Protein AF-0000000075570300 (afdb_homodimer)

Secondary structure (DSSP, 8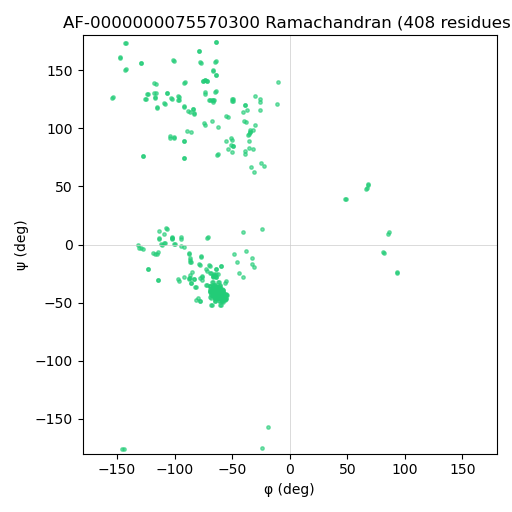-state):
--------TTTT----------TT-TTTSSSS---EEEEETTEEEEE-HHHHHHH-HHHHHHHHSTT--TT--EEEE--TT--HHHHHHHHHHHTT-----TTTHHHHHHHHHHTT-HHHHHHHHHHHHHT----HHHHHHHHHHHT-HHHHHHHHHT--SHHHHHHHS-SHHHHHHS-HHHHHHHHHHHHHS-BTTB---GGG--/--------TTTTS---------TT-TTTSSSS---EEEEETTEEEEE-HHHHHHH-HHHHHHHHSTT--TT--EEEE--TT--HHHHHHHHHHHTT-----TTTHHHHHHHHHHTT-HHHHHHHHHHHHHT----HHHHHHHHHHHT-HHHHHHHHHT--SHHHHHHHS-SHHHHHHS-HHHHHHHHHHHHHS-BTTB---GGGG-

Nearest PDB structures (foldseek):
  8gq6-assembly1_A  TM=7.061E-01  e=3.662E-07  Homo sapiens
  9dtq-assembly1_B  TM=7.244E-01  e=2.008E-06  Homo sapiens
  8h33-assembly1_J  TM=6.903E-01  e=1.225E-06  Homo sapiens
  8h33-assembly1_B  TM=6.682E-01  e=8.343E-07  Homo sapiens
  8voj-assembly1_B  TM=6.884E-01  e=2.958E-05  Homo sapiens

Solvent-accessible surface area (backbone atoms only — not comparable to full-atom values): 24149 Å² total; per-residue (Å²): 136,80,83,74,76,72,74,72,79,69,69,77,55,71,75,76,77,70,80,62,82,38,42,59,37,80,78,68,34,70,74,93,66,56,72,30,32,42,28,30,81,86,40,61,33,55,35,40,54,71,60,48,25,73,46,14,52,49,43,30,42,58,62,68,27,92,83,26,57,81,84,57,45,67,45,76,56,81,58,85,85,59,47,48,66,46,50,49,52,41,53,38,36,73,70,69,44,87,75,77,43,85,87,46,36,63,59,35,39,50,51,20,61,79,31,49,12,62,65,42,37,50,53,44,50,49,40,64,67,72,67,51,84,68,52,58,64,56,51,41,51,53,18,62,73,69,65,35,63,67,50,39,54,52,46,55,69,64,58,85,48,65,56,58,52,42,67,68,40,63,32,56,68,56,51,69,68,49,52,52,69,57,46,51,50,52,41,53,51,59,64,67,50,89,41,94,88,39,78,67,68,69,55,60,77,105,136,81,83,76,76,71,76,71,82,70,71,76,57,70,76,76,76,71,81,61,79,36,41,62,37,77,77,69,30,74,64,90,66,57,71,31,32,40,28,31,81,86,40,59,33,56,36,41,56,70,60,48,25,72,47,14,52,50,44,30,41,59,63,68,27,92,81,26,57,80,84,56,46,67,46,75,56,79,57,85,87,59,47,49,68,46,49,49,53,42,53,37,38,72,70,69,44,91,74,76,42,86,87,46,38,64,59,36,40,49,51,20,61,77,29,50,12,63,66,43,36,51,53,42,50,51,41,64,68,72,66,53,84,68,52,58,63,56,52,41,51,53,19,63,74,71,65,33,66,68,50,38,55,53,45,56,70,65,58,84,49,66,57,58,51,43,67,70,40,62,32,56,68,56,49,67,68,50,52,54,70,55,45,51,51,52,42,55,51,59,62,67,50,87,42,95,89,38,77,68,67,70,55,60,78,106

Foldseek 3Di:
DDPPPPPPPPPVPPPPPPPLQCLQPQPSVPDDPFQAWEAEPNGTGGHRLVLVVVQFVQSVCQAPNPPHDVPHRYHYDDDPLDHPVLVSVLVCQSVVHLPDAPVNLLSSCVCCQVGVGVSSVVSSLVCLLPPYPDQLLVQCVSCVVRVPVVSLLSSLLPDQDVVVVCVNVVDPVSVVPDDPVSNVSNVLSHLPHDDVPDPSDCPSVD/DDPPPPPPPPPVPPPPPPPLCCLQPQVSVPHDPFQAWEAEPNGTGGHRLVLVLVQFVQSVCQAPNPPHDVPHRYHYDDDPLDHPVLVSVLVCVSVVHLPDAPVNLLSSCVCCQVGVGVSSVVSSLVCLLPPYPDQLLVQCVSCVVRVPPVSLLSSLLPDQDVVVVCVNVVDPVSVVPDDPVSVVSNVLSHLPHDDVPDPSDCPSVD

Radius of gyration: 36.3 Å; Cα contacts (8 Å, |Δi|>4): 478; chains: 2; bounding box: 77×104×83 Å

Sequence (412 aa):
MQRQRVKSEDDDQPPPAKKLRYFNDPTQSRANRWDRIVIVEGQKFHVIAAHLAQHSDMFDGLFFGAFAEKDQKEVTLNDPVITAEDFQYFLEATNGELTINDSNVNSVMHLADIWGATTVRKQCEKFLMMETKKATKEKLEIAKQYGMDELVKKAVSEIKSMKEIIELVPDRKSLELLEKPMLEMLLTQALRFPFPGCVLSNELMKMQRQRVKSEDDDQPPPAKKLRYFNDPTQSRANRWDRIVIVEGQKFHVIAAHLAQHSDMFDGLFFGAFAEKDQKEVTLNDPVITAEDFQYFLEATNGELTINDSNVNSVMHLADIWGATTVRKQCEKFLMMETKKATKEKLEIAKQYGMDELVKKAVSEIKSMKEIIELVPDRKSLELLEKPMLEMLLTQALRFPFPGCVLSNELMK

pLDDT: mean 81.63, std 21.12, range [25.39, 97.19]

InterPro domains:
  IPR000210 BTB/POZ domain [PF00651] (32-128)
  IPR000210 BTB/POZ domain [PS50097] (34-92)
  IPR000210 BTB/POZ domain [SM00225] (34-132)
  IPR011333 SKP1/BTB/POZ domain superfamily [G3DSA:3.30.710.10] (18-162)
  IPR011333 SKP1/BTB/POZ domain superfamily [SSF54695] (33-129)
  IPR052664 BTB and MATH domain-containing protein [PTHR22743] (17-193)

Structure (mmCIF, N/CA/C/O backbone):
data_AF-0000000075570300-model_v1
#
loop_
_entity.id
_entity.type
_entity.pdbx_description
1 polymer 'BTB domain-containing protein'
#
loop_
_atom_site.group_PDB
_atom_site.id
_atom_site.type_symbol
_atom_site.label_atom_id
_atom_site.label_alt_id
_atom_site.label_comp_id
_atom_site.label_asym_id
_atom_site.label_entity_id
_atom_site.label_seq_id
_atom_site.pdbx_PDB_ins_code
_atom_site.Cartn_x
_atom_site.Cartn_y
_atom_site.Cartn_z
_atom_site.occupancy
_atom_site.B_iso_or_equiv
_atom_site.auth_seq_id
_atom_site.auth_comp_id
_atom_site.auth_asym_id
_atom_site.auth_atom_id
_atom_site.pdbx_PDB_model_num
ATOM 1 N N . MET A 1 1 ? 42.594 -32.219 -50.031 1 25.39 1 MET A N 1
ATOM 2 C CA . MET A 1 1 ? 41.281 -32.812 -50.062 1 25.39 1 MET A CA 1
ATOM 3 C C . MET A 1 1 ? 40.656 -32.875 -48.656 1 25.39 1 MET A C 1
ATOM 5 O O . MET A 1 1 ? 41.031 -33.719 -47.844 1 25.39 1 MET A O 1
ATOM 9 N N . GLN A 1 2 ? 40.469 -31.703 -47.969 1 32.66 2 GLN A N 1
ATOM 10 C CA . GLN A 1 2 ? 40.125 -31.453 -46.594 1 32.66 2 GLN A CA 1
ATOM 11 C C . GLN A 1 2 ? 38.75 -32.031 -46.25 1 32.66 2 GLN A C 1
ATOM 13 O O . GLN A 1 2 ? 37.75 -31.703 -46.938 1 32.66 2 GLN A O 1
ATOM 18 N N . ARG A 1 3 ? 38.656 -33.188 -45.594 1 35.94 3 ARG A N 1
ATOM 19 C CA . ARG A 1 3 ? 37.469 -33.906 -45.156 1 35.94 3 ARG A CA 1
ATOM 20 C C . ARG A 1 3 ? 36.562 -33 -44.312 1 35.94 3 ARG A C 1
ATOM 22 O O . ARG A 1 3 ? 36.969 -32.562 -43.25 1 35.94 3 ARG A O 1
ATOM 29 N N . GLN A 1 4 ? 35.719 -32.156 -44.969 1 34.06 4 GLN A N 1
ATOM 30 C CA . GLN A 1 4 ? 34.656 -31.391 -44.344 1 34.06 4 GLN A CA 1
ATOM 31 C C . GLN A 1 4 ? 33.781 -32.281 -43.5 1 34.06 4 GLN A C 1
ATOM 33 O O . GLN A 1 4 ? 33.125 -33.188 -44 1 34.06 4 GLN A O 1
ATOM 38 N N . ARG A 1 5 ? 34.188 -32.5 -42.219 1 34.38 5 ARG A N 1
ATOM 39 C CA . ARG A 1 5 ? 33.344 -33.219 -41.25 1 34.38 5 ARG A CA 1
ATOM 40 C C . ARG A 1 5 ? 31.938 -32.656 -41.219 1 34.38 5 ARG A C 1
ATOM 42 O O . ARG A 1 5 ? 31.734 -31.453 -41 1 34.38 5 ARG A O 1
ATOM 49 N N . VAL A 1 6 ? 31.047 -33.125 -42 1 32.34 6 VAL A N 1
ATOM 50 C CA . VAL A 1 6 ? 29.609 -32.844 -41.969 1 32.34 6 VAL A CA 1
ATOM 51 C C . VAL A 1 6 ? 29.109 -33.031 -40.531 1 32.34 6 VAL A C 1
ATOM 53 O O . VAL A 1 6 ? 29.234 -34.094 -39.938 1 32.34 6 VAL A O 1
ATOM 56 N N . LYS A 1 7 ? 29.266 -31.969 -39.75 1 38.84 7 LYS A N 1
ATOM 57 C CA . LYS A 1 7 ? 28.609 -31.859 -38.438 1 38.84 7 LYS A CA 1
ATOM 58 C C . LYS A 1 7 ? 27.188 -32.438 -38.5 1 38.84 7 LYS A C 1
ATOM 60 O O . LYS A 1 7 ? 26.359 -31.969 -39.312 1 38.84 7 LYS A O 1
ATOM 65 N N . SER A 1 8 ? 27.125 -33.812 -38.469 1 30.08 8 SER A N 1
ATOM 66 C CA . SER A 1 8 ? 25.797 -34.438 -38.406 1 30.08 8 SER A CA 1
ATOM 67 C C . SER A 1 8 ? 24.859 -33.625 -37.5 1 30.08 8 SER A C 1
ATOM 69 O O . SER A 1 8 ? 25.25 -33.25 -36.406 1 30.08 8 SER A O 1
ATOM 71 N N . GLU A 1 9 ? 23.938 -32.906 -38.031 1 34.59 9 GLU A N 1
ATOM 72 C CA . GLU A 1 9 ? 22.812 -32.094 -37.531 1 34.59 9 GLU A CA 1
ATOM 73 C C . GLU A 1 9 ? 22 -32.875 -36.5 1 34.59 9 GLU A C 1
ATOM 75 O O . GLU A 1 9 ? 20.906 -32.438 -36.125 1 34.59 9 GLU A O 1
ATOM 80 N N . ASP A 1 10 ? 22.281 -34.188 -36.312 1 34.28 10 ASP A N 1
ATOM 81 C CA . ASP A 1 10 ? 21.375 -35.031 -35.531 1 34.28 10 ASP A CA 1
ATOM 82 C C . ASP A 1 10 ? 21.297 -34.594 -34.094 1 34.28 10 ASP A C 1
ATOM 84 O O . ASP A 1 10 ? 20.625 -35.25 -33.281 1 34.28 10 ASP A O 1
ATOM 88 N N . ASP A 1 11 ? 22.359 -33.969 -33.562 1 36.78 11 ASP A N 1
ATOM 89 C CA . ASP A 1 11 ? 22.562 -34.031 -32.094 1 36.78 11 ASP A CA 1
ATOM 90 C C . ASP A 1 11 ? 21.422 -33.312 -31.375 1 36.78 11 ASP A C 1
ATOM 92 O O . ASP A 1 11 ? 21.328 -33.406 -30.141 1 36.78 11 ASP A O 1
ATOM 96 N N . ASP A 1 12 ? 21.094 -32.219 -31.938 1 37.34 12 ASP A N 1
ATOM 97 C CA . ASP A 1 12 ? 20.328 -31.359 -31.047 1 37.34 12 ASP A CA 1
ATOM 98 C C . ASP A 1 12 ? 18.922 -31.938 -30.812 1 37.34 12 ASP A C 1
ATOM 100 O O . ASP A 1 12 ? 17.922 -31.312 -31.156 1 37.34 12 ASP A O 1
ATOM 104 N N . GLN A 1 13 ? 18.688 -33.219 -31.359 1 34.41 13 GLN A N 1
ATOM 105 C CA . GLN A 1 13 ? 17.312 -33.625 -31.125 1 34.41 13 GLN A CA 1
ATOM 106 C C . GLN A 1 13 ? 16.953 -33.531 -29.656 1 34.41 13 GLN A C 1
ATOM 108 O O . GLN A 1 13 ? 17.766 -33.812 -28.781 1 34.41 13 GLN A O 1
ATOM 113 N N . PRO A 1 14 ? 16.141 -32.625 -29.266 1 36.59 14 PRO A N 1
ATOM 114 C CA . PRO A 1 14 ? 15.719 -32.594 -27.859 1 36.59 14 PRO A CA 1
ATOM 115 C C . PRO A 1 14 ? 15.484 -34 -27.297 1 36.59 14 PRO A C 1
ATOM 117 O O . PRO A 1 14 ? 15.211 -34.938 -28.047 1 36.59 14 PRO A O 1
ATOM 120 N N . PRO A 1 15 ? 16.219 -34.438 -26.234 1 38.47 15 PRO A N 1
ATOM 121 C CA . PRO A 1 15 ? 16.047 -35.781 -25.672 1 38.47 15 PRO A CA 1
ATOM 122 C C . PRO A 1 15 ? 14.648 -36.344 -25.922 1 38.47 15 PRO A C 1
ATOM 124 O O . PRO A 1 15 ? 13.688 -35.594 -26.062 1 38.47 15 PRO A O 1
ATOM 127 N N . PRO A 1 16 ? 14.5 -37.531 -26.516 1 34.69 16 PRO A N 1
ATOM 128 C CA . PRO A 1 16 ? 13.195 -38.156 -26.75 1 34.69 16 PRO A CA 1
ATOM 129 C C . PRO A 1 16 ? 12.227 -37.906 -25.594 1 34.69 16 PRO A C 1
ATOM 131 O O . PRO A 1 16 ? 12.648 -37.812 -24.438 1 34.69 16 PRO A O 1
ATOM 134 N N . ALA A 1 17 ? 11.133 -37.188 -25.812 1 36.97 17 ALA A N 1
ATOM 135 C CA . ALA A 1 17 ? 10.039 -37.094 -24.859 1 36.97 17 ALA A CA 1
ATOM 136 C C . ALA A 1 17 ? 9.836 -38.406 -24.125 1 36.97 17 ALA A C 1
ATOM 138 O O . ALA A 1 17 ? 9.742 -39.469 -24.734 1 36.97 17 ALA A O 1
ATOM 139 N N . LYS A 1 18 ? 10.562 -38.594 -22.969 1 40.62 18 LYS A N 1
ATOM 140 C CA . LYS A 1 18 ? 10.273 -39.75 -22.141 1 40.62 18 LYS A CA 1
ATOM 141 C C . LYS A 1 18 ? 8.836 -40.219 -22.344 1 40.62 18 LYS A C 1
ATOM 143 O O . LYS A 1 18 ? 7.91 -39.406 -22.422 1 40.62 18 LYS A O 1
ATOM 148 N N . LYS A 1 19 ? 8.617 -41.406 -22.859 1 40.91 19 LYS A N 1
ATOM 149 C CA . LYS A 1 19 ? 7.348 -42.125 -22.969 1 40.91 19 LYS A CA 1
ATOM 150 C C . LYS A 1 19 ? 6.43 -41.781 -21.797 1 40.91 19 LYS A C 1
ATOM 152 O O . LYS A 1 19 ? 6.773 -42.062 -20.641 1 40.91 19 LYS A O 1
ATOM 157 N N . LEU A 1 20 ? 5.703 -40.719 -21.766 1 43.91 20 LEU A N 1
ATOM 158 C CA . LEU A 1 20 ? 4.59 -40.375 -20.891 1 43.91 20 LEU A CA 1
ATOM 159 C C . LEU A 1 20 ? 3.834 -41.625 -20.453 1 43.91 20 LEU A C 1
ATOM 161 O O . LEU A 1 20 ? 3.566 -42.5 -21.266 1 43.91 20 LEU A O 1
ATOM 165 N N . ARG A 1 21 ? 3.977 -42.188 -19.203 1 45.72 21 ARG A N 1
ATOM 166 C CA . ARG A 1 21 ? 3.098 -43.25 -18.75 1 45.72 21 ARG A CA 1
ATOM 167 C C . ARG A 1 21 ? 1.775 -43.25 -19.516 1 45.72 21 ARG A C 1
ATOM 169 O O . ARG A 1 21 ? 1.023 -42.25 -19.438 1 45.72 21 ARG A O 1
ATOM 176 N N . TYR A 1 22 ? 1.854 -43.562 -20.766 1 45.91 22 TYR A N 1
ATOM 177 C CA . TYR A 1 22 ? 0.715 -43.594 -21.672 1 45.91 22 TYR A CA 1
ATOM 178 C C . TYR A 1 22 ? -0.564 -43.969 -20.938 1 45.91 22 TYR A C 1
ATOM 180 O O . TYR A 1 22 ? -0.741 -45.125 -20.531 1 45.91 22 TYR A O 1
ATOM 188 N N . PHE A 1 23 ? -1.015 -43.156 -19.969 1 51.56 23 PHE A N 1
ATOM 189 C CA . PHE A 1 23 ? -2.408 -43.344 -19.578 1 51.56 23 PHE A CA 1
ATOM 190 C C . PHE A 1 23 ? -3.238 -43.781 -20.781 1 51.56 23 PHE A C 1
ATOM 192 O O . PHE A 1 23 ? -4.352 -44.281 -20.625 1 51.56 23 PHE A O 1
ATOM 199 N N . ASN A 1 24 ? -2.498 -43.625 -21.953 1 51.16 24 ASN A N 1
ATOM 200 C CA . ASN A 1 24 ? -3.281 -43.938 -23.156 1 51.16 24 ASN A CA 1
ATOM 201 C C . ASN A 1 24 ? -3.201 -45.438 -23.5 1 51.16 24 ASN A C 1
ATOM 203 O O . ASN A 1 24 ? -3.895 -45.906 -24.406 1 51.16 24 ASN A O 1
ATOM 207 N N . ASP A 1 25 ? -1.97 -46.031 -23.078 1 47.88 25 ASP A N 1
ATOM 208 C CA . ASP A 1 25 ? -1.91 -47.438 -23.469 1 47.88 25 ASP A CA 1
ATOM 209 C C . ASP A 1 25 ? -2.594 -48.312 -22.422 1 47.88 25 ASP A C 1
ATOM 211 O O . ASP A 1 25 ? -2.133 -48.406 -21.281 1 47.88 25 ASP A O 1
ATOM 215 N N . PRO A 1 26 ? -3.766 -48.625 -22.656 1 50.03 26 PRO A N 1
ATOM 216 C CA . PRO A 1 26 ? -4.461 -49.5 -21.719 1 50.03 26 PRO A CA 1
ATOM 217 C C . PRO A 1 26 ? -3.57 -50.625 -21.203 1 50.03 26 PRO A C 1
ATOM 219 O O . PRO A 1 26 ? -3.811 -51.156 -20.125 1 50.03 26 PRO A O 1
ATOM 222 N N . THR A 1 27 ? -2.547 -51 -22.094 1 47.66 27 THR A N 1
ATOM 223 C CA . THR A 1 27 ? -1.744 -52.156 -21.75 1 47.66 27 THR A CA 1
ATOM 224 C C . THR A 1 27 ? -0.667 -51.812 -20.734 1 47.66 27 THR A C 1
ATOM 226 O O . THR A 1 27 ? -0.161 -52.688 -20.031 1 47.66 27 THR A O 1
ATOM 229 N N . GLN A 1 28 ? 0.029 -50.75 -20.922 1 48.41 28 GLN A N 1
ATOM 230 C CA . GLN A 1 28 ? 1.175 -50.406 -20.094 1 48.41 28 GLN A CA 1
ATOM 231 C C . GLN A 1 28 ? 0.726 -49.812 -18.75 1 48.41 28 GLN A C 1
ATOM 233 O O . GLN A 1 28 ? 1.541 -49.625 -17.859 1 48.41 28 GLN A O 1
ATOM 238 N N . SER A 1 29 ? -0.254 -48.781 -18.875 1 45.78 29 SER A N 1
ATOM 239 C CA . SER A 1 29 ? -0.701 -48.375 -17.547 1 45.78 29 SER A CA 1
ATOM 240 C C . SER A 1 29 ? -0.727 -49.562 -16.578 1 45.78 29 SER A C 1
ATOM 242 O O . SER A 1 29 ? -1.089 -50.688 -16.953 1 45.78 29 SER A O 1
ATOM 244 N N . ARG A 1 30 ? 0.191 -49.75 -15.812 1 43.75 30 ARG A N 1
ATOM 245 C CA . ARG A 1 30 ? -0.014 -50.812 -14.844 1 43.75 30 ARG A CA 1
ATOM 246 C C . ARG A 1 30 ? -1.462 -51.281 -14.852 1 43.75 30 ARG A C 1
ATOM 248 O O . ARG A 1 30 ? -2.377 -50.5 -15.117 1 43.75 30 ARG A O 1
ATOM 255 N N . ALA A 1 31 ? -1.729 -52.531 -14.75 1 42.62 31 ALA A N 1
ATOM 256 C CA . ALA A 1 31 ? -2.949 -53.344 -14.836 1 42.62 31 ALA A CA 1
ATOM 257 C C . ALA A 1 31 ? -4.18 -52.5 -14.508 1 42.62 31 ALA A C 1
ATOM 259 O O . ALA A 1 31 ? -4.055 -51.344 -14.039 1 42.62 31 ALA A O 1
ATOM 260 N N . ASN A 1 32 ? -5.48 -53.281 -14.453 1 50.03 32 ASN A N 1
ATOM 261 C CA . ASN A 1 32 ? -6.895 -53.562 -14.227 1 50.03 32 ASN A CA 1
ATOM 262 C C . ASN A 1 32 ? -7.492 -52.594 -13.195 1 50.03 32 ASN A C 1
ATOM 264 O O . ASN A 1 32 ? -8.555 -52.875 -12.633 1 50.03 32 ASN A O 1
ATOM 268 N N . ARG A 1 33 ? -6.574 -51.469 -12.961 1 73.81 33 ARG A N 1
ATOM 269 C CA . ARG A 1 33 ? -7.277 -50.938 -11.797 1 73.81 33 ARG A CA 1
ATOM 270 C C . ARG A 1 33 ? -7.957 -49.625 -12.117 1 73.81 33 ARG A C 1
ATOM 272 O O . ARG A 1 33 ? -8.266 -48.844 -11.219 1 73.81 33 ARG A O 1
ATOM 279 N N . TRP A 1 34 ? -7.945 -49.281 -13.641 1 85.44 34 TRP A N 1
ATOM 280 C CA . TRP A 1 34 ? -8.711 -48.031 -13.852 1 85.44 34 TRP A CA 1
ATOM 281 C C . TRP A 1 34 ? -10.211 -48.344 -13.812 1 85.44 34 TRP A C 1
ATOM 283 O O . TRP A 1 34 ? -10.641 -49.469 -14.055 1 85.44 34 TRP A O 1
ATOM 293 N N . ASP A 1 35 ? -11.023 -47.281 -13.5 1 89 35 ASP A N 1
ATOM 294 C CA . ASP A 1 35 ? -12.469 -47.469 -13.453 1 89 35 ASP A CA 1
ATOM 295 C C . ASP A 1 35 ? -13.203 -46.406 -14.234 1 89 35 ASP A C 1
ATOM 297 O O . ASP A 1 35 ? -14.422 -46.438 -14.383 1 89 35 ASP A O 1
ATOM 301 N N . ARG A 1 36 ? -12.406 -45.406 -14.812 1 91.88 36 ARG A N 1
ATOM 302 C CA . ARG A 1 36 ? -13.023 -44.344 -15.617 1 91.88 36 ARG A CA 1
ATOM 303 C C . ARG A 1 36 ? -12.148 -43.969 -16.812 1 91.88 36 ARG A C 1
ATOM 305 O O . ARG A 1 36 ? -10.938 -44.188 -16.781 1 91.88 36 ARG A O 1
ATOM 312 N N . ILE A 1 37 ? -12.805 -43.531 -17.844 1 92.31 37 ILE A N 1
ATOM 313 C CA . ILE A 1 37 ? -12.109 -43 -19 1 92.31 37 ILE A CA 1
ATOM 314 C C . ILE A 1 37 ? -12.461 -41.531 -19.203 1 92.31 37 ILE A C 1
ATOM 316 O O . ILE A 1 37 ? -13.633 -41.156 -19.25 1 92.31 37 ILE A O 1
ATOM 320 N N . VAL A 1 38 ? -11.398 -40.719 -19.281 1 94.06 38 VAL A N 1
ATOM 321 C CA . VAL A 1 38 ? -11.594 -39.312 -19.594 1 94.06 38 VAL A CA 1
ATOM 322 C C . VAL A 1 38 ? -11.133 -39.031 -21.016 1 94.06 38 VAL A C 1
ATOM 324 O O . VAL A 1 38 ? -10.023 -39.375 -21.406 1 94.06 38 VAL A O 1
ATOM 327 N N . ILE A 1 39 ? -11.992 -38.375 -21.75 1 94.25 39 ILE A N 1
ATOM 328 C CA . ILE A 1 39 ? -11.672 -38.094 -23.141 1 94.25 39 ILE A CA 1
ATOM 329 C C . ILE A 1 39 ? -11.398 -36.594 -23.297 1 94.25 39 ILE A C 1
ATOM 331 O O . ILE A 1 39 ? -12.234 -35.75 -22.953 1 94.25 39 ILE A O 1
ATOM 335 N N . VAL A 1 40 ? -10.211 -36.281 -23.766 1 95 40 VAL A N 1
ATOM 336 C CA . VAL A 1 40 ? -9.789 -34.906 -24.047 1 95 40 VAL A CA 1
ATOM 337 C C . VAL A 1 40 ? -9.305 -34.781 -25.484 1 95 40 VAL A C 1
ATOM 339 O O . VAL A 1 40 ? -8.391 -35.5 -25.906 1 95 40 VAL A O 1
ATOM 342 N N . GLU A 1 41 ? -9.852 -33.906 -26.203 1 95.31 41 GLU A N 1
ATOM 343 C CA . GLU A 1 41 ? -9.516 -33.75 -27.609 1 95.31 41 GLU A CA 1
ATOM 344 C C . GLU A 1 41 ? -9.516 -35.062 -28.359 1 95.31 41 GLU A C 1
ATOM 346 O O . GLU A 1 41 ? -8.594 -35.375 -29.125 1 95.31 41 GLU A O 1
ATOM 351 N N . GLY A 1 42 ? -10.477 -35.906 -28.031 1 92.56 42 GLY A N 1
ATOM 352 C CA . GLY A 1 42 ? -10.656 -37.188 -28.703 1 92.56 42 GLY A CA 1
ATOM 353 C C . GLY A 1 42 ? -9.727 -38.25 -28.188 1 92.56 42 GLY A C 1
ATOM 354 O O . GLY A 1 42 ? -9.867 -39.438 -28.547 1 92.56 42 GLY A O 1
ATOM 355 N N . GLN A 1 43 ? -8.828 -37.938 -27.359 1 93.62 43 GLN A N 1
ATOM 356 C CA . GLN A 1 43 ? -7.91 -38.938 -26.781 1 93.62 43 GLN A CA 1
ATOM 357 C C . GLN A 1 43 ? -8.461 -39.5 -25.484 1 93.62 43 GLN A C 1
ATOM 359 O O . GLN A 1 43 ? -8.992 -38.75 -24.656 1 93.62 43 GLN A O 1
ATOM 364 N N . LYS A 1 44 ? -8.297 -40.812 -25.297 1 92.62 44 LYS A N 1
ATOM 365 C CA . LYS A 1 44 ? -8.82 -41.469 -24.109 1 92.62 44 LYS A CA 1
ATOM 366 C C . LYS A 1 44 ? -7.742 -41.625 -23.047 1 92.62 44 LYS A C 1
ATOM 368 O O . LYS A 1 44 ? -6.629 -42.062 -23.328 1 92.62 44 LYS A O 1
ATOM 373 N N . PHE A 1 45 ? -8.062 -41.188 -21.891 1 93.5 45 PHE A N 1
ATOM 374 C CA . PHE A 1 45 ? -7.195 -41.344 -20.734 1 93.5 45 PHE A CA 1
ATOM 375 C C . PHE A 1 45 ? -7.844 -42.25 -19.688 1 93.5 45 PHE A C 1
ATOM 377 O O . PHE A 1 45 ? -8.922 -41.938 -19.172 1 93.5 45 PHE A O 1
ATOM 384 N N . HIS A 1 46 ? -7.191 -43.344 -19.438 1 91.5 46 HIS A N 1
ATOM 385 C CA . HIS A 1 46 ? -7.676 -44.281 -18.422 1 91.5 46 HIS A CA 1
ATOM 386 C C . HIS A 1 46 ? -7.215 -43.875 -17.031 1 91.5 46 HIS A C 1
ATOM 388 O O . HIS A 1 46 ? -6.016 -43.812 -16.766 1 91.5 46 HIS A O 1
ATOM 394 N N . VAL A 1 47 ? -8.219 -43.562 -16.188 1 92.5 47 VAL A N 1
ATOM 395 C CA . VAL A 1 47 ? -7.852 -43 -14.883 1 92.5 47 VAL A CA 1
ATOM 396 C C . VAL A 1 47 ? -8.562 -43.781 -13.773 1 92.5 47 VAL A C 1
ATOM 398 O O . VAL A 1 47 ? -9.516 -44.531 -14.039 1 92.5 47 VAL A O 1
ATOM 401 N N . ILE A 1 48 ? -7.988 -43.75 -12.57 1 91.44 48 ILE A N 1
ATOM 402 C CA . ILE A 1 48 ? -8.664 -44.188 -11.352 1 91.44 48 ILE A CA 1
ATOM 403 C C . ILE A 1 48 ? -9.461 -43.031 -10.758 1 91.44 48 ILE A C 1
ATOM 405 O O . ILE A 1 48 ? -8.883 -42.062 -10.289 1 91.44 48 ILE A O 1
ATOM 409 N N . ALA A 1 49 ? -10.766 -43.156 -10.75 1 91.5 49 ALA A N 1
ATOM 410 C CA . ALA A 1 49 ? -11.656 -42.062 -10.367 1 91.5 49 ALA A CA 1
ATOM 411 C C . ALA A 1 49 ? -11.367 -41.594 -8.945 1 91.5 49 ALA A C 1
ATOM 413 O O . ALA A 1 49 ? -11.273 -40.375 -8.695 1 91.5 49 ALA A O 1
ATOM 414 N N . ALA A 1 50 ? -11.148 -42.469 -8.047 1 92.44 50 ALA A N 1
ATOM 415 C CA . ALA A 1 50 ? -10.898 -42.156 -6.645 1 92.44 50 ALA A CA 1
ATOM 416 C C . ALA A 1 50 ? -9.617 -41.344 -6.5 1 92.44 50 ALA A C 1
ATOM 418 O O . ALA 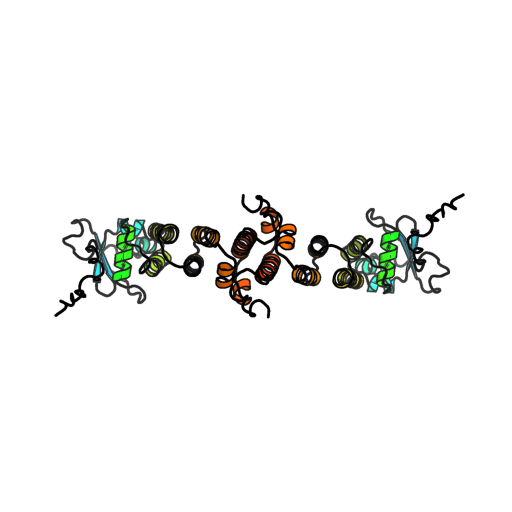A 1 50 ? -9.562 -40.375 -5.719 1 92.44 50 ALA A O 1
ATOM 419 N N . HIS A 1 51 ? -8.68 -41.719 -7.277 1 93.5 51 HIS A N 1
ATOM 420 C CA . HIS A 1 51 ? -7.402 -41.031 -7.227 1 93.5 51 HIS A CA 1
ATOM 421 C C . HIS A 1 51 ? -7.531 -39.594 -7.75 1 93.5 51 HIS A C 1
ATOM 423 O O . HIS A 1 51 ? -7.113 -38.656 -7.086 1 93.5 51 HIS A O 1
ATOM 429 N N . LEU A 1 52 ? -8.078 -39.438 -8.883 1 93.88 52 LEU A N 1
ATOM 430 C CA . LEU A 1 52 ? -8.219 -38.125 -9.5 1 93.88 52 LEU A CA 1
ATOM 431 C C . LEU A 1 52 ? -9.125 -37.25 -8.664 1 93.88 52 LEU A C 1
ATOM 433 O O . LEU A 1 52 ? -8.852 -36.062 -8.508 1 93.88 52 LEU A O 1
ATOM 437 N N . ALA A 1 53 ? -10.156 -37.844 -8.102 1 94.75 53 ALA A N 1
ATOM 438 C CA . ALA A 1 53 ? -11.078 -37.094 -7.238 1 94.75 53 ALA A CA 1
ATOM 439 C C . ALA A 1 53 ? -10.367 -36.594 -5.98 1 94.75 53 ALA A C 1
ATOM 441 O O . ALA A 1 53 ? -10.672 -35.531 -5.477 1 94.75 53 ALA A O 1
ATOM 442 N N . GLN A 1 54 ? -9.453 -37.375 -5.504 1 95.62 54 GLN A N 1
ATOM 443 C CA . GLN A 1 54 ? -8.672 -37 -4.332 1 95.62 54 GLN A CA 1
ATOM 444 C C . GLN A 1 54 ? -7.801 -35.781 -4.621 1 95.62 54 GLN A C 1
ATOM 446 O O . GLN A 1 54 ? -7.543 -34.969 -3.73 1 95.62 54 GLN A O 1
ATOM 451 N N . HIS A 1 55 ? -7.441 -35.594 -5.879 1 96 55 HIS A N 1
ATOM 452 C CA . HIS A 1 55 ? -6.469 -34.562 -6.223 1 96 55 HIS A CA 1
ATOM 453 C C . HIS A 1 55 ? -7.137 -33.406 -6.949 1 96 55 HIS A C 1
ATOM 455 O O . HIS A 1 55 ? -6.477 -32.406 -7.277 1 96 55 HIS A O 1
ATOM 461 N N . SER A 1 56 ? -8.375 -33.406 -7.164 1 97.19 56 SER A N 1
ATOM 462 C CA . SER A 1 56 ? -9.062 -32.375 -7.906 1 97.19 56 SER A CA 1
ATOM 463 C C . SER A 1 56 ? -10.523 -32.281 -7.496 1 97.19 56 SER A C 1
ATOM 465 O O . SER A 1 56 ? -11.273 -33.25 -7.605 1 97.19 56 SER A O 1
ATOM 467 N N . ASP A 1 57 ? -10.93 -31.078 -7.133 1 97.19 57 ASP A N 1
ATOM 468 C CA . ASP A 1 57 ? -12.32 -30.828 -6.766 1 97.19 57 ASP A CA 1
ATOM 469 C C . ASP A 1 57 ? -13.25 -31.062 -7.957 1 97.19 57 ASP A C 1
ATOM 471 O O . ASP A 1 57 ? -14.336 -31.609 -7.805 1 97.19 57 ASP A O 1
ATOM 475 N N . MET A 1 58 ? -12.82 -30.656 -9.047 1 94.75 58 MET A N 1
ATOM 476 C CA . MET A 1 58 ? -13.633 -30.812 -10.25 1 94.75 58 MET A CA 1
ATOM 477 C C . MET A 1 58 ? -13.906 -32.281 -10.531 1 94.75 58 MET A C 1
ATOM 479 O O . MET A 1 58 ? -15.055 -32.656 -10.758 1 94.75 58 MET A O 1
ATOM 483 N N . PHE A 1 59 ? -12.93 -33.125 -10.398 1 95.25 59 PHE A N 1
ATOM 484 C CA . PHE A 1 59 ? -13.102 -34.531 -10.695 1 95.25 59 PHE A CA 1
ATOM 485 C C . PHE A 1 59 ? -13.836 -35.25 -9.562 1 95.25 59 PHE A C 1
ATOM 487 O O . PHE A 1 59 ? -14.547 -36.219 -9.797 1 95.25 59 PHE A O 1
ATOM 494 N N . ASP A 1 60 ? -13.648 -34.719 -8.383 1 95.94 60 ASP A N 1
ATOM 495 C CA . ASP A 1 60 ? -14.477 -35.219 -7.289 1 95.94 60 ASP A CA 1
ATOM 496 C C . ASP A 1 60 ? -15.961 -35 -7.578 1 95.94 60 ASP A C 1
ATOM 498 O O . ASP A 1 60 ? -16.766 -35.906 -7.398 1 95.94 60 ASP A O 1
ATOM 502 N N . GLY A 1 61 ? -16.266 -33.875 -8.078 1 94.5 61 GLY A N 1
ATOM 503 C CA . GLY A 1 61 ? -17.641 -33.562 -8.461 1 94.5 61 GLY A CA 1
ATOM 504 C C . GLY A 1 61 ? -18.109 -34.344 -9.664 1 94.5 61 GLY A C 1
ATOM 505 O O . GLY A 1 61 ? -19.234 -34.844 -9.688 1 94.5 61 GLY A O 1
ATOM 506 N N . LEU A 1 62 ? -17.266 -34.5 -10.648 1 92.25 62 LEU A N 1
ATOM 507 C CA . LEU A 1 62 ? -17.625 -35.125 -11.914 1 92.25 62 LEU A CA 1
ATOM 508 C C . LEU A 1 62 ? -17.875 -36.625 -11.711 1 92.25 62 LEU A C 1
ATOM 510 O O . LEU A 1 62 ? -18.812 -37.188 -12.297 1 92.25 62 LEU A O 1
ATOM 514 N N . PHE A 1 63 ? -17.109 -37.281 -10.82 1 92.5 63 PHE A N 1
ATOM 515 C CA . PHE A 1 63 ? -17.172 -38.719 -10.68 1 92.5 63 PHE A CA 1
ATOM 516 C C . PHE A 1 63 ? -18.094 -39.125 -9.523 1 92.5 63 PHE A C 1
ATOM 518 O O . PHE A 1 63 ? -18.719 -40.188 -9.547 1 92.5 63 PHE A O 1
ATOM 525 N N . PHE A 1 64 ? -18.188 -38.25 -8.469 1 92.12 64 PHE A N 1
ATOM 526 C CA . PHE A 1 64 ? -18.859 -38.719 -7.258 1 92.12 64 PHE A CA 1
ATOM 527 C C . PHE A 1 64 ? -19.922 -37.719 -6.824 1 92.12 64 PHE A C 1
ATOM 529 O O . PHE A 1 64 ? -20.562 -37.875 -5.789 1 92.12 64 PHE A O 1
ATOM 536 N N . GLY A 1 65 ? -20 -36.656 -7.531 1 90.56 65 GLY A N 1
ATOM 537 C CA . GLY A 1 65 ? -21 -35.656 -7.18 1 90.56 65 GLY A CA 1
ATOM 538 C C . GLY A 1 65 ? -22.422 -36.156 -7.328 1 90.56 65 GLY A C 1
ATOM 539 O O . GLY A 1 65 ? -22.656 -37.25 -7.805 1 90.56 65 GLY A O 1
ATOM 540 N N . ALA A 1 66 ? -23.312 -35.375 -6.934 1 85.19 66 ALA A N 1
ATOM 541 C CA . ALA A 1 66 ? -24.719 -35.719 -6.883 1 85.19 66 ALA A CA 1
ATOM 542 C C . ALA A 1 66 ? -25.266 -36.031 -8.273 1 85.19 66 ALA A C 1
ATOM 544 O O . ALA A 1 66 ? -26.109 -36.906 -8.43 1 85.19 66 ALA A O 1
ATOM 545 N N . PHE A 1 67 ? -24.734 -35.375 -9.281 1 83.38 67 PHE A N 1
ATOM 546 C CA . PHE A 1 67 ? -25.234 -35.531 -10.641 1 83.38 67 PHE A CA 1
ATOM 547 C C . PHE A 1 67 ? -24.328 -36.438 -11.469 1 83.38 67 PHE A C 1
ATOM 549 O O . PHE A 1 67 ? -24.516 -36.562 -12.68 1 83.38 67 PHE A O 1
ATOM 556 N N . ALA A 1 68 ? -23.391 -36.969 -10.688 1 81.31 68 ALA A N 1
ATOM 557 C CA . ALA A 1 68 ? -22.469 -37.875 -11.398 1 81.31 68 ALA A CA 1
ATOM 558 C C . ALA A 1 68 ? -23.172 -39.125 -11.883 1 81.31 68 ALA A C 1
ATOM 560 O O . ALA A 1 68 ? -23.984 -39.719 -11.148 1 81.31 68 ALA A O 1
ATOM 561 N N . GLU A 1 69 ? -23.094 -39.344 -13.156 1 73.69 69 GLU A N 1
ATOM 562 C CA . GLU A 1 69 ? -23.656 -40.594 -13.656 1 73.69 69 GLU A CA 1
ATOM 563 C C . GLU A 1 69 ? -22.766 -41.781 -13.281 1 73.69 69 GLU A C 1
ATOM 565 O O . GLU A 1 69 ? -21.719 -42 -13.891 1 73.69 69 GLU A O 1
ATOM 570 N N . LYS A 1 70 ? -23.172 -42.531 -12.273 1 67.62 70 LYS A N 1
ATOM 571 C CA . LYS A 1 70 ? -22.406 -43.625 -11.688 1 67.62 70 LYS A CA 1
ATOM 572 C C . LYS A 1 70 ? -22.016 -44.656 -12.75 1 67.62 70 LYS A C 1
ATOM 574 O O . LYS A 1 70 ? -20.922 -45.219 -12.703 1 67.62 70 LYS A O 1
ATOM 579 N N . ASP A 1 71 ? -22.938 -44.781 -13.805 1 74.5 71 ASP A N 1
ATOM 580 C CA . ASP A 1 71 ? -22.719 -45.844 -14.781 1 74.5 71 ASP A CA 1
ATOM 581 C C . ASP A 1 71 ? -21.938 -45.312 -15.984 1 74.5 71 ASP A C 1
ATOM 583 O O . ASP A 1 71 ? -21.547 -46.094 -16.859 1 74.5 71 ASP A O 1
ATOM 587 N N . GLN A 1 72 ? -21.688 -44.031 -15.859 1 81.19 72 GLN A N 1
ATOM 588 C CA . GLN A 1 72 ? -20.938 -43.469 -16.984 1 81.19 72 GLN A CA 1
ATOM 589 C C . GLN A 1 72 ? -19.438 -43.719 -16.812 1 81.19 72 GLN A C 1
ATOM 591 O O . GLN A 1 72 ? -18.812 -43.188 -15.906 1 81.19 72 GLN A O 1
ATOM 596 N N . LYS A 1 73 ? -18.891 -44.594 -17.719 1 87.25 73 LYS A N 1
ATOM 597 C CA . LYS A 1 73 ? -17.484 -44.969 -17.672 1 87.25 73 LYS A CA 1
ATOM 598 C C . LYS A 1 73 ? -16.594 -43.969 -18.406 1 87.25 73 LYS A C 1
ATOM 600 O O . LYS A 1 73 ? -15.43 -43.781 -18.047 1 87.25 73 LYS A O 1
ATOM 605 N N . GLU A 1 74 ? -17.25 -43.281 -19.328 1 91.56 74 GLU A N 1
ATOM 606 C CA . GLU A 1 74 ? -16.484 -42.312 -20.125 1 91.56 74 GLU A CA 1
ATOM 607 C C . GLU A 1 74 ? -17 -40.906 -19.922 1 91.56 74 GLU A C 1
ATOM 609 O O . GLU A 1 74 ? -18.203 -40.656 -19.906 1 91.56 74 GLU A O 1
ATOM 614 N N . VAL A 1 75 ? -16.109 -40.031 -19.656 1 92.38 75 VAL A N 1
ATOM 615 C CA . VAL A 1 75 ? -16.438 -38.594 -19.516 1 92.38 75 VAL A CA 1
ATOM 616 C C . VAL A 1 75 ? -15.602 -37.781 -20.5 1 92.38 75 VAL A C 1
ATOM 618 O O . VAL A 1 75 ? -14.375 -37.938 -20.562 1 92.38 75 VAL A O 1
ATOM 621 N N . THR A 1 76 ? -16.266 -36.906 -21.266 1 93.25 76 THR A N 1
ATOM 622 C CA . THR A 1 76 ? -15.578 -36.062 -22.234 1 93.25 76 THR A CA 1
ATOM 623 C C . THR A 1 76 ? -15.422 -34.656 -21.703 1 93.25 76 THR A C 1
ATOM 625 O O . THR A 1 76 ? -16.406 -34.031 -21.266 1 93.25 76 THR A O 1
ATOM 628 N N . LEU A 1 77 ? -14.219 -34.156 -21.672 1 93.62 77 LEU A N 1
ATOM 629 C CA . LEU A 1 77 ? -13.977 -32.75 -21.359 1 93.62 77 LEU A CA 1
ATOM 630 C C . LEU A 1 77 ? -13.945 -31.906 -22.641 1 93.62 77 LEU A C 1
ATOM 632 O O . LEU A 1 77 ? -13.055 -32.094 -23.484 1 93.62 77 LEU A O 1
ATOM 636 N N . ASN A 1 78 ? -14.844 -30.938 -22.781 1 89.94 78 ASN A N 1
ATOM 637 C CA . ASN A 1 78 ? -15.023 -30.203 -24.031 1 89.94 78 ASN A CA 1
ATOM 638 C C . ASN A 1 78 ? -14.477 -28.781 -23.922 1 89.94 78 ASN A C 1
ATOM 640 O O . ASN A 1 78 ? -14.617 -27.984 -24.844 1 89.94 78 ASN A O 1
ATOM 644 N N . ASP A 1 79 ? -13.75 -28.484 -22.984 1 87.56 79 ASP A N 1
ATOM 645 C CA . ASP A 1 79 ? -13.156 -27.156 -22.875 1 87.56 79 ASP A CA 1
ATOM 646 C C . ASP A 1 79 ? -12.086 -26.938 -23.953 1 87.56 79 ASP A C 1
ATOM 648 O O . ASP A 1 79 ? -11.109 -27.688 -24.016 1 87.56 79 ASP A O 1
ATOM 652 N N . PRO A 1 80 ? -12.211 -25.906 -24.734 1 87.88 80 PRO A N 1
ATOM 653 C CA . PRO A 1 80 ? -11.305 -25.672 -25.859 1 87.88 80 PRO A CA 1
ATOM 654 C C . PRO A 1 80 ? -9.898 -25.281 -25.422 1 87.88 80 PRO A C 1
ATOM 656 O O . PRO A 1 80 ? -8.945 -25.391 -26.188 1 87.88 80 PRO A O 1
ATOM 659 N N . VAL A 1 81 ? -9.742 -24.891 -24.281 1 84.19 81 VAL A N 1
ATOM 660 C CA . VAL A 1 81 ? -8.453 -24.391 -23.812 1 84.19 81 VAL A CA 1
ATOM 661 C C . VAL A 1 81 ? -7.602 -25.562 -23.312 1 84.19 81 VAL A C 1
ATOM 663 O O . VAL A 1 81 ? -6.375 -25.453 -23.219 1 84.19 81 VAL A O 1
ATOM 666 N N . ILE A 1 82 ? -8.234 -26.688 -23.141 1 90.19 82 ILE A N 1
ATOM 667 C CA . ILE A 1 82 ? -7.531 -27.828 -22.578 1 90.19 82 ILE A CA 1
ATOM 668 C C . ILE A 1 82 ? -7.039 -28.734 -23.703 1 90.19 82 ILE A C 1
ATOM 670 O O . ILE A 1 82 ? -7.82 -29.141 -24.578 1 90.19 82 ILE A O 1
ATOM 674 N N . THR A 1 83 ? -5.797 -29.016 -23.75 1 94.12 83 THR A N 1
ATOM 675 C CA . THR A 1 83 ? -5.23 -29.953 -24.719 1 94.12 83 THR A CA 1
ATOM 676 C C . THR A 1 83 ? -4.973 -31.312 -24.078 1 94.12 83 THR A C 1
ATOM 678 O O . THR A 1 83 ? -4.848 -31.422 -22.859 1 94.12 83 THR A O 1
ATOM 681 N N . ALA A 1 84 ? -4.895 -32.344 -24.953 1 94.62 84 ALA A N 1
ATOM 682 C CA . ALA A 1 84 ? -4.57 -33.688 -24.484 1 94.62 84 ALA A CA 1
ATOM 683 C C . ALA A 1 84 ? -3.191 -33.719 -23.828 1 94.62 84 ALA A C 1
ATOM 685 O O . ALA A 1 84 ? -2.988 -34.406 -22.828 1 94.62 84 ALA A O 1
ATOM 686 N N . GLU A 1 85 ? -2.324 -32.875 -24.422 1 93.75 85 GLU A N 1
ATOM 687 C CA . GLU A 1 85 ? -0.96 -32.844 -23.906 1 93.75 85 GLU A CA 1
ATOM 688 C C . GLU A 1 85 ? -0.922 -32.25 -22.5 1 93.75 85 GLU A C 1
ATOM 690 O O . GLU A 1 85 ? -0.29 -32.812 -21.594 1 93.75 85 GLU A O 1
ATOM 695 N N . ASP A 1 86 ? -1.639 -31.172 -22.266 1 94.5 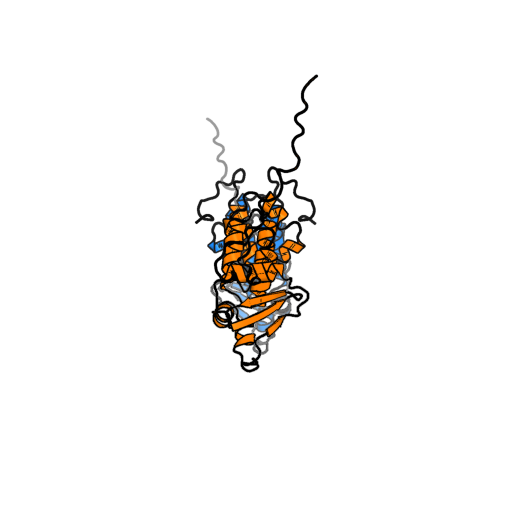86 ASP A N 1
ATOM 696 C CA . ASP A 1 86 ? -1.688 -30.547 -20.953 1 94.5 86 ASP A CA 1
ATOM 697 C C . ASP A 1 86 ? -2.342 -31.453 -19.922 1 94.5 86 ASP A C 1
ATOM 699 O O . ASP A 1 86 ? -1.915 -31.516 -18.781 1 94.5 86 ASP A O 1
ATOM 703 N N . PHE A 1 87 ? -3.348 -32.156 -20.344 1 95.44 87 PHE A N 1
ATOM 704 C CA . PHE A 1 87 ? -4.027 -33.094 -19.438 1 95.44 87 PHE A CA 1
ATOM 705 C C . PHE A 1 87 ? -3.104 -34.25 -19.047 1 95.44 87 PHE A C 1
ATOM 707 O O . PHE A 1 87 ? -3.102 -34.656 -17.891 1 95.44 87 PHE A O 1
ATOM 714 N N . GLN A 1 88 ? -2.348 -34.656 -20.016 1 93.88 88 GLN A N 1
ATOM 715 C CA . GLN A 1 88 ? -1.359 -35.688 -19.719 1 93.88 88 GLN A CA 1
ATOM 716 C C . GLN A 1 88 ? -0.391 -35.25 -18.641 1 93.88 88 GLN A C 1
ATOM 718 O O . GLN A 1 88 ? -0.139 -35.969 -17.672 1 93.88 88 GLN A O 1
ATOM 723 N N . TYR A 1 89 ? 0.13 -34.031 -18.828 1 94.81 89 TYR A N 1
ATOM 724 C CA . TYR A 1 89 ? 1.049 -33.5 -17.844 1 94.81 89 TYR A CA 1
ATOM 725 C C . TYR A 1 89 ? 0.367 -33.344 -16.484 1 94.81 89 TYR A C 1
ATOM 727 O O . TYR A 1 89 ? 0.976 -33.625 -15.445 1 94.81 89 TYR A O 1
ATOM 735 N N . PHE A 1 90 ? -0.856 -32.969 -16.516 1 95.62 90 PHE A N 1
ATOM 736 C CA . PHE A 1 90 ? -1.64 -32.844 -15.297 1 95.62 90 PHE A CA 1
ATOM 737 C C . PHE A 1 90 ? -1.759 -34.156 -14.562 1 95.62 90 PHE A C 1
ATOM 739 O O . PHE A 1 90 ? -1.491 -34.25 -13.367 1 95.62 90 PHE A O 1
ATOM 746 N N . LEU A 1 91 ? -2.104 -35.188 -15.289 1 94.62 91 LEU A N 1
ATOM 747 C CA . LEU A 1 91 ? -2.234 -36.531 -14.711 1 94.62 91 LEU A CA 1
ATOM 748 C C . LEU A 1 91 ? -0.905 -37 -14.133 1 94.62 91 LEU A C 1
ATOM 750 O O . LEU A 1 91 ? -0.866 -37.594 -13.047 1 94.62 91 LEU A O 1
ATOM 754 N N . GLU A 1 92 ? 0.077 -36.719 -14.875 1 93.38 92 GLU A N 1
ATOM 755 C CA . GLU A 1 92 ? 1.402 -37.094 -14.406 1 93.38 92 GLU A CA 1
ATOM 756 C C . GLU A 1 92 ? 1.75 -36.406 -13.094 1 93.38 92 GLU A C 1
ATOM 758 O O . GLU A 1 92 ? 2.281 -37.031 -12.172 1 93.38 92 GLU A O 1
ATOM 763 N N . ALA A 1 93 ? 1.452 -35.156 -13.023 1 94.31 93 ALA A N 1
ATOM 764 C CA . ALA A 1 93 ? 1.717 -34.406 -11.805 1 94.31 93 ALA A CA 1
ATOM 765 C C . ALA A 1 93 ? 0.914 -34.969 -10.633 1 94.31 93 ALA A C 1
ATOM 767 O O . ALA A 1 93 ? 1.42 -35.031 -9.508 1 94.31 93 ALA A O 1
ATOM 768 N N . THR A 1 94 ? -0.338 -35.375 -10.859 1 94.25 94 THR A N 1
ATOM 769 C CA . THR A 1 94 ? -1.154 -35.969 -9.789 1 94.25 94 THR A CA 1
ATOM 770 C C . THR A 1 94 ? -0.54 -37.25 -9.273 1 94.25 94 THR A C 1
ATOM 772 O O . THR A 1 94 ? -0.751 -37.625 -8.125 1 94.25 94 THR A O 1
ATOM 775 N N . ASN A 1 95 ? 0.207 -37.844 -10.109 1 90.12 95 ASN A N 1
ATOM 776 C CA . ASN A 1 95 ? 0.818 -39.125 -9.75 1 90.12 95 ASN A CA 1
ATOM 777 C C . ASN A 1 95 ? 2.229 -38.938 -9.195 1 90.12 95 ASN A C 1
ATOM 779 O O . ASN A 1 95 ? 2.961 -39.906 -9 1 90.12 95 ASN A O 1
ATOM 783 N N . GLY A 1 96 ? 2.623 -37.719 -9.031 1 88 96 GLY A N 1
ATOM 784 C CA . GLY A 1 96 ? 3.889 -37.406 -8.383 1 88 96 GLY A CA 1
ATOM 785 C C . GLY A 1 96 ? 5.062 -37.406 -9.352 1 88 96 GLY A C 1
ATOM 786 O O . GLY A 1 96 ? 6.219 -37.312 -8.922 1 88 96 GLY A O 1
ATOM 787 N N . GLU A 1 97 ? 4.73 -37.469 -10.602 1 84.44 97 GLU A N 1
ATOM 788 C CA . GLU A 1 97 ? 5.816 -37.406 -11.578 1 84.44 97 GLU A CA 1
ATOM 789 C C . GLU A 1 97 ? 6.355 -35.969 -11.727 1 84.44 97 GLU A C 1
ATOM 791 O O . GLU A 1 97 ? 5.586 -35.031 -11.711 1 84.44 97 GLU A O 1
ATOM 796 N N . LEU A 1 98 ? 7.641 -35.844 -11.852 1 80.81 98 LEU A N 1
ATOM 797 C CA . LEU A 1 98 ? 8.289 -34.531 -11.977 1 80.81 98 LEU A CA 1
ATOM 798 C C . LEU A 1 98 ? 8.43 -34.156 -13.438 1 80.81 98 LEU A C 1
ATOM 800 O O . LEU A 1 98 ? 9.547 -34.125 -13.977 1 80.81 98 LEU A O 1
ATOM 804 N N . THR A 1 99 ? 7.297 -33.781 -14.047 1 89.06 99 THR A N 1
ATOM 805 C CA . THR A 1 99 ? 7.305 -33.5 -15.477 1 89.06 99 THR A CA 1
ATOM 806 C C . THR A 1 99 ? 7.082 -32 -15.727 1 89.06 99 THR A C 1
ATOM 808 O O . THR A 1 99 ? 7.098 -31.547 -16.875 1 89.06 99 THR A O 1
ATOM 811 N N . ILE A 1 100 ? 6.949 -31.344 -14.641 1 94.69 100 ILE A N 1
ATOM 812 C CA . ILE A 1 100 ? 6.727 -29.906 -14.758 1 94.69 100 ILE A CA 1
ATOM 813 C C . ILE A 1 100 ? 8.023 -29.219 -15.156 1 94.69 100 ILE A C 1
ATOM 815 O O . ILE A 1 100 ? 9.086 -29.484 -14.586 1 94.69 100 ILE A 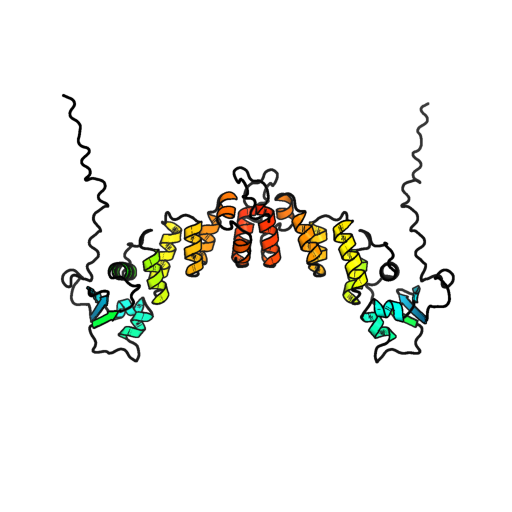O 1
ATOM 819 N N . ASN A 1 101 ? 7.973 -28.375 -16.156 1 95.38 101 ASN A N 1
ATOM 820 C CA . ASN A 1 101 ? 9.109 -27.594 -16.625 1 95.38 101 ASN A CA 1
ATOM 821 C C . ASN A 1 101 ? 8.68 -26.219 -17.125 1 95.38 101 ASN A C 1
ATOM 823 O O . ASN A 1 101 ? 7.5 -25.859 -17.031 1 95.38 101 ASN A O 1
ATOM 827 N N . ASP A 1 102 ? 9.609 -25.422 -17.656 1 96.44 102 ASP A N 1
ATOM 828 C CA . ASP A 1 102 ? 9.344 -24.031 -18.031 1 96.44 102 ASP A CA 1
ATOM 829 C C . ASP A 1 102 ? 8.344 -23.953 -19.172 1 96.44 102 ASP A C 1
ATOM 831 O O . ASP A 1 102 ? 7.602 -22.969 -19.297 1 96.44 102 ASP A O 1
ATOM 835 N N . SER A 1 103 ? 8.242 -25 -20.016 1 94.81 103 SER A N 1
ATOM 836 C CA . SER A 1 103 ? 7.383 -24.984 -21.203 1 94.81 103 SER A CA 1
ATOM 837 C C . SER A 1 103 ? 5.941 -25.328 -20.844 1 94.81 103 SER A C 1
ATOM 839 O O . SER A 1 103 ? 5.004 -24.875 -21.5 1 94.81 103 SER A O 1
ATOM 841 N N . ASN A 1 104 ? 5.77 -26.141 -19.781 1 94.88 104 ASN A N 1
ATOM 842 C CA . ASN A 1 104 ? 4.414 -26.625 -19.531 1 94.88 104 ASN A CA 1
ATOM 843 C C . ASN A 1 104 ? 3.863 -26.094 -18.219 1 94.88 104 ASN A C 1
ATOM 845 O O . ASN A 1 104 ? 2.674 -26.25 -17.922 1 94.88 104 ASN A O 1
ATOM 849 N N . VAL A 1 105 ? 4.684 -25.422 -17.391 1 96.31 105 VAL A N 1
ATOM 850 C CA . VAL A 1 105 ? 4.273 -25.047 -16.047 1 96.31 105 VAL A CA 1
ATOM 851 C C . VAL A 1 105 ? 3.062 -24.109 -16.109 1 96.31 105 VAL A C 1
ATOM 853 O O . VAL A 1 105 ? 2.148 -24.219 -15.289 1 96.31 105 VAL A O 1
ATOM 856 N N . ASN A 1 106 ? 2.988 -23.266 -17.031 1 94.88 106 ASN A N 1
ATOM 857 C CA . ASN A 1 106 ? 1.863 -22.344 -17.141 1 94.88 106 ASN A CA 1
ATOM 858 C C . ASN A 1 106 ? 0.556 -23.078 -17.422 1 94.88 106 ASN A C 1
ATOM 860 O O . ASN A 1 106 ? -0.457 -22.812 -16.766 1 94.88 106 ASN A O 1
ATOM 864 N N . SER A 1 107 ? 0.603 -23.938 -18.359 1 94.62 107 SER A N 1
ATOM 865 C CA . SER A 1 107 ? -0.602 -24.672 -18.734 1 94.62 107 SER A CA 1
ATOM 866 C C . SER A 1 107 ? -1.058 -25.594 -17.625 1 94.62 107 SER A C 1
ATOM 868 O O . SER A 1 107 ? -2.252 -25.688 -17.328 1 94.62 107 SER A O 1
ATOM 870 N N . VAL A 1 108 ? -0.172 -26.297 -17.031 1 95.69 108 VAL A N 1
ATOM 871 C CA . VAL A 1 108 ? -0.507 -27.219 -15.953 1 95.69 108 VAL A CA 1
ATOM 872 C C . VAL A 1 108 ? -1.046 -26.438 -14.758 1 95.69 108 VAL A C 1
ATOM 874 O O . VAL A 1 108 ? -2.025 -26.844 -14.133 1 95.69 108 VAL A O 1
ATOM 877 N N . MET A 1 109 ? -0.364 -25.312 -14.477 1 95.75 109 MET A N 1
ATOM 878 C CA . MET A 1 109 ? -0.832 -24.469 -13.383 1 95.75 109 MET A CA 1
ATOM 879 C C . MET A 1 109 ? -2.25 -23.969 -13.648 1 95.75 109 MET A C 1
ATOM 881 O O . MET A 1 109 ? -3.08 -23.938 -12.742 1 95.75 109 MET A O 1
ATOM 885 N N . HIS A 1 110 ? -2.535 -23.625 -14.836 1 95.38 110 HIS A N 1
ATOM 886 C CA . HIS A 1 110 ? -3.873 -23.172 -15.211 1 95.38 110 HIS A CA 1
ATOM 887 C C . HIS A 1 110 ? -4.91 -24.266 -14.93 1 95.38 110 HIS A C 1
ATOM 889 O O . HIS A 1 110 ? -5.934 -24 -14.297 1 95.38 110 HIS A O 1
ATOM 895 N N . LEU A 1 111 ? -4.648 -25.469 -15.32 1 95.5 111 LEU A N 1
ATOM 896 C CA . LEU A 1 111 ? -5.547 -26.594 -15.07 1 95.5 111 LEU A CA 1
ATOM 897 C C . LEU A 1 111 ? -5.703 -26.844 -13.57 1 95.5 111 LEU A C 1
ATOM 899 O O . LEU A 1 111 ? -6.816 -27.062 -13.094 1 95.5 111 LEU A O 1
ATOM 903 N N . ALA A 1 112 ? -4.57 -26.828 -12.906 1 96.12 112 ALA A N 1
ATOM 904 C CA . ALA A 1 112 ? -4.602 -27.047 -11.461 1 96.12 112 ALA A CA 1
ATOM 905 C C . ALA A 1 112 ? -5.496 -26.016 -10.773 1 96.12 112 ALA A C 1
ATOM 907 O O . ALA A 1 112 ? -6.242 -26.359 -9.844 1 96.12 112 ALA A O 1
ATOM 908 N N . ASP A 1 113 ? -5.359 -24.812 -11.266 1 95.25 113 ASP A N 1
ATOM 909 C CA . ASP A 1 113 ? -6.117 -23.719 -10.672 1 95.25 113 ASP A CA 1
ATOM 910 C C . ASP A 1 113 ? -7.609 -23.859 -10.961 1 95.25 113 ASP A C 1
ATOM 912 O O . ASP A 1 113 ? -8.43 -23.812 -10.039 1 95.25 113 ASP A O 1
ATOM 916 N N . ILE A 1 114 ? -8.07 -24.156 -12.148 1 93.94 114 ILE A N 1
ATOM 917 C CA . ILE A 1 114 ? -9.477 -24.203 -12.523 1 93.94 114 ILE A CA 1
ATOM 918 C C . ILE A 1 114 ? -10.117 -25.469 -11.977 1 93.94 114 ILE A C 1
ATOM 920 O O . ILE A 1 114 ? -11.312 -25.5 -11.68 1 93.94 114 ILE A O 1
ATOM 924 N N . TRP A 1 115 ? -9.375 -26.5 -11.797 1 95.94 115 TRP A N 1
ATOM 925 C CA . TRP A 1 115 ? -9.93 -27.781 -11.391 1 95.94 115 TRP A CA 1
ATOM 926 C C . TRP A 1 115 ? -9.75 -28.016 -9.891 1 95.94 115 TRP A C 1
ATOM 928 O O . TRP A 1 115 ? -10.094 -29.078 -9.367 1 95.94 115 TRP A O 1
ATOM 938 N N . GLY A 1 116 ? -9.164 -27.094 -9.234 1 96.94 116 GLY A N 1
ATOM 939 C CA . GLY A 1 116 ? -9 -27.188 -7.793 1 96.94 116 GLY A CA 1
ATOM 940 C C . GLY A 1 116 ? -8.062 -28.312 -7.375 1 96.94 116 GLY A C 1
ATOM 941 O O . GLY A 1 116 ? -8.406 -29.125 -6.512 1 96.94 116 GLY A O 1
ATOM 942 N N . ALA A 1 117 ? -6.945 -28.391 -7.977 1 97.12 117 ALA A N 1
ATOM 943 C CA . ALA A 1 117 ? -5.953 -29.422 -7.684 1 97.12 117 ALA A CA 1
ATOM 944 C C . ALA A 1 117 ? -4.801 -28.859 -6.859 1 97.12 117 ALA A C 1
ATOM 946 O O . ALA A 1 117 ? -3.756 -28.5 -7.41 1 97.12 117 ALA A O 1
ATOM 947 N N . THR A 1 118 ? -4.898 -28.938 -5.602 1 95.12 118 THR A N 1
ATOM 948 C CA . THR A 1 118 ? -3.98 -28.297 -4.676 1 95.12 118 THR A CA 1
ATOM 949 C C . THR A 1 118 ? -2.594 -28.922 -4.75 1 95.12 118 THR A C 1
ATOM 951 O O . THR A 1 118 ? -1.581 -28.219 -4.723 1 95.12 118 THR A O 1
ATOM 954 N N . THR A 1 119 ? -2.613 -30.188 -4.887 1 94.81 119 THR A N 1
ATOM 955 C CA . THR A 1 119 ? -1.338 -30.891 -4.93 1 94.81 119 THR A CA 1
ATOM 956 C C . THR A 1 119 ? -0.537 -30.484 -6.164 1 94.81 119 THR A C 1
ATOM 958 O O . THR A 1 119 ? 0.664 -30.219 -6.074 1 94.81 119 THR A O 1
ATOM 961 N N . VAL A 1 120 ? -1.178 -30.453 -7.262 1 96.44 120 VAL A N 1
ATOM 962 C CA . VAL A 1 120 ? -0.515 -30.078 -8.508 1 96.44 120 VAL A CA 1
ATOM 963 C C . VAL A 1 120 ? -0.091 -28.609 -8.461 1 96.44 120 VAL A C 1
ATOM 965 O O . VAL A 1 120 ? 0.999 -28.266 -8.914 1 96.44 120 VAL A O 1
ATOM 968 N N . ARG A 1 121 ? -0.901 -27.797 -7.898 1 95.81 121 ARG A N 1
ATOM 969 C CA . ARG A 1 121 ? -0.571 -26.391 -7.727 1 95.81 121 ARG A CA 1
ATOM 970 C C . ARG A 1 121 ? 0.723 -26.219 -6.938 1 95.81 121 ARG A C 1
ATOM 972 O O . ARG A 1 121 ? 1.603 -25.453 -7.332 1 95.81 121 ARG A O 1
ATOM 979 N N . LYS A 1 122 ? 0.78 -26.953 -5.891 1 94.75 122 LYS A N 1
ATOM 980 C CA . LYS A 1 122 ? 1.961 -26.875 -5.035 1 94.75 122 LYS A CA 1
ATOM 981 C C . LYS A 1 122 ? 3.211 -27.344 -5.777 1 94.75 122 LYS A C 1
ATOM 983 O O . LYS A 1 122 ? 4.293 -26.766 -5.598 1 94.75 122 LYS A O 1
ATOM 988 N N . GLN A 1 123 ? 3.043 -28.359 -6.547 1 95 123 GLN A N 1
ATOM 989 C CA . GLN A 1 123 ? 4.164 -28.844 -7.348 1 95 123 GLN A CA 1
ATOM 990 C C . GLN A 1 123 ? 4.633 -27.781 -8.336 1 95 123 GLN A C 1
ATOM 992 O O . GLN A 1 123 ? 5.836 -27.562 -8.5 1 95 123 GLN A O 1
ATOM 997 N N . CYS A 1 124 ? 3.703 -27.125 -8.969 1 96.5 124 CYS A N 1
ATOM 998 C CA . CYS A 1 124 ? 4.039 -26.062 -9.906 1 96.5 124 CYS A CA 1
ATOM 999 C C . CYS A 1 124 ? 4.738 -24.906 -9.188 1 96.5 124 CYS A C 1
ATOM 1001 O O . CYS A 1 124 ? 5.738 -24.375 -9.68 1 96.5 124 CYS A O 1
ATOM 1003 N N . GLU A 1 125 ? 4.184 -24.531 -8.055 1 95.81 125 GLU A N 1
ATOM 1004 C CA . GLU A 1 125 ? 4.777 -23.453 -7.27 1 95.81 125 GLU A CA 1
ATOM 1005 C C . GLU A 1 125 ? 6.211 -23.797 -6.867 1 95.81 125 GLU A C 1
ATOM 1007 O O . GLU A 1 125 ? 7.105 -22.953 -6.977 1 95.81 125 GLU A O 1
ATOM 1012 N N . LYS A 1 126 ? 6.406 -25 -6.406 1 94.88 126 LYS A N 1
ATOM 1013 C CA . LYS A 1 126 ? 7.742 -25.453 -6.027 1 94.88 126 LYS A CA 1
ATOM 1014 C C . LYS A 1 126 ? 8.703 -25.391 -7.207 1 94.88 126 LYS A C 1
ATOM 1016 O O . LYS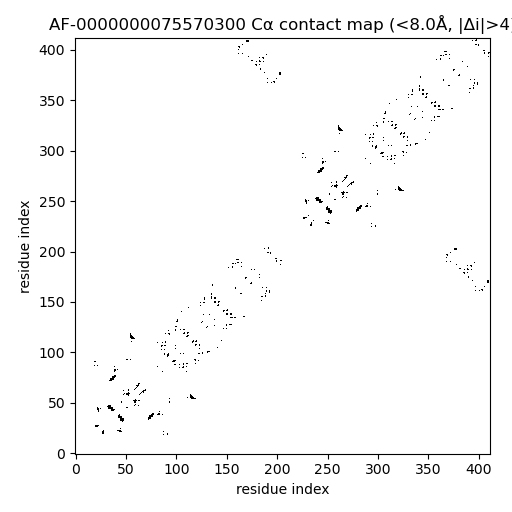 A 1 126 ? 9.844 -24.938 -7.062 1 94.88 126 LYS A O 1
ATOM 1021 N N . PHE A 1 127 ? 8.32 -25.844 -8.328 1 96.75 127 PHE A N 1
ATOM 1022 C CA . PHE A 1 127 ? 9.141 -25.766 -9.531 1 96.75 127 PHE A CA 1
ATOM 1023 C C . PHE A 1 127 ? 9.516 -24.328 -9.844 1 96.75 127 PHE A C 1
ATOM 1025 O O . PHE A 1 127 ? 10.672 -24.031 -10.133 1 96.75 127 PHE A O 1
ATOM 1032 N N . LEU A 1 128 ? 8.492 -23.406 -9.727 1 96.69 128 LEU A N 1
ATOM 1033 C CA . LEU A 1 128 ? 8.695 -22 -10.055 1 96.69 128 LEU A CA 1
ATOM 1034 C C . LEU A 1 128 ? 9.617 -21.328 -9.047 1 96.69 128 LEU A C 1
ATOM 1036 O O . LEU A 1 128 ? 10.305 -20.359 -9.375 1 96.69 128 LEU A O 1
ATOM 1040 N N . MET A 1 129 ? 9.688 -21.875 -7.852 1 95.81 129 MET A N 1
ATOM 1041 C CA . MET A 1 129 ? 10.523 -21.312 -6.793 1 95.81 129 MET A CA 1
ATOM 1042 C C . MET A 1 129 ? 11.953 -21.828 -6.898 1 95.81 129 MET A C 1
ATOM 1044 O O . MET A 1 129 ? 12.906 -21.078 -6.656 1 95.81 129 MET A O 1
ATOM 1048 N N . MET A 1 130 ? 12.078 -23.047 -7.34 1 94.56 130 MET A N 1
ATOM 1049 C CA . MET A 1 130 ? 13.367 -23.703 -7.109 1 94.56 130 MET A CA 1
ATOM 1050 C C . MET A 1 130 ? 14.078 -23.969 -8.43 1 94.56 130 MET A C 1
ATOM 1052 O O . MET A 1 130 ? 15.305 -24 -8.484 1 94.56 130 MET A O 1
ATOM 1056 N N . GLU A 1 131 ? 13.375 -24.188 -9.469 1 94.06 131 GLU A N 1
ATOM 1057 C CA . GLU A 1 131 ? 14.031 -24.828 -10.609 1 94.06 131 GLU A CA 1
ATOM 1058 C C . GLU A 1 131 ? 13.906 -23.969 -11.867 1 94.06 131 GLU A C 1
ATOM 1060 O O . GLU A 1 131 ? 14.727 -24.062 -12.773 1 94.06 131 GLU A O 1
ATOM 1065 N N . THR A 1 132 ? 12.953 -23.062 -11.938 1 95.62 132 THR A N 1
ATOM 1066 C CA . THR A 1 132 ? 12.617 -22.359 -13.172 1 95.62 132 THR A CA 1
ATOM 1067 C C . THR A 1 132 ? 13.766 -21.453 -13.609 1 95.62 132 THR A C 1
ATOM 1069 O O . THR A 1 132 ? 14.523 -20.969 -12.781 1 95.62 132 THR A O 1
ATOM 1072 N N . LYS A 1 133 ? 13.883 -21.281 -14.883 1 94.69 133 LYS A N 1
ATOM 1073 C CA . LYS A 1 133 ? 14.836 -20.328 -15.469 1 94.69 133 LYS A CA 1
ATOM 1074 C C . LYS A 1 133 ? 14.133 -19.047 -15.914 1 94.69 133 LYS A C 1
ATOM 1076 O O . LYS A 1 133 ? 14.742 -18.188 -16.547 1 94.69 133 LYS A O 1
ATOM 1081 N N . LYS A 1 134 ? 12.883 -18.984 -15.617 1 94 134 LYS A N 1
ATOM 1082 C CA . LYS A 1 134 ? 12.125 -17.797 -15.977 1 94 134 LYS A CA 1
ATOM 1083 C C . LYS A 1 134 ? 12.648 -16.562 -15.234 1 94 134 LYS A C 1
ATOM 1085 O O . LYS A 1 134 ? 13.109 -16.672 -14.102 1 94 134 LYS A O 1
ATOM 1090 N N . ALA A 1 135 ? 12.594 -15.438 -15.906 1 92.44 135 ALA A N 1
ATOM 1091 C CA . ALA A 1 135 ? 13 -14.172 -15.305 1 92.44 135 ALA A CA 1
ATOM 1092 C C . ALA A 1 135 ? 12.086 -13.789 -14.148 1 92.44 135 ALA A C 1
ATOM 1094 O O . ALA A 1 135 ? 10.961 -14.273 -14.055 1 92.44 135 ALA A O 1
ATOM 1095 N N . THR A 1 136 ? 12.562 -12.969 -13.258 1 93.75 136 THR A N 1
ATOM 1096 C CA . THR A 1 136 ? 11.828 -12.531 -12.078 1 93.75 136 THR A CA 1
ATOM 1097 C C . THR A 1 136 ? 10.484 -11.93 -12.469 1 93.75 136 THR A C 1
ATOM 1099 O O . THR A 1 136 ? 9.461 -12.219 -11.836 1 93.75 136 THR A O 1
ATOM 1102 N N . LYS A 1 137 ? 10.508 -11.141 -13.461 1 92.12 137 LYS A N 1
ATOM 1103 C CA . LYS A 1 137 ? 9.281 -10.492 -13.922 1 92.12 137 LYS A CA 1
ATOM 1104 C C . LYS A 1 137 ? 8.219 -11.523 -14.289 1 92.12 137 LYS A C 1
ATOM 1106 O O . LYS A 1 137 ? 7.055 -11.383 -13.922 1 92.12 137 LYS A O 1
ATOM 1111 N N . GLU A 1 138 ? 8.617 -12.539 -15.023 1 93.31 138 GLU A N 1
ATOM 1112 C CA . GLU A 1 138 ? 7.695 -13.594 -15.438 1 93.31 138 GLU A CA 1
ATOM 1113 C C . GLU A 1 138 ? 7.191 -14.375 -14.227 1 93.31 138 GLU A C 1
ATOM 1115 O O . GLU A 1 138 ? 6.008 -14.719 -14.156 1 93.31 138 GLU A O 1
ATOM 1120 N N . LYS A 1 139 ? 8.109 -14.695 -13.336 1 95.06 139 LYS A N 1
ATOM 1121 C CA . LYS A 1 139 ? 7.719 -15.383 -12.109 1 95.06 139 LYS A CA 1
ATOM 1122 C C . LYS A 1 139 ? 6.652 -14.602 -11.352 1 95.06 139 LYS A C 1
ATOM 1124 O O . LYS A 1 139 ? 5.656 -15.172 -10.906 1 95.06 139 LYS A O 1
ATOM 1129 N N . LEU A 1 140 ? 6.879 -13.336 -11.289 1 94.25 140 LEU A N 1
ATOM 1130 C CA . LEU A 1 140 ? 5.965 -12.484 -10.531 1 94.25 140 LEU A CA 1
ATOM 1131 C C . LEU A 1 140 ? 4.609 -12.391 -11.227 1 94.25 140 LEU A C 1
ATOM 1133 O O . LEU A 1 140 ? 3.572 -12.328 -10.57 1 94.25 140 LEU A O 1
ATOM 1137 N N . GLU A 1 141 ? 4.609 -12.375 -12.484 1 92.56 141 GLU A N 1
ATOM 1138 C CA . GLU A 1 141 ? 3.354 -12.359 -13.234 1 92.56 141 GLU A CA 1
ATOM 1139 C C . GLU A 1 141 ? 2.535 -13.617 -12.961 1 92.56 141 GLU A C 1
ATOM 1141 O O . GLU A 1 141 ? 1.328 -13.539 -12.727 1 92.56 141 GLU A O 1
ATOM 1146 N N . ILE A 1 142 ? 3.219 -14.719 -13 1 94.19 142 ILE A N 1
ATOM 1147 C CA . ILE A 1 142 ? 2.553 -15.984 -12.719 1 94.19 142 ILE A CA 1
ATOM 1148 C C . ILE A 1 142 ? 2.031 -15.984 -11.281 1 94.19 142 ILE A C 1
ATOM 1150 O O . ILE A 1 142 ? 0.887 -16.375 -11.031 1 94.19 142 ILE A O 1
ATOM 1154 N N . ALA A 1 143 ? 2.852 -15.547 -10.383 1 95.06 143 ALA A N 1
ATOM 1155 C CA . ALA A 1 143 ? 2.494 -15.516 -8.961 1 95.06 143 ALA A CA 1
ATOM 1156 C C . ALA A 1 143 ? 1.256 -14.648 -8.734 1 95.06 143 ALA A C 1
ATOM 1158 O O . ALA A 1 143 ? 0.36 -15.031 -7.977 1 95.06 143 ALA A O 1
ATOM 1159 N N . LYS A 1 144 ? 1.251 -13.492 -9.359 1 91.44 144 LYS A N 1
ATOM 1160 C CA . LYS A 1 144 ? 0.112 -12.594 -9.234 1 91.44 144 LYS A CA 1
ATOM 1161 C C . LYS A 1 144 ? -1.146 -13.203 -9.844 1 91.44 144 LYS A C 1
ATOM 1163 O O . LYS A 1 144 ? -2.23 -13.109 -9.266 1 91.44 144 LYS A O 1
ATOM 1168 N N . GLN A 1 145 ? -1.01 -13.812 -10.938 1 93.44 145 GLN A N 1
ATOM 1169 C CA . GLN A 1 145 ? -2.141 -14.383 -11.656 1 93.44 145 GLN A CA 1
ATOM 1170 C C . GLN A 1 145 ? -2.836 -15.461 -10.828 1 93.44 145 GLN A C 1
ATOM 1172 O O . GLN A 1 145 ? -4.062 -15.555 -10.836 1 93.44 145 GLN A O 1
ATOM 1177 N N . TYR A 1 146 ? -2.057 -16.172 -10.148 1 94.88 146 TYR A N 1
ATOM 1178 C CA . TYR A 1 146 ? -2.637 -17.328 -9.469 1 94.88 146 TYR A CA 1
ATOM 1179 C C . TYR A 1 146 ? -2.582 -17.156 -7.953 1 94.88 146 TYR A C 1
ATOM 1181 O O . TYR A 1 146 ? -2.857 -18.109 -7.207 1 94.88 146 TYR A O 1
ATOM 1189 N N . GLY A 1 147 ? -2.16 -16.047 -7.512 1 93.06 147 GLY A N 1
ATOM 1190 C CA . GLY A 1 147 ? -2.156 -15.742 -6.09 1 93.06 147 GLY A CA 1
ATOM 1191 C C . GLY A 1 147 ? -1.168 -16.594 -5.305 1 93.06 147 GLY A C 1
ATOM 1192 O O . GLY A 1 147 ? -1.521 -17.172 -4.285 1 93.06 147 GLY A O 1
ATOM 1193 N N . MET A 1 148 ? 0.037 -16.641 -5.711 1 94.38 148 MET A N 1
ATOM 1194 C CA . MET A 1 148 ? 1.09 -17.406 -5.055 1 94.38 148 MET A CA 1
ATOM 1195 C C . MET A 1 148 ? 1.968 -16.5 -4.195 1 94.38 148 MET A C 1
ATOM 1197 O O . MET A 1 148 ? 3.037 -16.078 -4.633 1 94.38 148 MET A O 1
ATOM 1201 N N . ASP A 1 149 ? 1.617 -16.359 -2.938 1 93.62 149 ASP A N 1
ATOM 1202 C CA . ASP A 1 149 ? 2.285 -15.398 -2.061 1 93.62 149 ASP A CA 1
ATOM 1203 C C . ASP A 1 149 ? 3.729 -15.812 -1.789 1 93.62 149 ASP A C 1
ATOM 1205 O O . ASP A 1 149 ? 4.629 -14.977 -1.758 1 93.62 149 ASP A O 1
ATOM 1209 N N . GLU A 1 150 ? 3.867 -17.062 -1.627 1 94.19 150 GLU A N 1
ATOM 1210 C CA . GLU A 1 150 ? 5.219 -17.531 -1.338 1 94.19 150 GLU A CA 1
ATOM 1211 C C . GLU A 1 150 ? 6.148 -17.312 -2.525 1 94.19 150 GLU A C 1
ATOM 1213 O O . GLU A 1 150 ? 7.316 -16.953 -2.346 1 94.19 150 GLU A O 1
ATOM 1218 N N . LEU A 1 151 ? 5.664 -17.516 -3.668 1 95.75 151 LEU A N 1
ATOM 1219 C CA . LEU A 1 151 ? 6.461 -17.281 -4.867 1 95.75 151 LEU A CA 1
ATOM 1220 C C . LEU A 1 151 ? 6.789 -15.797 -5.02 1 95.75 151 LEU A C 1
ATOM 1222 O O . LEU A 1 151 ? 7.891 -15.438 -5.449 1 95.75 151 LEU A O 1
ATOM 1226 N N . VAL A 1 152 ? 5.867 -14.914 -4.672 1 95.94 152 VAL A N 1
ATOM 1227 C CA . VAL A 1 152 ? 6.105 -13.477 -4.73 1 95.94 152 VA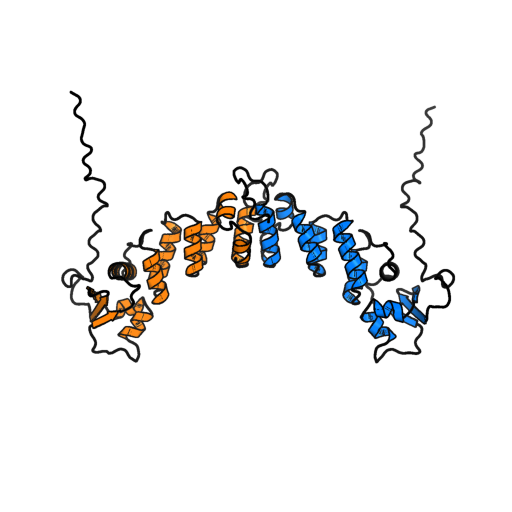L A CA 1
ATOM 1228 C C . VAL A 1 152 ? 7.273 -13.109 -3.814 1 95.94 152 VAL A C 1
ATOM 1230 O O . VAL A 1 152 ? 8.219 -12.445 -4.242 1 95.94 152 VAL A O 1
ATOM 1233 N N . LYS A 1 153 ? 7.156 -13.555 -2.627 1 95.38 153 LYS A N 1
ATOM 1234 C CA . LYS A 1 153 ? 8.188 -13.25 -1.637 1 95.38 153 LYS A CA 1
ATOM 1235 C C . LYS A 1 153 ? 9.562 -13.711 -2.111 1 95.38 153 LYS A C 1
ATOM 1237 O O . LYS A 1 153 ? 10.531 -12.953 -2.053 1 95.38 153 LYS A O 1
ATOM 1242 N N . LYS A 1 154 ? 9.555 -14.898 -2.572 1 95.38 154 LYS A N 1
ATOM 1243 C CA . LYS A 1 154 ? 10.828 -15.453 -3.033 1 95.38 154 LYS A CA 1
ATOM 1244 C C . LYS A 1 154 ? 11.352 -14.695 -4.246 1 95.38 154 LYS A C 1
ATOM 1246 O O . LYS A 1 154 ? 12.539 -14.352 -4.305 1 95.38 154 LYS A O 1
ATOM 1251 N N . ALA A 1 155 ? 10.484 -14.453 -5.184 1 95.88 155 ALA A N 1
ATOM 1252 C CA . ALA A 1 155 ? 10.891 -13.758 -6.402 1 95.88 155 ALA A CA 1
ATOM 1253 C C . ALA A 1 155 ? 11.422 -12.359 -6.086 1 95.88 155 ALA A C 1
ATOM 1255 O O . ALA A 1 155 ? 12.445 -11.945 -6.633 1 95.88 155 ALA A O 1
ATOM 1256 N N . VAL A 1 156 ? 10.82 -11.625 -5.199 1 95.88 156 VAL A N 1
ATOM 1257 C CA . VAL A 1 156 ? 11.219 -10.266 -4.848 1 95.88 156 VAL A CA 1
ATOM 1258 C C . VAL A 1 156 ? 12.555 -10.297 -4.105 1 95.88 156 VAL A C 1
ATOM 1260 O O . VAL A 1 156 ? 13.414 -9.445 -4.328 1 95.88 156 VAL A O 1
ATOM 1263 N N . SER A 1 157 ? 12.727 -11.25 -3.24 1 93.75 157 SER A N 1
ATOM 1264 C CA . SER A 1 157 ? 13.953 -11.359 -2.459 1 93.75 157 SER A CA 1
ATOM 1265 C C . SER A 1 157 ? 15.156 -11.633 -3.355 1 93.75 157 SER A C 1
ATOM 1267 O O . SER A 1 157 ? 16.297 -11.406 -2.953 1 93.75 157 SER A O 1
ATOM 1269 N N . GLU A 1 158 ? 14.922 -12.125 -4.52 1 93.62 158 GLU A N 1
ATOM 1270 C CA . GLU A 1 158 ? 16 -12.477 -5.438 1 93.62 158 GLU A CA 1
ATOM 1271 C C . GLU A 1 158 ? 16.406 -11.273 -6.289 1 93.62 158 GLU A C 1
ATOM 1273 O O . GLU A 1 158 ? 17.391 -11.352 -7.035 1 93.62 158 GLU A O 1
ATOM 1278 N N . ILE A 1 159 ? 15.672 -10.219 -6.207 1 93.62 159 ILE A N 1
ATOM 1279 C CA . ILE A 1 159 ? 16.047 -9 -6.922 1 93.62 159 ILE A CA 1
ATOM 1280 C C . ILE A 1 159 ? 17.375 -8.469 -6.375 1 93.62 159 ILE A C 1
ATOM 1282 O O . ILE A 1 159 ? 17.516 -8.297 -5.16 1 93.62 159 ILE A O 1
ATOM 1286 N N . LYS A 1 160 ? 18.297 -8.141 -7.285 1 88.88 160 LYS A N 1
ATOM 1287 C CA . LYS A 1 160 ? 19.641 -7.812 -6.82 1 88.88 160 LYS A CA 1
ATOM 1288 C C . LYS A 1 160 ? 20.016 -6.379 -7.184 1 88.88 160 LYS A C 1
ATOM 1290 O O . LYS A 1 160 ? 21.062 -5.887 -6.789 1 88.88 160 LYS A O 1
ATOM 1295 N N . SER A 1 161 ? 19.203 -5.73 -7.949 1 87.31 161 SER A N 1
ATOM 1296 C CA . SER A 1 161 ? 19.547 -4.379 -8.383 1 87.31 161 SER A CA 1
ATOM 1297 C C . SER A 1 161 ? 18.297 -3.516 -8.555 1 87.31 161 SER A C 1
ATOM 1299 O O . SER A 1 161 ? 17.203 -4.035 -8.734 1 87.31 161 SER A O 1
ATOM 1301 N N . MET A 1 162 ? 18.547 -2.242 -8.547 1 87.38 162 MET A N 1
ATOM 1302 C CA . MET A 1 162 ? 17.484 -1.279 -8.773 1 87.38 162 MET A CA 1
ATOM 1303 C C . MET A 1 162 ? 16.953 -1.384 -10.203 1 87.38 162 MET A C 1
ATOM 1305 O O . MET A 1 162 ? 15.766 -1.172 -10.453 1 87.38 162 MET A O 1
ATOM 1309 N N . LYS A 1 163 ? 17.859 -1.732 -11.078 1 86.94 163 LYS A N 1
ATOM 1310 C CA . LYS A 1 163 ? 17.469 -1.9 -12.477 1 86.94 163 LYS A CA 1
ATOM 1311 C C . LYS A 1 163 ? 16.328 -2.902 -12.609 1 86.94 163 LYS A C 1
ATOM 1313 O O . LYS A 1 163 ? 15.391 -2.689 -13.391 1 86.94 163 LYS A O 1
ATOM 1318 N N . GLU A 1 164 ? 16.406 -3.992 -11.891 1 89.88 164 GLU A N 1
ATOM 1319 C CA . GLU A 1 164 ? 15.383 -5.027 -11.938 1 89.88 164 GLU A CA 1
ATOM 1320 C C . GLU A 1 164 ? 14.055 -4.508 -11.398 1 89.88 164 GLU A C 1
ATOM 1322 O O . GLU A 1 164 ? 12.984 -4.895 -11.883 1 89.88 164 GLU A O 1
ATOM 1327 N N . ILE A 1 165 ? 14.125 -3.654 -10.352 1 92.31 165 ILE A N 1
ATOM 1328 C CA . ILE A 1 165 ? 12.898 -3.084 -9.797 1 92.31 165 ILE A CA 1
ATOM 1329 C C . ILE A 1 165 ? 12.25 -2.154 -10.828 1 92.31 165 ILE A C 1
ATOM 1331 O O . ILE A 1 165 ? 11.039 -2.184 -11.016 1 92.31 165 ILE A O 1
ATOM 1335 N N . ILE A 1 166 ? 13.047 -1.361 -11.461 1 90.06 166 ILE A N 1
ATOM 1336 C CA . ILE A 1 166 ? 12.562 -0.444 -12.484 1 90.06 166 ILE A CA 1
ATOM 1337 C C . ILE A 1 166 ? 11.883 -1.232 -13.602 1 90.06 166 ILE A C 1
ATOM 1339 O O . ILE A 1 166 ? 10.859 -0.803 -14.141 1 90.06 166 ILE A O 1
ATOM 1343 N N . GLU A 1 167 ? 12.422 -2.385 -13.945 1 89.25 167 GLU A N 1
ATOM 1344 C CA . GLU A 1 167 ? 11.852 -3.238 -14.977 1 89.25 167 GLU A CA 1
ATOM 1345 C C . GLU A 1 167 ? 10.492 -3.793 -14.547 1 89.25 167 GLU A C 1
ATOM 1347 O O . GLU A 1 167 ? 9.609 -4.008 -15.375 1 89.25 167 GLU A O 1
ATOM 1352 N N . LEU A 1 168 ? 10.391 -4.051 -13.289 1 91.62 168 LEU A N 1
ATOM 1353 C CA . LEU A 1 168 ? 9.148 -4.594 -12.75 1 91.62 168 LEU A CA 1
ATOM 1354 C C . LEU A 1 168 ? 8.062 -3.523 -12.719 1 91.62 168 LEU A C 1
ATOM 1356 O O . LEU A 1 168 ? 6.875 -3.836 -12.836 1 91.62 168 LEU A O 1
ATOM 1360 N N . VAL A 1 169 ? 8.477 -2.293 -12.461 1 91 169 VAL A N 1
ATOM 1361 C CA . VAL A 1 169 ? 7.543 -1.173 -12.391 1 91 169 VAL A CA 1
ATOM 1362 C C . VAL A 1 169 ? 8.016 -0.051 -13.312 1 91 169 VAL A C 1
ATOM 1364 O O . VAL A 1 169 ? 8.461 0.999 -12.844 1 91 169 VAL A O 1
ATOM 1367 N N . PRO A 1 170 ? 7.82 -0.228 -14.594 1 85.31 170 PRO A N 1
ATOM 1368 C CA . PRO A 1 170 ? 8.414 0.667 -15.586 1 85.31 170 PRO A CA 1
ATOM 1369 C C . PRO A 1 170 ? 7.754 2.043 -15.609 1 85.31 170 PRO A C 1
ATOM 1371 O O . PRO A 1 170 ? 8.344 3.008 -16.109 1 85.31 170 PRO A O 1
ATOM 1374 N N . ASP A 1 171 ? 6.5 2.137 -15.125 1 86.44 171 ASP A N 1
ATOM 1375 C CA . ASP A 1 171 ? 5.816 3.424 -15.133 1 86.44 171 ASP A CA 1
ATOM 1376 C C . ASP A 1 171 ? 4.973 3.609 -13.875 1 86.44 171 ASP A C 1
ATOM 1378 O O . ASP A 1 171 ? 4.867 2.697 -13.055 1 86.44 171 ASP A O 1
ATOM 1382 N N . ARG A 1 172 ? 4.473 4.82 -13.828 1 86.25 172 ARG A N 1
ATOM 1383 C CA . ARG A 1 172 ? 3.688 5.188 -12.656 1 86.25 172 ARG A CA 1
ATOM 1384 C C . ARG A 1 172 ? 2.398 4.375 -12.586 1 86.25 172 ARG A C 1
ATOM 1386 O O . ARG A 1 172 ? 1.957 3.994 -11.5 1 86.25 172 ARG A O 1
ATOM 1393 N N . LYS A 1 173 ? 1.867 4.156 -13.656 1 90.25 173 LYS A N 1
ATOM 1394 C CA . LYS A 1 173 ? 0.623 3.395 -13.703 1 90.25 173 LYS A CA 1
ATOM 1395 C C . LYS A 1 173 ? 0.813 1.994 -13.133 1 90.25 173 LYS A C 1
ATOM 1397 O O . LYS A 1 173 ? -0.03 1.509 -12.375 1 90.25 173 LYS A O 1
ATOM 1402 N N . SER A 1 174 ? 1.897 1.38 -13.523 1 89.5 174 SER A N 1
ATOM 1403 C CA . SER A 1 174 ? 2.189 0.041 -13.023 1 89.5 174 SER A CA 1
ATOM 1404 C C . SER A 1 174 ? 2.389 0.049 -11.508 1 89.5 174 SER A C 1
ATOM 1406 O O . SER A 1 174 ? 1.994 -0.895 -10.82 1 89.5 174 SER A O 1
ATOM 1408 N N . LEU A 1 175 ? 2.975 1.077 -11.062 1 91.62 175 LEU A N 1
ATOM 1409 C CA . LEU A 1 175 ? 3.225 1.22 -9.633 1 91.62 175 LEU A CA 1
ATOM 1410 C C . LEU A 1 175 ? 1.917 1.373 -8.867 1 91.62 175 LEU A C 1
ATOM 1412 O O . LEU A 1 175 ? 1.743 0.773 -7.801 1 91.62 175 LEU A O 1
ATOM 1416 N N . GLU A 1 176 ? 1.009 2.119 -9.383 1 91.44 176 GLU A N 1
ATOM 1417 C CA . GLU A 1 176 ? -0.278 2.396 -8.75 1 91.44 176 GLU A CA 1
ATOM 1418 C C . GLU A 1 176 ? -1.132 1.135 -8.664 1 91.44 176 GLU A C 1
ATOM 1420 O O . GLU A 1 176 ? -1.976 1.01 -7.777 1 91.44 176 GLU A O 1
ATOM 1425 N N . LEU A 1 177 ? -0.875 0.288 -9.562 1 92.06 177 LEU A N 1
ATOM 1426 C CA . LEU A 1 177 ? -1.665 -0.938 -9.625 1 92.06 177 LEU A CA 1
ATOM 1427 C C . LEU A 1 177 ? -1.199 -1.936 -8.57 1 92.06 177 LEU A C 1
ATOM 1429 O O . LEU A 1 177 ? -1.914 -2.889 -8.25 1 92.06 177 LEU A O 1
ATOM 1433 N N . LEU A 1 178 ? -0.062 -1.772 -8.031 1 93.81 178 LEU A N 1
ATOM 1434 C CA . LEU A 1 178 ? 0.466 -2.688 -7.023 1 93.81 178 LEU A CA 1
ATOM 1435 C C . LEU A 1 178 ? -0.276 -2.525 -5.703 1 93.81 178 LEU A C 1
ATOM 1437 O O . LEU A 1 178 ? -0.655 -1.414 -5.328 1 93.81 178 LEU A O 1
ATOM 1441 N N . GLU A 1 179 ? -0.521 -3.652 -5.055 1 93.94 179 GLU A N 1
ATOM 1442 C CA . GLU A 1 179 ? -1.118 -3.629 -3.723 1 93.94 179 GLU A CA 1
ATOM 1443 C C . GLU A 1 179 ? -0.081 -3.287 -2.658 1 93.94 179 GLU A C 1
ATOM 1445 O O . GLU A 1 179 ? 1.123 -3.34 -2.918 1 93.94 179 GLU A O 1
ATOM 1450 N N . LYS A 1 180 ? -0.519 -2.963 -1.476 1 95.75 180 LYS A N 1
ATOM 1451 C CA . LYS A 1 180 ? 0.335 -2.471 -0.398 1 95.75 180 LYS A CA 1
ATOM 1452 C C . LYS A 1 180 ? 1.44 -3.469 -0.073 1 95.75 180 LYS A C 1
ATOM 1454 O O . LYS A 1 180 ? 2.611 -3.096 0.035 1 95.75 180 LYS A O 1
ATOM 1459 N N . PRO A 1 181 ? 1.148 -4.75 0.044 1 94.44 181 PRO A N 1
ATOM 1460 C CA . PRO A 1 181 ? 2.225 -5.672 0.412 1 94.44 181 PRO A CA 1
ATOM 1461 C C . PRO A 1 181 ? 3.35 -5.711 -0.62 1 94.44 181 PRO A C 1
ATOM 1463 O O . PRO A 1 181 ? 4.523 -5.805 -0.254 1 94.44 181 PRO A O 1
ATOM 1466 N N . MET A 1 182 ? 2.939 -5.652 -1.846 1 94.88 182 MET A N 1
ATOM 1467 C CA . MET A 1 182 ? 3.947 -5.668 -2.902 1 94.88 182 MET A CA 1
ATOM 1468 C C . MET A 1 182 ? 4.812 -4.414 -2.846 1 94.88 182 MET A C 1
ATOM 1470 O O . MET A 1 182 ? 6.035 -4.492 -2.994 1 94.88 182 MET A O 1
ATOM 1474 N N . LEU A 1 183 ? 4.215 -3.293 -2.648 1 96.12 183 LEU A N 1
ATOM 1475 C CA . LEU A 1 183 ? 4.953 -2.039 -2.535 1 96.12 183 LEU A CA 1
ATOM 1476 C C . LEU A 1 183 ? 5.934 -2.092 -1.367 1 96.12 183 LEU A C 1
ATOM 1478 O O . LEU A 1 183 ? 7.074 -1.646 -1.49 1 96.12 183 LEU A O 1
ATOM 1482 N N . GLU A 1 184 ? 5.441 -2.58 -0.3 1 95.88 184 GLU A N 1
ATOM 1483 C CA . GLU A 1 184 ? 6.293 -2.723 0.879 1 95.88 184 GLU A CA 1
ATOM 1484 C C . GLU A 1 184 ? 7.508 -3.596 0.58 1 95.88 184 GLU A C 1
ATOM 1486 O O . GLU A 1 184 ? 8.633 -3.256 0.962 1 95.88 184 GLU A O 1
ATOM 1491 N N . MET A 1 185 ? 7.246 -4.703 -0.077 1 95.06 185 MET A N 1
ATOM 1492 C CA . MET A 1 185 ? 8.328 -5.641 -0.376 1 95.06 185 MET A CA 1
ATOM 1493 C C . MET A 1 185 ? 9.336 -5.02 -1.33 1 95.06 185 MET A C 1
ATOM 1495 O O . MET A 1 185 ? 10.547 -5.156 -1.136 1 95.06 185 MET A O 1
ATOM 1499 N N . LEU A 1 186 ? 8.859 -4.383 -2.342 1 95 186 LEU A N 1
ATOM 1500 C CA . LEU A 1 186 ? 9.75 -3.771 -3.318 1 95 186 LEU A CA 1
ATOM 1501 C C . LEU A 1 186 ? 10.57 -2.658 -2.678 1 95 186 LEU A C 1
ATOM 1503 O O . LEU A 1 186 ? 11.773 -2.535 -2.939 1 95 186 LEU A O 1
ATOM 1507 N N . LEU A 1 187 ? 9.906 -1.854 -1.873 1 94.56 187 LEU A N 1
ATOM 1508 C CA . LEU A 1 187 ? 10.625 -0.78 -1.19 1 94.56 187 LEU A CA 1
ATOM 1509 C C . LEU A 1 187 ? 11.656 -1.344 -0.22 1 94.56 187 LEU A C 1
ATOM 1511 O O . LEU A 1 187 ? 12.781 -0.853 -0.155 1 94.56 187 LEU A O 1
ATOM 1515 N N . THR A 1 188 ? 11.281 -2.326 0.529 1 93.62 188 THR A N 1
ATOM 1516 C CA . THR A 1 188 ? 12.211 -2.988 1.434 1 93.62 188 THR A CA 1
ATOM 1517 C C . THR A 1 188 ? 13.43 -3.496 0.673 1 93.62 188 THR A C 1
ATOM 1519 O O . THR A 1 188 ? 14.57 -3.285 1.103 1 93.62 188 THR A O 1
ATOM 1522 N N . GLN A 1 189 ? 13.148 -4.133 -0.43 1 92.56 189 GLN A N 1
ATOM 1523 C CA . GLN A 1 189 ? 14.242 -4.668 -1.235 1 92.56 189 GLN A CA 1
ATOM 1524 C C . GLN A 1 189 ? 15.125 -3.549 -1.777 1 92.56 189 GLN A C 1
ATOM 1526 O O . GLN A 1 189 ? 16.359 -3.668 -1.785 1 92.56 189 GLN A O 1
ATOM 1531 N N . ALA A 1 190 ? 14.523 -2.479 -2.238 1 90.12 190 ALA A N 1
ATOM 1532 C CA . ALA A 1 190 ? 15.258 -1.327 -2.758 1 90.12 190 ALA A CA 1
ATOM 1533 C C . ALA A 1 190 ? 16.203 -0.753 -1.702 1 90.12 190 ALA A C 1
ATOM 1535 O O . ALA A 1 190 ? 17.328 -0.363 -2.012 1 90.12 190 ALA A O 1
ATOM 1536 N N . LEU A 1 191 ? 15.75 -0.727 -0.498 1 89.5 191 LEU A N 1
ATOM 1537 C CA . LEU A 1 191 ? 16.5 -0.098 0.585 1 89.5 191 LEU A CA 1
ATOM 1538 C C . LEU A 1 191 ? 17.641 -0.994 1.051 1 89.5 191 LEU A C 1
ATOM 1540 O O . LEU A 1 191 ? 18.531 -0.543 1.768 1 89.5 191 LEU A O 1
ATOM 1544 N N . ARG A 1 192 ? 17.641 -2.209 0.592 1 86.38 192 ARG A N 1
ATOM 1545 C CA . ARG A 1 192 ? 18.688 -3.162 0.976 1 86.38 192 ARG A CA 1
ATOM 1546 C C . ARG A 1 192 ? 19.906 -3.035 0.073 1 86.38 192 ARG A C 1
ATOM 1548 O O . ARG A 1 192 ? 20.984 -3.537 0.401 1 86.38 192 ARG A O 1
ATOM 1555 N N . PHE A 1 193 ? 19.703 -2.389 -0.983 1 86.62 193 PHE A N 1
ATOM 1556 C CA . PHE A 1 193 ? 20.812 -2.258 -1.914 1 86.62 193 PHE A CA 1
ATOM 1557 C C . PHE A 1 193 ? 21.844 -1.274 -1.383 1 86.62 193 PHE A C 1
ATOM 1559 O O . PHE A 1 193 ? 21.5 -0.294 -0.721 1 86.62 193 PHE A O 1
ATOM 1566 N N . PRO A 1 194 ? 23.094 -1.603 -1.597 1 77.31 194 PRO A N 1
ATOM 1567 C CA . PRO A 1 194 ? 24.141 -0.665 -1.176 1 77.31 194 PRO A CA 1
ATOM 1568 C C . PRO A 1 194 ? 24.109 0.645 -1.96 1 77.31 194 PRO A C 1
ATOM 1570 O O . PRO A 1 194 ? 23.812 0.645 -3.158 1 77.31 194 PRO A O 1
ATOM 1573 N N . PHE A 1 195 ? 24.016 1.691 -1.287 1 72.62 195 PHE A N 1
ATOM 1574 C CA . PHE A 1 195 ? 24.062 3.021 -1.882 1 72.62 195 PHE A CA 1
ATOM 1575 C C . PHE A 1 195 ? 25.266 3.803 -1.357 1 72.62 195 PHE A C 1
ATOM 1577 O O . PHE A 1 195 ? 25.734 3.555 -0.245 1 72.62 195 PHE A O 1
ATOM 1584 N N . PRO A 1 196 ? 25.797 4.465 -2.389 1 62.22 196 PRO A N 1
ATOM 1585 C CA . PRO A 1 196 ? 26.906 5.266 -1.857 1 62.22 196 PRO A CA 1
ATOM 1586 C C . PRO A 1 196 ? 26.5 6.09 -0.636 1 62.22 196 PRO A C 1
ATOM 1588 O O . PRO A 1 196 ? 25.453 6.742 -0.644 1 62.22 196 PRO A O 1
ATOM 1591 N N . GLY A 1 197 ? 27.203 5.961 0.479 1 57.41 197 GLY A N 1
ATOM 1592 C CA . GLY A 1 197 ? 27.016 6.738 1.693 1 57.41 197 GLY A CA 1
ATOM 1593 C C . GLY A 1 197 ? 26.078 6.074 2.686 1 57.41 197 GLY A C 1
ATOM 1594 O O . GLY A 1 197 ? 25.891 6.578 3.793 1 57.41 197 GLY A O 1
ATOM 1595 N N . CYS A 1 198 ? 25.25 5.238 2.215 1 53.41 198 CYS A N 1
ATOM 1596 C CA . CYS A 1 198 ? 24.281 4.652 3.131 1 53.41 198 CYS A CA 1
ATOM 1597 C C . CYS A 1 198 ? 24.797 3.346 3.719 1 53.41 198 CYS A C 1
ATOM 1599 O O . CYS A 1 198 ? 25.125 2.418 2.98 1 53.41 198 CYS A O 1
ATOM 1601 N N . VAL A 1 199 ? 25.484 3.387 4.797 1 46.09 199 VAL A N 1
ATOM 1602 C CA . VAL A 1 199 ? 25.766 2.154 5.527 1 46.09 199 VAL A CA 1
ATOM 1603 C C . VAL A 1 199 ? 24.453 1.542 6.023 1 46.09 199 VAL A C 1
ATOM 1605 O O . VAL A 1 199 ? 23.703 2.182 6.762 1 46.09 199 VAL A O 1
ATOM 1608 N N . LEU A 1 200 ? 23.656 0.886 5.203 1 49.44 200 LEU A N 1
ATOM 1609 C CA . LEU A 1 200 ? 22.391 0.255 5.547 1 49.44 200 LEU A CA 1
ATOM 1610 C C . LEU A 1 200 ? 22.438 -0.321 6.957 1 49.44 200 LEU A C 1
ATOM 1612 O O . LEU A 1 200 ? 23.344 -1.071 7.301 1 49.44 200 LEU A O 1
ATOM 1616 N N . SER A 1 201 ? 21.969 0.379 7.852 1 41.94 201 SER A N 1
ATOM 1617 C CA . SER A 1 201 ? 21.828 -0.262 9.156 1 41.94 201 SER A CA 1
ATOM 1618 C C . SER A 1 201 ? 21.125 -1.613 9.039 1 41.94 201 SER A C 1
ATOM 1620 O O . SER A 1 201 ? 20.312 -1.823 8.133 1 41.94 201 SER A O 1
ATOM 1622 N N . ASN A 1 202 ? 21.625 -2.711 9.461 1 42.94 202 ASN A N 1
ATOM 1623 C CA . ASN A 1 202 ? 21.281 -4.121 9.633 1 42.94 202 ASN A CA 1
ATOM 1624 C C . ASN A 1 202 ? 19.797 -4.32 9.922 1 42.94 202 ASN A C 1
ATOM 1626 O O . ASN A 1 202 ? 19.297 -5.438 9.844 1 42.94 202 ASN A O 1
ATOM 1630 N N . GLU A 1 203 ? 19.062 -3.318 10.367 1 45.38 203 GLU A N 1
ATOM 1631 C CA . GLU A 1 203 ? 17.766 -3.609 10.969 1 45.38 203 GLU A CA 1
ATOM 1632 C C . GLU A 1 203 ? 16.688 -3.811 9.906 1 45.38 203 GLU A C 1
ATOM 1634 O O . GLU A 1 203 ? 15.633 -4.379 10.188 1 45.38 203 GLU A O 1
ATOM 1639 N N . LEU A 1 20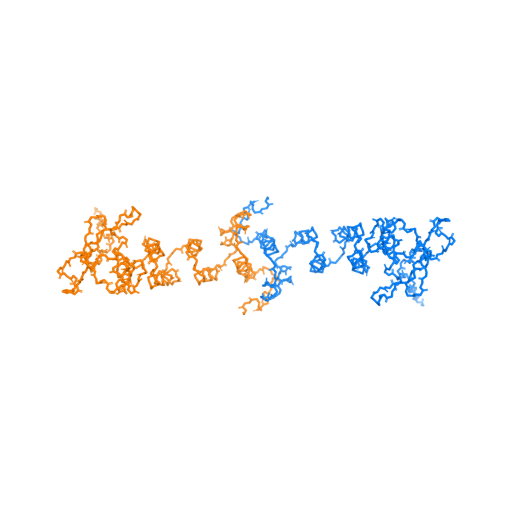4 ? 16.672 -3.172 8.891 1 42.38 204 LEU A N 1
ATOM 1640 C CA . LEU A 1 204 ? 15.719 -3.445 7.824 1 42.38 204 LEU A CA 1
ATOM 1641 C C . LEU A 1 204 ? 15.883 -4.867 7.305 1 42.38 204 LEU A C 1
ATOM 1643 O O . LEU A 1 204 ? 15.016 -5.371 6.582 1 42.38 204 LEU A O 1
ATOM 1647 N N . MET A 1 205 ? 17.031 -5.613 7.523 1 39.78 205 MET A N 1
ATOM 1648 C CA . MET A 1 205 ? 17.406 -6.914 6.973 1 39.78 205 MET A CA 1
ATOM 1649 C C . MET A 1 205 ? 16.844 -8.047 7.824 1 39.78 205 MET A C 1
ATOM 1651 O O . MET A 1 205 ? 16.953 -9.219 7.453 1 39.78 205 MET A O 1
ATOM 1655 N N . LYS A 1 206 ? 16.672 -7.73 9.188 1 36.25 206 LYS A N 1
ATOM 1656 C CA . LYS A 1 206 ? 16.234 -8.844 10.023 1 36.25 206 LYS A CA 1
ATOM 1657 C C . LYS A 1 206 ? 14.711 -9 9.953 1 36.25 206 LYS A C 1
ATOM 1659 O O . LYS A 1 206 ? 13.977 -8.008 9.953 1 36.25 206 LYS A O 1
ATOM 1664 N N . MET B 1 1 ? 50.25 45.75 24.391 1 27.31 1 MET B N 1
ATOM 1665 C CA . MET B 1 1 ? 49.094 45.875 25.25 1 27.31 1 MET B CA 1
ATOM 1666 C C . MET B 1 1 ? 47.812 45.812 24.422 1 27.31 1 MET B C 1
ATOM 1668 O O . MET B 1 1 ? 47.438 46.781 23.75 1 27.31 1 MET B O 1
ATOM 1672 N N . GLN B 1 2 ? 47.531 44.656 23.688 1 32.94 2 GLN B N 1
ATOM 1673 C CA . GLN B 1 2 ? 46.562 44.469 22.609 1 32.94 2 GLN B CA 1
ATOM 1674 C C . GLN B 1 2 ? 45.156 44.594 23.141 1 32.94 2 GLN B C 1
ATOM 1676 O O . GLN B 1 2 ? 44.812 43.938 24.125 1 32.94 2 GLN B O 1
ATOM 1681 N N . ARG B 1 3 ? 44.406 45.719 22.859 1 37.97 3 ARG B N 1
ATOM 1682 C CA . ARG B 1 3 ? 43.062 46.094 23.188 1 37.97 3 ARG B CA 1
ATOM 1683 C C . ARG B 1 3 ? 42.062 44.969 22.844 1 37.97 3 ARG B C 1
ATOM 1685 O O . ARG B 1 3 ? 41.875 44.656 21.672 1 37.97 3 ARG B O 1
ATOM 1692 N N . GLN B 1 4 ? 41.938 43.938 23.688 1 34.06 4 GLN B N 1
ATOM 1693 C CA . GLN B 1 4 ? 40.969 42.844 23.562 1 34.06 4 GLN B CA 1
ATOM 1694 C C . GLN B 1 4 ? 39.562 43.406 23.469 1 34.06 4 GLN B C 1
ATOM 1696 O O . GLN B 1 4 ? 39.062 44.031 24.391 1 34.06 4 GLN B O 1
ATOM 1701 N N . ARG B 1 5 ? 39.062 43.719 22.25 1 31.84 5 ARG B N 1
ATOM 1702 C CA . ARG B 1 5 ? 37.719 44.156 22 1 31.84 5 ARG B CA 1
ATOM 1703 C C . ARG B 1 5 ? 36.688 43.219 22.641 1 31.84 5 ARG B C 1
ATOM 1705 O O . ARG B 1 5 ? 36.719 42.031 22.391 1 31.84 5 ARG B O 1
ATOM 1712 N N . VAL B 1 6 ? 36.25 43.438 23.812 1 33.12 6 VAL B N 1
ATOM 1713 C CA . VAL B 1 6 ? 35.188 42.75 24.5 1 33.12 6 VAL B CA 1
ATOM 1714 C C . VAL B 1 6 ? 33.969 42.656 23.609 1 33.12 6 VAL B C 1
ATOM 1716 O O . VAL B 1 6 ? 33.438 43.688 23.172 1 33.12 6 VAL B O 1
ATOM 1719 N N . LYS B 1 7 ? 33.938 41.656 22.781 1 38 7 LYS B N 1
ATOM 1720 C CA . LYS B 1 7 ? 32.75 41.344 22.016 1 38 7 LYS B CA 1
ATOM 1721 C C . LYS B 1 7 ? 31.484 41.531 22.844 1 38 7 LYS B C 1
ATOM 1723 O O . LYS B 1 7 ? 31.344 40.938 23.922 1 38 7 LYS B O 1
ATOM 1728 N N . SER B 1 8 ? 31.047 42.812 22.953 1 31.7 8 SER B N 1
ATOM 1729 C CA . SER B 1 8 ? 29.812 43.094 23.688 1 31.7 8 SER B CA 1
ATOM 1730 C C . SER B 1 8 ? 28.75 42.062 23.422 1 31.7 8 SER B C 1
ATOM 1732 O O . SER B 1 8 ? 28.547 41.656 22.266 1 31.7 8 SER B O 1
ATOM 1734 N N . GLU B 1 9 ? 28.422 41.156 24.328 1 35.19 9 GLU B N 1
ATOM 1735 C CA . GLU B 1 9 ? 27.453 40.094 24.5 1 35.19 9 GLU B CA 1
ATOM 1736 C C . GLU B 1 9 ? 26.047 40.531 24.094 1 35.19 9 GLU B C 1
ATOM 1738 O O . GLU B 1 9 ? 25.078 39.812 24.312 1 35.19 9 GLU B O 1
ATOM 1743 N N . ASP B 1 10 ? 25.797 41.875 23.938 1 35.25 10 ASP B N 1
ATOM 1744 C CA . ASP B 1 10 ? 24.438 42.375 23.844 1 35.25 10 ASP B CA 1
ATOM 1745 C C . ASP B 1 10 ? 23.75 41.906 22.562 1 35.25 10 ASP B C 1
ATOM 1747 O O . ASP B 1 10 ? 22.609 42.25 22.281 1 35.25 10 ASP B O 1
ATOM 1751 N N . ASP B 1 11 ? 24.5 41.625 21.484 1 37.25 11 ASP B N 1
ATOM 1752 C CA . ASP B 1 11 ? 23.922 41.719 20.141 1 37.25 11 ASP B CA 1
ATOM 1753 C C . ASP B 1 11 ? 22.859 40.656 19.938 1 37.25 11 ASP B C 1
ATOM 1755 O O . ASP B 1 11 ? 22.203 40.625 18.891 1 37.25 11 ASP B O 1
ATOM 1759 N N . ASP B 1 12 ? 23.141 39.5 20.484 1 37.56 12 ASP B N 1
ATOM 1760 C CA . ASP B 1 12 ? 22.328 38.406 19.953 1 37.56 12 ASP B CA 1
ATOM 1761 C C . ASP B 1 12 ? 20.891 38.5 20.438 1 37.56 12 ASP B C 1
ATOM 1763 O O . ASP B 1 12 ? 20.406 37.594 21.109 1 37.56 12 ASP B O 1
ATOM 1767 N N . GLN B 1 13 ? 20.547 39.625 21.172 1 34.62 13 GLN B N 1
ATOM 1768 C CA . GLN B 1 13 ? 19.156 39.562 21.641 1 34.62 13 GLN B CA 1
ATOM 1769 C C . GLN B 1 13 ? 18.203 39.344 20.469 1 34.62 13 GLN B C 1
ATOM 1771 O O . GLN B 1 13 ? 18.406 39.875 19.375 1 34.62 13 GLN B O 1
ATOM 1776 N N . PRO B 1 14 ? 17.594 38.25 20.344 1 37 14 PRO B N 1
ATOM 1777 C CA . PRO B 1 14 ? 16.609 38.094 19.281 1 37 14 PRO B CA 1
ATOM 1778 C C . PRO B 1 14 ? 15.758 39.344 19.062 1 37 14 PRO B C 1
ATOM 1780 O O . PRO B 1 14 ? 15.586 40.125 20 1 37 14 PRO B O 1
ATOM 1783 N N . PRO B 1 15 ? 15.742 40 17.859 1 39.22 15 PRO B N 1
ATOM 1784 C CA . PRO B 1 15 ? 14.969 41.219 17.641 1 39.22 15 PRO B CA 1
ATOM 1785 C C . PRO B 1 15 ? 13.711 41.281 18.5 1 39.22 15 PRO B C 1
ATOM 1787 O O . PRO B 1 15 ? 13.18 40.25 18.906 1 39.22 15 PRO B O 1
ATOM 1790 N N . PRO B 1 16 ? 13.477 42.344 19.25 1 35.59 16 PRO B N 1
ATOM 1791 C CA . PRO B 1 16 ? 12.281 42.5 20.078 1 35.59 16 PRO B CA 1
ATOM 1792 C C . PRO B 1 16 ? 11.016 42 19.391 1 35.59 16 PRO B C 1
ATOM 1794 O O . PRO B 1 16 ? 10.906 42.062 18.156 1 35.59 16 PRO B O 1
ATOM 1797 N N . ALA B 1 17 ? 10.383 40.938 19.891 1 37.97 17 ALA B N 1
ATOM 1798 C CA . ALA B 1 17 ? 9.078 40.469 19.406 1 37.97 17 ALA B CA 1
ATOM 1799 C C . ALA B 1 17 ? 8.188 41.656 19.016 1 37.97 17 ALA B C 1
ATOM 1801 O O . ALA B 1 17 ? 8.062 42.625 19.766 1 37.97 17 ALA B O 1
ATOM 1802 N N . LYS B 1 18 ? 8.195 42.031 17.719 1 41.38 18 LYS B N 1
ATOM 1803 C CA . LYS B 1 18 ? 7.246 43.031 17.234 1 41.38 18 LYS B CA 1
ATOM 1804 C C . LYS B 1 18 ? 5.992 43.031 18.109 1 41.38 18 LYS B C 1
ATOM 1806 O O . LYS B 1 18 ? 5.5 42 18.531 1 41.38 18 LYS B O 1
ATOM 1811 N N . LYS B 1 19 ? 5.645 44.125 18.688 1 40.44 19 LYS B N 1
ATOM 1812 C CA . LYS B 1 19 ? 4.434 44.438 19.453 1 40.44 19 LYS B CA 1
ATOM 1813 C C . LYS B 1 19 ? 3.225 43.719 18.875 1 40.44 19 LYS B C 1
ATOM 1815 O O . LYS B 1 19 ? 2.854 43.938 17.719 1 40.44 19 LYS B O 1
ATOM 1820 N N . LEU B 1 20 ? 2.957 42.5 19.172 1 43.88 20 LEU B N 1
ATOM 1821 C CA . LEU B 1 20 ? 1.732 41.719 18.969 1 43.88 20 LEU B CA 1
ATOM 1822 C C . LEU B 1 20 ? 0.504 42.625 19.062 1 43.88 20 LEU B C 1
ATOM 1824 O O . LEU B 1 20 ? 0.387 43.438 19.984 1 43.88 20 LEU B O 1
ATOM 1828 N N . ARG B 1 21 ? -0.135 43.125 17.969 1 45.62 21 ARG B N 1
ATOM 1829 C CA . ARG B 1 21 ? -1.416 43.812 18.109 1 45.62 21 ARG B CA 1
ATOM 1830 C C . ARG B 1 21 ? -2.143 43.344 19.375 1 45.62 21 ARG B C 1
ATOM 1832 O O . ARG B 1 21 ? -2.48 42.156 19.516 1 45.62 21 ARG B O 1
ATOM 1839 N N . TYR B 1 22 ? -1.638 43.719 20.469 1 47.25 22 TYR B N 1
ATOM 1840 C CA . TYR B 1 22 ? -2.098 43.406 21.812 1 47.25 22 TYR B CA 1
ATOM 1841 C C . TYR B 1 22 ? -3.617 43.281 21.859 1 47.25 22 TYR B C 1
ATOM 1843 O O . TYR B 1 22 ? -4.32 44.281 21.75 1 47.25 22 TYR B O 1
ATOM 1851 N N . PHE B 1 23 ? -4.195 42.25 21.188 1 53.62 23 PHE B N 1
ATOM 1852 C CA . PHE B 1 23 ? -5.578 41.969 21.531 1 53.62 23 PHE B CA 1
ATOM 1853 C C . PHE B 1 23 ? -5.82 42.156 23.031 1 53.62 23 PHE B C 1
ATOM 1855 O O . PHE B 1 23 ? -6.969 42.156 23.469 1 53.62 23 PHE B O 1
ATOM 1862 N N . ASN B 1 24 ? -4.586 42.438 23.703 1 52.44 24 ASN B N 1
ATOM 1863 C CA . ASN B 1 24 ? -4.734 42.594 25.141 1 52.44 24 ASN B CA 1
ATOM 1864 C C . ASN B 1 24 ? -4.957 44.031 25.531 1 52.44 24 ASN B C 1
ATOM 1866 O O . ASN B 1 24 ? -5.262 44.344 26.688 1 52.44 24 ASN B O 1
ATOM 1870 N N . ASP B 1 25 ? -4.371 44.938 24.594 1 49.22 25 ASP B N 1
ATOM 1871 C CA . ASP B 1 25 ? -4.527 46.344 24.984 1 49.22 25 ASP B CA 1
ATOM 1872 C C . ASP B 1 25 ? -5.82 46.938 24.438 1 49.22 25 ASP B C 1
ATOM 1874 O O . ASP B 1 25 ? -5.977 47.062 23.219 1 49.22 25 ASP B O 1
ATOM 1878 N N . PRO B 1 26 ? -6.785 46.969 25.219 1 50.41 26 PRO B N 1
ATOM 1879 C CA . PRO B 1 26 ? -8.047 47.531 24.75 1 50.41 26 PRO B CA 1
ATOM 1880 C C . PRO B 1 26 ? -7.84 48.844 23.969 1 50.41 26 PRO B C 1
ATOM 1882 O O . PRO B 1 26 ? -8.68 49.188 23.141 1 50.41 26 PRO B O 1
ATOM 1885 N N . THR B 1 27 ? -6.672 49.5 24.312 1 47.94 27 THR B N 1
ATOM 1886 C CA . THR B 1 27 ? -6.48 50.844 23.734 1 47.94 27 THR B CA 1
ATOM 1887 C C . THR B 1 27 ? -5.941 50.719 22.312 1 47.94 27 THR B C 1
ATOM 1889 O O . THR B 1 27 ? -6.098 51.625 21.5 1 47.94 27 THR B O 1
ATOM 1892 N N . GLN B 1 28 ? -4.973 49.938 22.094 1 48.25 28 GLN B N 1
ATOM 1893 C CA . GLN B 1 28 ? -4.297 49.875 20.797 1 48.25 28 GLN B CA 1
ATOM 1894 C C . GLN B 1 28 ? -5.129 49.062 19.781 1 48.25 28 GLN B C 1
ATOM 1896 O O . GLN B 1 28 ? -4.836 49.094 18.594 1 48.25 28 GLN B O 1
ATOM 1901 N N . SER B 1 29 ? -5.586 47.812 20.266 1 45.75 29 SER B N 1
ATOM 1902 C CA . SER B 1 29 ? -6.465 47.188 19.297 1 45.75 29 SER B CA 1
ATOM 1903 C C . SER B 1 29 ? -7.293 48.219 18.547 1 45.75 29 SER B C 1
ATOM 1905 O O . SER B 1 29 ? -7.715 49.219 19.125 1 45.75 29 SER B O 1
ATOM 1907 N N . ARG B 1 30 ? -6.949 48.625 17.469 1 43.66 30 ARG B N 1
ATOM 1908 C CA . ARG B 1 30 ? -7.926 49.5 16.797 1 43.66 30 ARG B CA 1
ATOM 1909 C C . ARG B 1 30 ? -9.266 49.469 17.516 1 43.66 30 ARG B C 1
ATOM 1911 O O . ARG B 1 30 ? -9.703 48.406 17.984 1 43.66 30 ARG B O 1
ATOM 1918 N N . ALA B 1 31 ? -9.758 50.531 17.969 1 42.69 31 ALA B N 1
ATOM 1919 C CA . ALA B 1 31 ? -10.883 50.906 18.828 1 42.69 31 ALA B CA 1
ATOM 1920 C C . ALA B 1 31 ? -11.906 49.75 18.891 1 42.69 31 ALA B C 1
ATOM 1922 O O . ALA B 1 31 ? -11.773 48.75 18.188 1 42.69 31 ALA B O 1
ATOM 1923 N N . ASN B 1 32 ? -13.234 50.25 19.25 1 49.53 32 ASN B N 1
ATOM 1924 C CA . ASN B 1 32 ? -14.633 50.188 19.656 1 49.53 32 ASN B CA 1
ATOM 1925 C C . ASN B 1 32 ? -15.391 49.062 18.984 1 49.53 32 ASN B C 1
ATOM 1927 O O . ASN B 1 32 ? -16.625 49 19.031 1 49.53 32 ASN B O 1
ATOM 1931 N N . ARG B 1 33 ? -14.445 48.188 18.297 1 73.19 33 ARG B N 1
ATOM 1932 C CA . ARG B 1 33 ? -15.453 47.406 17.594 1 73.19 33 ARG B CA 1
ATOM 1933 C C . ARG B 1 33 ? -15.469 45.969 18.094 1 73.19 33 ARG B C 1
ATOM 1935 O O . ARG B 1 33 ? -15.891 45.062 17.375 1 73.19 33 ARG B O 1
ATOM 1942 N N . TRP B 1 34 ? -14.633 45.75 19.406 1 86 34 TRP B N 1
ATOM 1943 C CA . TRP B 1 34 ? -14.812 44.375 19.859 1 86 34 TRP B CA 1
ATOM 1944 C C . TRP B 1 34 ? -16.156 44.188 20.547 1 86 34 TRP B C 1
ATOM 1946 O O . TRP B 1 34 ? -16.734 45.188 21.031 1 86 34 TRP B O 1
ATOM 1956 N N . ASP B 1 35 ? -16.672 42.938 20.578 1 89 35 ASP B N 1
ATOM 1957 C CA . ASP B 1 35 ? -17.953 42.719 21.234 1 89 35 ASP B CA 1
ATOM 1958 C C . ASP B 1 35 ? -17.891 41.531 22.172 1 89 35 ASP B C 1
ATOM 1960 O O . ASP B 1 35 ? -18.859 41.219 22.891 1 89 35 ASP B O 1
ATOM 1964 N N . ARG B 1 36 ? -16.672 40.844 22.25 1 92.06 36 ARG B N 1
ATOM 1965 C CA . ARG B 1 36 ? -16.5 39.719 23.156 1 92.06 36 ARG B CA 1
ATOM 1966 C C . ARG B 1 36 ? -15.102 39.688 23.766 1 92.06 36 ARG B C 1
ATOM 1968 O O . ARG B 1 36 ? -14.172 40.25 23.188 1 92.06 36 ARG B O 1
ATOM 1975 N N . ILE B 1 37 ? -15.031 39.156 24.953 1 92.62 37 ILE B N 1
ATOM 1976 C CA . ILE B 1 37 ? -13.742 38.938 25.609 1 92.62 37 ILE B CA 1
ATOM 1977 C C . ILE B 1 37 ? -13.516 37.469 25.828 1 92.62 37 ILE B C 1
ATOM 1979 O O . ILE B 1 37 ? -14.367 36.781 26.406 1 92.62 37 ILE B O 1
ATOM 1983 N N . VAL B 1 38 ? -12.359 37 25.344 1 94.19 38 VAL B N 1
ATOM 1984 C CA . VAL B 1 38 ? -11.969 35.625 25.594 1 94.19 38 VAL B CA 1
ATOM 1985 C C . VAL B 1 38 ? -10.836 35.594 26.625 1 94.19 38 VAL B C 1
ATOM 1987 O O . VAL B 1 38 ? -9.836 36.281 26.469 1 94.19 38 VAL B O 1
ATOM 1990 N N . ILE B 1 39 ? -11.023 34.781 27.609 1 94.56 39 ILE B N 1
ATOM 1991 C CA . ILE B 1 39 ? -10.023 34.688 28.672 1 94.56 39 ILE B CA 1
ATOM 1992 C C . ILE B 1 39 ? -9.281 33.375 28.562 1 94.56 39 ILE B C 1
ATOM 1994 O O . ILE B 1 39 ? -9.898 32.281 28.594 1 94.56 39 ILE B O 1
ATOM 1998 N N . VAL B 1 40 ? -7.973 33.438 28.406 1 95.06 40 VAL B N 1
ATOM 1999 C CA . VAL B 1 40 ? -7.094 32.281 28.344 1 95.06 40 VAL B CA 1
ATOM 2000 C C . VAL B 1 40 ? -5.98 32.406 29.391 1 95.06 40 VAL B C 1
ATOM 2002 O O . VAL B 1 40 ? -5.238 33.406 29.375 1 95.06 40 VAL B O 1
ATOM 2005 N N . GLU B 1 41 ? -5.844 31.469 30.203 1 95.38 41 GLU B N 1
ATOM 2006 C CA . GLU B 1 41 ? -4.848 31.5 31.266 1 95.38 41 GLU B CA 1
ATOM 2007 C C . GLU B 1 41 ? -4.887 32.812 32.031 1 95.38 41 GLU B C 1
ATOM 2009 O O . GLU B 1 41 ? -3.844 33.438 32.281 1 95.38 41 GLU B O 1
ATOM 2014 N N . GLY B 1 42 ? -6.082 33.312 32.25 1 92.69 42 GLY B N 1
ATOM 2015 C CA . GLY B 1 42 ? -6.281 34.531 33.031 1 92.69 42 GLY B CA 1
ATOM 2016 C C . GLY B 1 42 ? -6.066 35.812 32.219 1 92.69 42 GLY B C 1
ATOM 2017 O O . GLY B 1 42 ? -6.355 36.906 32.688 1 92.69 42 GLY B O 1
ATOM 2018 N N . GLN B 1 43 ? -5.613 35.719 31.047 1 93.81 43 GLN B N 1
ATOM 2019 C CA . GLN B 1 43 ? -5.41 36.875 30.188 1 93.81 43 GLN B CA 1
ATOM 2020 C C . GLN B 1 43 ? -6.645 37.156 29.328 1 93.81 43 GLN B C 1
ATOM 2022 O O . GLN B 1 43 ? -7.262 36.219 28.797 1 93.81 43 GLN B O 1
ATOM 2027 N N . LYS B 1 44 ? -6.973 38.438 29.188 1 92.69 44 LYS B N 1
ATOM 2028 C CA . LYS B 1 44 ? -8.164 38.844 28.438 1 92.69 44 LYS B CA 1
ATOM 2029 C C . LYS B 1 44 ? -7.809 39.219 27 1 92.69 44 LYS B C 1
ATOM 2031 O O . LYS B 1 44 ? -6.875 40 26.766 1 92.69 44 LYS B O 1
ATOM 2036 N N . PHE B 1 45 ? -8.484 38.625 26.109 1 93.75 45 PHE B N 1
ATOM 2037 C CA . PHE B 1 45 ? -8.352 38.938 24.703 1 93.75 45 PHE B CA 1
ATOM 2038 C C . PHE B 1 45 ? -9.648 39.531 24.156 1 93.75 45 PHE B C 1
ATOM 2040 O O . PHE B 1 45 ? -10.695 38.875 24.188 1 93.75 45 PHE B O 1
ATOM 2047 N N . HIS B 1 46 ? -9.539 40.75 23.703 1 91.62 46 HIS B N 1
ATOM 2048 C CA . HIS B 1 46 ? -10.688 41.438 23.109 1 91.62 46 HIS B CA 1
ATOM 2049 C C . HIS B 1 46 ? -10.844 41.062 21.641 1 91.62 46 HIS B C 1
ATOM 2051 O O . HIS B 1 46 ? -9.945 41.344 20.828 1 91.62 46 HIS B O 1
ATOM 2057 N N . VAL B 1 47 ? -11.984 40.406 21.344 1 92.69 47 VAL B N 1
ATOM 2058 C CA . VAL B 1 47 ? -12.133 39.906 19.984 1 92.69 47 VAL B CA 1
ATOM 2059 C C . VAL B 1 47 ? -13.469 40.344 19.406 1 92.69 47 VAL B C 1
ATOM 2061 O O . VAL B 1 47 ? -14.352 40.812 20.141 1 92.69 47 VAL B O 1
ATOM 2064 N N . ILE B 1 48 ? -13.562 40.406 18.062 1 91.56 48 ILE B N 1
ATOM 2065 C CA . ILE B 1 48 ? -14.828 40.562 17.359 1 91.56 48 ILE B CA 1
ATOM 2066 C C . ILE B 1 48 ? -15.43 39.156 17.109 1 91.56 48 ILE B C 1
ATOM 2068 O O . ILE B 1 48 ? -14.883 38.375 16.344 1 91.56 48 ILE B O 1
ATOM 2072 N N . ALA B 1 49 ? -16.547 38.875 17.719 1 91.5 49 ALA B N 1
ATOM 2073 C CA . ALA B 1 49 ? -17.156 37.562 17.719 1 91.5 49 ALA B CA 1
ATOM 2074 C C . ALA B 1 49 ? -17.438 37.094 16.297 1 91.5 49 ALA B C 1
ATOM 2076 O O . ALA B 1 49 ? -17.141 35.938 15.93 1 91.5 49 ALA B O 1
ATOM 2077 N N . ALA B 1 50 ? -17.938 37.938 15.469 1 92.38 50 ALA B N 1
ATOM 2078 C CA . ALA B 1 50 ? -18.281 37.594 14.094 1 92.38 50 ALA B CA 1
ATOM 2079 C C . ALA B 1 50 ? -17.047 37.188 13.305 1 92.38 50 ALA B C 1
ATOM 2081 O O . ALA B 1 50 ? -17.094 36.219 12.523 1 92.38 50 ALA B O 1
ATOM 2082 N N . HIS B 1 51 ? -16.016 37.875 13.57 1 93.5 51 HIS B N 1
ATOM 2083 C CA . HIS B 1 51 ? -14.773 37.594 12.875 1 93.5 51 HIS B CA 1
ATOM 2084 C C . HIS B 1 51 ? -14.219 36.219 13.289 1 93.5 51 HIS B C 1
ATOM 2086 O O . HIS B 1 51 ? -13.898 35.406 12.438 1 93.5 51 HIS B O 1
ATOM 2092 N N . LEU B 1 52 ? -14.102 36 14.531 1 93.88 52 LEU B N 1
ATOM 2093 C CA . LEU B 1 52 ? -13.547 34.75 15.039 1 93.88 52 LEU B CA 1
ATOM 2094 C C . LEU B 1 52 ? -14.43 33.562 14.664 1 93.88 52 LEU B C 1
ATOM 2096 O O . LEU B 1 52 ? -13.93 32.5 14.312 1 93.88 52 LEU B O 1
ATOM 2100 N N . ALA B 1 53 ? -15.734 33.812 14.695 1 94.62 53 ALA B N 1
ATOM 2101 C CA . ALA B 1 53 ? -16.688 32.781 14.32 1 94.62 53 ALA B CA 1
ATOM 2102 C C . ALA B 1 53 ? -16.547 32.406 12.844 1 94.62 53 ALA B C 1
ATOM 2104 O O . ALA B 1 53 ? -16.734 31.25 12.461 1 94.62 53 ALA B O 1
ATOM 2105 N N . GLN B 1 54 ? -16.234 33.375 12.047 1 95.56 54 GLN B N 1
ATOM 2106 C CA . GLN B 1 54 ? -16.016 33.156 10.617 1 95.56 54 GLN B CA 1
ATOM 2107 C C . GLN B 1 54 ? -14.805 32.25 10.375 1 95.56 54 GLN B C 1
ATOM 2109 O O . GLN B 1 54 ? -14.766 31.5 9.406 1 95.56 54 GLN B O 1
ATOM 2114 N N . HIS B 1 55 ? -13.852 32.281 11.297 1 95.94 55 HIS B N 1
ATOM 2115 C CA . HIS B 1 55 ? -12.586 31.609 11.062 1 95.94 55 HIS B CA 1
ATOM 2116 C C . HIS B 1 55 ? -12.461 30.359 11.93 1 95.94 55 HIS B C 1
ATOM 2118 O O . HIS B 1 55 ? -11.469 29.641 11.836 1 95.94 55 HIS B O 1
ATOM 2124 N N . SER B 1 56 ? -13.414 30.047 12.695 1 97.19 56 SER B N 1
ATOM 2125 C CA . SER B 1 56 ? -13.328 28.891 13.594 1 97.19 56 SER B CA 1
ATOM 2126 C C . SER B 1 56 ? -14.711 28.328 13.906 1 97.19 56 SER B C 1
ATOM 2128 O O . SER B 1 56 ? -15.57 29.047 14.422 1 97.19 56 SER B O 1
ATOM 2130 N N . ASP B 1 57 ? -14.867 27.062 13.688 1 97.12 57 ASP B N 1
ATOM 2131 C CA . ASP B 1 57 ? -16.125 26.391 14 1 97.12 57 ASP B CA 1
ATOM 2132 C C . ASP B 1 57 ? -16.406 26.422 15.5 1 97.12 57 ASP B C 1
ATOM 2134 O O . ASP B 1 57 ? -17.562 26.625 15.914 1 97.12 57 ASP B O 1
ATOM 2138 N N . MET B 1 58 ? -15.422 26.234 16.219 1 94.81 58 MET B N 1
ATOM 2139 C CA . MET B 1 58 ? -15.594 26.234 17.672 1 94.81 58 MET B CA 1
ATOM 2140 C C . MET B 1 58 ? -16.125 27.578 18.156 1 94.81 58 MET B C 1
ATOM 2142 O O . MET B 1 58 ? -17.078 27.625 18.922 1 94.81 58 MET B O 1
ATOM 2146 N N . PHE B 1 59 ? -15.602 28.641 17.656 1 95.25 59 PHE B N 1
ATOM 2147 C CA . PHE B 1 59 ? -16.016 29.969 18.109 1 95.25 59 PHE B CA 1
ATOM 2148 C C . PHE B 1 59 ? -17.375 30.344 17.516 1 95.25 59 PHE B C 1
ATOM 2150 O O . PHE B 1 59 ? -18.141 31.094 18.125 1 95.25 59 PHE B O 1
ATOM 2157 N N . ASP B 1 60 ? -17.609 29.812 16.328 1 95.88 60 ASP B N 1
ATOM 2158 C CA . ASP B 1 60 ? -18.953 29.984 15.797 1 95.88 60 ASP B CA 1
ATOM 2159 C C . ASP B 1 60 ? -20 29.375 16.734 1 95.88 60 ASP B C 1
ATOM 2161 O O . ASP B 1 60 ? -21.031 29.984 17.016 1 95.88 60 ASP B O 1
ATOM 2165 N N . GLY B 1 61 ? -19.688 28.219 17.219 1 94.44 61 GLY B N 1
ATOM 2166 C CA . GLY B 1 61 ? -20.562 27.562 18.172 1 94.44 61 GLY B CA 1
ATOM 2167 C C . GLY B 1 61 ? -20.625 28.266 19.516 1 94.44 61 GLY B C 1
ATOM 2168 O O . GLY B 1 61 ? -21.703 28.406 20.094 1 94.44 61 GLY B O 1
ATOM 2169 N N . LEU B 1 62 ? -19.5 28.703 20 1 92.25 62 LEU B N 1
ATOM 2170 C CA . LEU B 1 62 ? -19.391 29.297 21.328 1 92.25 62 LEU B CA 1
ATOM 2171 C C . LEU B 1 62 ? -20.141 30.625 21.391 1 92.25 62 LEU B C 1
ATOM 2173 O O . LEU B 1 62 ? -20.797 30.938 22.391 1 92.25 62 LEU B O 1
ATOM 2177 N N . PHE B 1 63 ? -20.109 31.438 20.312 1 92.5 63 PHE B N 1
ATOM 2178 C CA . PHE B 1 63 ? -20.656 32.781 20.328 1 92.5 63 PHE B CA 1
ATOM 2179 C C . PHE B 1 63 ? -22.078 32.812 19.781 1 92.5 63 PHE B C 1
ATOM 2181 O O . PHE B 1 63 ? -22.875 33.656 20.156 1 92.5 63 PHE B O 1
ATOM 2188 N N . PHE B 1 64 ? -22.391 31.891 18.812 1 92.06 64 PHE B N 1
ATOM 2189 C CA . PHE B 1 64 ? -23.656 32.031 18.094 1 92.06 64 PHE B CA 1
ATOM 2190 C C . PHE B 1 64 ? -24.453 30.734 18.141 1 92.06 64 PHE B C 1
ATOM 2192 O O . PHE B 1 64 ? -25.516 30.641 17.531 1 92.06 64 PHE B O 1
ATOM 2199 N N . GLY B 1 65 ? -23.875 29.75 18.719 1 90.5 65 GLY B N 1
ATOM 2200 C CA . GLY B 1 65 ? -24.594 28.469 18.797 1 90.5 65 GLY B CA 1
ATOM 2201 C C . GLY B 1 65 ? -25.859 28.562 19.625 1 90.5 65 GLY B C 1
ATOM 2202 O O . GLY B 1 65 ? -26.141 29.594 20.234 1 90.5 65 GLY B O 1
ATOM 2203 N N . ALA B 1 66 ? -26.547 27.531 19.625 1 84.94 66 ALA B N 1
ATOM 2204 C CA . ALA B 1 66 ? -27.859 27.453 20.266 1 84.94 66 ALA B CA 1
ATOM 2205 C C . ALA B 1 66 ? -27.75 27.703 21.766 1 84.94 66 ALA B C 1
ATOM 2207 O O . ALA B 1 66 ? -28.641 28.312 22.359 1 84.94 66 ALA B O 1
ATOM 2208 N N . PHE B 1 67 ? -26.656 27.312 22.359 1 83.44 67 PHE B N 1
ATOM 2209 C CA . PHE B 1 67 ? -26.484 27.391 23.812 1 83.44 67 PHE B CA 1
ATOM 2210 C C . PHE B 1 67 ? -25.609 28.578 24.188 1 83.44 67 PHE B C 1
ATOM 2212 O O . PHE B 1 67 ? -25.25 28.75 25.359 1 83.44 67 PHE B O 1
ATOM 2219 N N . ALA B 1 68 ? -25.328 29.312 23.109 1 81.31 68 ALA B N 1
ATOM 2220 C CA . ALA B 1 68 ? -24.484 30.469 23.375 1 81.31 68 ALA B CA 1
ATOM 2221 C C . ALA B 1 68 ? -25.219 31.516 24.219 1 81.31 68 ALA B C 1
ATOM 2223 O O . ALA B 1 68 ? -26.391 31.797 23.969 1 81.31 68 ALA B O 1
ATOM 2224 N N . GLU B 1 69 ? -24.625 31.844 25.312 1 73.62 69 GLU B N 1
ATOM 2225 C CA . GLU B 1 69 ? -25.234 32.906 26.094 1 73.62 69 GLU B CA 1
ATOM 2226 C C . GLU B 1 69 ? -25 34.281 25.438 1 73.62 69 GLU B C 1
ATOM 2228 O O . GLU B 1 69 ? -23.891 34.812 25.484 1 73.62 69 GLU B O 1
ATOM 2233 N N . LYS B 1 70 ? -26 34.812 24.828 1 67.75 70 LYS B N 1
ATOM 2234 C CA . LYS B 1 70 ? -25.953 36.031 24.031 1 67.75 70 LYS B CA 1
ATOM 2235 C C . LYS B 1 70 ? -25.406 37.188 24.875 1 67.75 70 LYS B C 1
ATOM 2237 O O . LYS B 1 70 ? -24.688 38.062 24.359 1 67.75 70 LYS B O 1
ATOM 2242 N N . ASP B 1 71 ? -25.75 37.125 26.219 1 74.44 71 ASP B N 1
ATOM 2243 C CA . ASP B 1 71 ? -25.406 38.25 27.062 1 74.44 71 ASP B CA 1
ATOM 2244 C C . ASP B 1 71 ? -24.031 38.062 27.719 1 74.44 71 ASP B C 1
ATOM 2246 O O . ASP B 1 71 ? -23.516 38.969 28.359 1 74.44 71 ASP B O 1
ATOM 2250 N N . GLN B 1 72 ? -23.516 36.906 27.391 1 82 72 GLN B N 1
ATOM 2251 C CA . GLN B 1 72 ? -22.203 36.688 27.984 1 82 72 GLN B CA 1
ATOM 2252 C C . GLN B 1 72 ? -21.109 37.344 27.172 1 82 72 GLN B C 1
ATOM 2254 O O . GLN B 1 72 ? -20.844 36.938 26.031 1 82 72 GLN B O 1
ATOM 2259 N N . LYS B 1 73 ? -20.469 38.375 27.766 1 87.38 73 LYS B N 1
ATOM 2260 C CA . LYS B 1 73 ? -19.438 39.156 27.094 1 87.38 73 LYS B CA 1
ATOM 2261 C C . LYS B 1 73 ? -18.062 38.5 27.25 1 87.38 73 LYS B C 1
ATOM 2263 O O . LYS B 1 73 ? -17.203 38.625 26.391 1 87.38 73 LYS B O 1
ATOM 2268 N N . GLU B 1 74 ? -17.969 37.75 28.328 1 91.62 74 GLU B N 1
ATOM 2269 C CA . GLU B 1 74 ? -16.688 37.094 28.594 1 91.62 74 GLU B CA 1
ATOM 2270 C C . GLU B 1 74 ? -16.797 35.594 28.547 1 91.62 74 GLU B C 1
ATOM 2272 O O . GLU B 1 74 ? -17.75 35 29.062 1 91.62 74 GLU B O 1
ATOM 2277 N N . VAL B 1 75 ? -15.914 34.969 27.828 1 92.44 75 VAL B N 1
ATOM 2278 C CA . VAL B 1 75 ? -15.836 33.531 27.75 1 92.44 75 VAL B CA 1
ATOM 2279 C C . VAL B 1 75 ? -14.438 33.062 28.156 1 92.44 75 VAL B C 1
ATOM 2281 O O . VAL B 1 75 ? -13.438 33.562 27.656 1 92.44 75 VAL B O 1
ATOM 2284 N N . THR B 1 76 ? -14.391 32.094 29.078 1 93.31 76 THR B N 1
ATOM 2285 C CA . THR B 1 76 ? -13.109 31.562 29.531 1 93.31 76 THR B CA 1
ATOM 2286 C C . THR B 1 76 ? -12.82 30.203 28.891 1 93.31 76 THR B C 1
ATOM 2288 O O . THR B 1 76 ? -13.656 29.297 28.922 1 93.31 76 THR B O 1
ATOM 2291 N N . LEU B 1 77 ? -11.688 30.078 28.266 1 93.56 77 LEU B N 1
ATOM 2292 C CA . LEU B 1 77 ? -11.219 28.797 27.766 1 93.56 77 LEU B CA 1
ATOM 2293 C C . LEU B 1 77 ? -10.352 28.094 28.812 1 93.56 77 LEU B C 1
ATOM 2295 O O . LEU B 1 77 ? -9.266 28.578 29.156 1 93.56 77 LEU B O 1
ATOM 2299 N N . ASN B 1 78 ? -10.758 26.922 29.281 1 89.81 78 ASN B N 1
ATOM 2300 C CA . ASN B 1 78 ? -10.109 26.25 30.406 1 89.81 78 ASN B CA 1
ATOM 2301 C C . ASN B 1 78 ? -9.289 25.047 29.953 1 89.81 78 ASN B C 1
ATOM 2303 O O . ASN B 1 78 ? -8.742 24.312 30.781 1 89.81 78 ASN B O 1
ATOM 2307 N N . ASP B 1 79 ? -9.039 24.906 28.781 1 87.5 79 ASP B N 1
ATOM 2308 C CA . ASP B 1 79 ? -8.211 23.797 28.312 1 87.5 79 ASP B CA 1
ATOM 2309 C C . ASP B 1 79 ? -6.754 23.984 28.734 1 87.5 79 ASP B C 1
ATOM 2311 O O . ASP B 1 79 ? -6.121 24.984 28.391 1 87.5 79 ASP B O 1
ATOM 2315 N N . PRO B 1 80 ? -6.18 23.047 29.406 1 87.56 80 PRO B N 1
ATOM 2316 C CA . PRO B 1 80 ? -4.828 23.156 29.953 1 87.56 80 PRO B CA 1
ATOM 2317 C C . PRO B 1 80 ? -3.75 23.156 28.875 1 87.56 80 PRO B C 1
ATOM 2319 O O . PRO B 1 80 ? -2.625 23.609 29.109 1 87.56 80 PRO B O 1
ATOM 2322 N N . VAL B 1 81 ? -4.035 22.734 27.75 1 83.81 81 VAL B N 1
ATOM 2323 C CA . VAL B 1 81 ? -3.033 22.609 26.703 1 83.81 81 VAL B CA 1
ATOM 2324 C C . VAL B 1 81 ? -2.902 23.938 25.953 1 83.81 81 VAL B C 1
ATOM 2326 O O . VAL B 1 81 ? -1.888 24.172 25.297 1 83.81 81 VAL B O 1
ATOM 2329 N N . ILE B 1 82 ? -3.82 24.828 26.188 1 90.06 82 ILE B N 1
ATOM 2330 C CA . ILE B 1 82 ? -3.832 26.078 25.453 1 90.06 82 ILE B CA 1
ATOM 2331 C C . ILE B 1 82 ? -3.158 27.172 26.281 1 90.06 82 ILE B C 1
ATOM 2333 O O . ILE B 1 82 ? -3.523 27.391 27.438 1 90.06 82 ILE B O 1
ATOM 2337 N N . THR B 1 83 ? -2.184 27.797 25.766 1 94.19 83 THR B N 1
ATOM 2338 C CA . THR B 1 83 ? -1.525 28.922 26.422 1 94.19 83 THR B CA 1
ATOM 2339 C C . THR B 1 83 ? -2.01 30.25 25.844 1 94.19 83 THR B C 1
ATOM 2341 O O . THR B 1 83 ? -2.512 30.297 24.719 1 94.19 83 THR B O 1
ATOM 2344 N N . ALA B 1 84 ? -1.839 31.312 26.656 1 94.75 84 ALA B N 1
ATOM 2345 C CA . ALA B 1 84 ? -2.184 32.656 26.188 1 94.75 84 ALA B CA 1
ATOM 2346 C C . ALA B 1 84 ? -1.347 33.031 24.969 1 94.75 84 ALA B C 1
ATOM 2348 O O . ALA B 1 84 ? -1.85 33.688 24.047 1 94.75 84 ALA B O 1
ATOM 2349 N N . GLU B 1 85 ? -0.096 32.562 25.016 1 93.81 85 GLU B N 1
ATOM 2350 C CA . GLU B 1 85 ? 0.812 32.875 23.922 1 93.81 85 GLU B CA 1
ATOM 2351 C C . GLU B 1 85 ? 0.356 32.219 22.625 1 93.81 85 GLU B C 1
ATOM 2353 O O . GLU B 1 85 ? 0.297 32.875 21.578 1 93.81 85 GLU B O 1
ATOM 2358 N N . ASP B 1 86 ? -0.04 30.984 22.672 1 94.56 86 ASP B N 1
ATOM 2359 C CA . ASP B 1 86 ? -0.51 30.266 21.484 1 94.56 86 ASP B CA 1
ATOM 2360 C C . ASP B 1 86 ? -1.807 30.875 20.953 1 94.56 86 ASP B C 1
ATOM 2362 O O . ASP B 1 86 ? -2.008 30.953 19.75 1 94.56 86 ASP B O 1
ATOM 2366 N N . PHE B 1 87 ? -2.66 31.281 21.859 1 95.5 87 PHE B N 1
ATOM 2367 C CA . PHE B 1 87 ? -3.918 31.891 21.453 1 95.5 87 PHE B CA 1
ATOM 2368 C C . PHE B 1 87 ? -3.67 33.219 20.766 1 95.5 87 PHE B C 1
ATOM 2370 O O . PHE B 1 87 ? -4.34 33.562 19.781 1 95.5 87 PHE B O 1
ATOM 2377 N N . GLN B 1 88 ? -2.713 33.938 21.297 1 93.94 88 GLN B N 1
ATOM 2378 C CA . GLN B 1 88 ? -2.33 35.188 20.656 1 93.94 88 GLN B CA 1
ATOM 2379 C C . GLN B 1 88 ? -1.897 34.938 19.219 1 93.94 88 GLN B C 1
ATOM 2381 O O . GLN B 1 88 ? -2.348 35.656 18.297 1 93.94 88 GLN B O 1
ATOM 2386 N N . TYR B 1 89 ? -1.019 33.969 19.047 1 94.88 89 TYR B N 1
ATOM 2387 C CA . TYR B 1 89 ? -0.558 33.656 17.703 1 94.88 89 TYR B CA 1
ATOM 2388 C C . TYR B 1 89 ? -1.721 33.219 16.812 1 94.88 89 TYR B C 1
ATOM 2390 O O . TYR B 1 89 ? -1.777 33.562 15.641 1 94.88 89 TYR B O 1
ATOM 2398 N N . PHE B 1 90 ? -2.615 32.5 17.375 1 95.69 90 PHE B N 1
ATOM 2399 C CA . PHE B 1 90 ? -3.797 32.031 16.656 1 95.69 90 PHE B CA 1
ATOM 2400 C C . PHE B 1 90 ? -4.629 33.219 16.172 1 95.69 90 PHE B C 1
ATOM 2402 O O . PHE B 1 90 ? -4.992 33.281 15 1 95.69 90 PHE B O 1
ATOM 2409 N N . LEU B 1 91 ? -4.879 34.156 17.062 1 94.75 91 LEU B N 1
ATOM 2410 C CA . LEU B 1 91 ? -5.652 35.344 16.719 1 94.75 91 LEU B CA 1
ATOM 2411 C C . LEU B 1 91 ? -4.949 36.156 15.625 1 94.75 91 LEU B C 1
ATOM 2413 O O . LEU B 1 91 ? -5.594 36.656 14.695 1 94.75 91 LEU B O 1
ATOM 2417 N N . GLU B 1 92 ? -3.697 36.219 15.797 1 93.38 92 GLU B N 1
ATOM 2418 C CA . GLU B 1 92 ? -2.928 36.969 14.789 1 93.38 92 GLU B CA 1
ATOM 2419 C C . GLU B 1 92 ? -3.047 36.312 13.414 1 93.38 92 GLU B C 1
ATOM 2421 O O . GLU B 1 92 ? -3.215 37 12.406 1 93.38 92 GLU B O 1
ATOM 2426 N N . ALA B 1 93 ? -2.967 35 13.398 1 94.38 93 ALA B N 1
ATOM 2427 C CA . ALA B 1 93 ? -3.09 34.281 12.141 1 94.38 93 ALA B CA 1
ATOM 2428 C C . ALA B 1 93 ? -4.469 34.469 11.523 1 94.38 93 ALA B C 1
ATOM 2430 O O . ALA B 1 93 ? -4.594 34.625 10.305 1 94.38 93 ALA B O 1
ATOM 2431 N N . THR B 1 94 ? -5.535 34.531 12.336 1 94.19 94 THR B N 1
ATOM 2432 C CA . THR B 1 94 ? -6.879 34.781 11.82 1 94.19 94 THR B CA 1
ATOM 2433 C C . THR B 1 94 ? -6.98 36.156 11.18 1 94.19 94 THR B C 1
ATOM 2435 O O . THR B 1 94 ? -7.812 36.375 10.289 1 94.19 94 THR B O 1
ATOM 2438 N N . ASN B 1 95 ? -6.152 37 11.617 1 90.06 95 ASN B N 1
ATOM 2439 C CA . ASN B 1 95 ? -6.184 38.375 11.109 1 90.06 95 ASN B CA 1
ATOM 2440 C C . ASN B 1 95 ? -5.199 38.562 9.953 1 90.06 95 ASN B C 1
ATOM 2442 O O . ASN B 1 95 ? -4.953 39.688 9.523 1 90.06 95 ASN B O 1
ATOM 2446 N N . GLY B 1 96 ? -4.602 37.469 9.523 1 87.69 96 GLY B N 1
ATOM 2447 C CA . GLY B 1 96 ? -3.756 37.5 8.336 1 87.69 96 GLY B CA 1
ATOM 2448 C C . GLY B 1 96 ? -2.324 37.906 8.641 1 87.69 96 GLY B C 1
ATOM 2449 O O . GLY B 1 96 ? -1.538 38.156 7.727 1 87.69 96 GLY B O 1
ATOM 2450 N N . GLU B 1 97 ? -2.039 37.969 9.914 1 84.25 97 GLU B N 1
ATOM 2451 C CA . GLU B 1 97 ? -0.664 38.312 10.258 1 84.25 97 GLU B CA 1
ATOM 2452 C C . GLU B 1 97 ? 0.272 37.125 10.031 1 84.25 97 GLU B C 1
ATOM 2454 O O . GLU B 1 97 ? -0.09 36 10.305 1 84.25 97 GLU B O 1
ATOM 2459 N N . LEU B 1 98 ? 1.439 37.406 9.523 1 80.69 98 LEU B N 1
ATOM 2460 C CA . LEU B 1 98 ? 2.418 36.344 9.234 1 80.69 98 LEU B CA 1
ATOM 2461 C C . LEU B 1 98 ? 3.332 36.125 10.43 1 80.69 98 LEU B C 1
ATOM 2463 O O . LEU B 1 98 ? 4.516 36.469 10.391 1 80.69 98 LEU B O 1
ATOM 2467 N N . THR B 1 99 ? 2.771 35.469 11.461 1 89.12 99 THR B N 1
ATOM 2468 C CA . THR B 1 99 ? 3.521 35.312 12.703 1 89.12 99 THR B CA 1
ATOM 2469 C C . THR B 1 99 ? 3.896 33.844 12.898 1 89.12 99 THR B C 1
ATOM 2471 O O . THR B 1 99 ? 4.582 33.5 13.86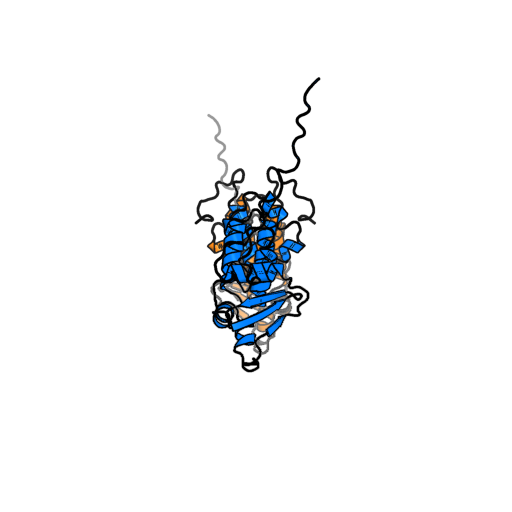7 1 89.12 99 THR B O 1
ATOM 2474 N N . ILE B 1 100 ? 3.477 33.094 11.969 1 94.75 100 ILE B N 1
ATOM 2475 C CA . ILE B 1 100 ? 3.766 31.672 12.062 1 94.75 100 ILE B CA 1
ATOM 2476 C C . ILE B 1 100 ? 5.238 31.422 11.75 1 94.75 100 ILE B C 1
ATOM 2478 O O . ILE B 1 100 ? 5.77 31.938 10.766 1 94.75 100 ILE B O 1
ATOM 2482 N N . ASN B 1 101 ? 5.914 30.703 12.586 1 95.38 101 ASN B N 1
ATOM 2483 C CA . ASN B 1 101 ? 7.312 30.312 12.406 1 95.38 101 ASN B CA 1
ATOM 2484 C C . ASN B 1 101 ? 7.586 28.922 12.938 1 95.38 101 ASN B C 1
ATOM 2486 O O . ASN B 1 101 ? 6.668 28.219 13.383 1 95.38 101 ASN B O 1
ATOM 2490 N N . ASP B 1 102 ? 8.852 28.469 12.914 1 96.5 102 ASP B N 1
ATOM 2491 C CA . ASP B 1 102 ? 9.211 27.094 13.258 1 96.5 102 ASP B CA 1
ATOM 2492 C C . ASP B 1 102 ? 8.93 26.797 14.727 1 96.5 102 ASP B C 1
ATOM 2494 O O . ASP B 1 102 ? 8.656 25.656 15.102 1 96.5 102 ASP B O 1
ATOM 2498 N N . SER B 1 103 ? 8.93 27.828 15.594 1 94.81 103 SER B N 1
ATOM 2499 C CA . SER B 1 103 ? 8.773 27.641 17.031 1 94.81 103 SER B CA 1
ATOM 2500 C C . SER B 1 103 ? 7.301 27.516 17.422 1 94.81 103 SER B C 1
ATOM 2502 O O . SER B 1 103 ? 6.965 26.844 18.406 1 94.81 103 SER B O 1
ATOM 2504 N N . ASN B 1 104 ? 6.438 28.172 16.641 1 95 104 ASN B N 1
ATOM 2505 C CA . ASN B 1 104 ? 5.051 28.203 17.094 1 95 104 ASN B CA 1
ATOM 2506 C C . ASN B 1 104 ? 4.125 27.453 16.156 1 95 104 ASN B C 1
ATOM 2508 O O . ASN B 1 104 ? 2.955 27.219 16.469 1 95 104 ASN B O 1
ATOM 2512 N N . VAL B 1 105 ? 4.617 26.984 15 1 96.38 105 VAL B N 1
ATOM 2513 C CA . VAL B 1 105 ? 3.756 26.406 13.977 1 96.38 105 VAL B CA 1
ATOM 2514 C C . VAL B 1 105 ? 3.049 25.172 14.531 1 96.38 105 VAL B C 1
ATOM 2516 O O . VAL B 1 105 ? 1.87 24.938 14.242 1 96.38 105 VAL B O 1
ATOM 2519 N N . ASN B 1 106 ? 3.68 24.406 15.312 1 94.94 106 ASN B N 1
ATOM 2520 C CA . ASN B 1 106 ? 3.057 23.203 15.859 1 94.94 106 ASN B CA 1
ATOM 2521 C C . ASN B 1 106 ? 1.885 23.547 16.766 1 94.94 106 ASN B C 1
ATOM 2523 O O . ASN B 1 106 ? 0.807 22.953 16.656 1 94.94 106 ASN B O 1
ATOM 2527 N N . SER B 1 107 ? 2.102 24.438 17.641 1 94.62 107 SER B N 1
ATOM 2528 C CA . SER B 1 107 ? 1.064 24.812 18.609 1 94.62 107 SER B CA 1
ATOM 2529 C C . SER B 1 107 ? -0.112 25.5 17.906 1 94.62 107 SER B C 1
ATOM 2531 O O . SER B 1 107 ? -1.271 25.203 18.203 1 94.62 107 SER B O 1
ATOM 2533 N N . VAL B 1 108 ? 0.15 26.375 17.016 1 95.75 108 VAL B N 1
ATOM 2534 C CA . VAL B 1 108 ? -0.904 27.078 16.297 1 95.75 108 VAL B CA 1
ATOM 2535 C C . VAL B 1 108 ? -1.688 26.094 15.438 1 95.75 108 VAL B C 1
ATOM 2537 O O . VAL B 1 108 ? -2.918 26.156 15.375 1 95.75 108 VAL B O 1
ATOM 2540 N N . MET B 1 109 ? -0.925 25.188 14.781 1 95.88 109 MET B N 1
ATOM 2541 C CA . MET B 1 109 ? -1.578 24.172 13.969 1 95.88 109 MET B CA 1
ATOM 2542 C C . MET B 1 109 ? -2.492 23.297 14.828 1 95.88 109 MET B C 1
ATOM 2544 O O . MET B 1 109 ? -3.6 22.953 14.414 1 95.88 109 MET B O 1
ATOM 2548 N N . HIS B 1 110 ? -2.066 22.969 15.977 1 95.38 110 HIS B N 1
ATOM 2549 C CA . HIS B 1 110 ? -2.877 22.188 16.906 1 95.38 110 HIS B CA 1
ATOM 2550 C C . HIS B 1 110 ? -4.188 22.891 17.219 1 95.38 110 HIS B C 1
ATOM 2552 O O . HIS B 1 110 ? -5.262 22.297 17.125 1 95.38 110 HIS B O 1
ATOM 2558 N N . LEU B 1 111 ? -4.141 24.141 17.547 1 95.5 111 LEU B N 1
ATOM 2559 C CA . LEU B 1 111 ? -5.336 24.938 17.828 1 95.5 111 LEU B CA 1
ATOM 2560 C C . LEU B 1 111 ? -6.242 25.016 16.609 1 95.5 111 LEU B C 1
ATOM 2562 O O . LEU B 1 111 ? -7.461 24.875 16.719 1 95.5 111 LEU B O 1
ATOM 2566 N N . ALA B 1 112 ? -5.613 25.281 15.484 1 96.12 112 ALA B N 1
ATOM 2567 C CA . ALA B 1 112 ? -6.383 25.375 14.242 1 96.12 112 ALA B CA 1
ATOM 2568 C C . ALA B 1 112 ? -7.148 24.094 13.977 1 96.12 112 ALA B C 1
ATOM 2570 O O . ALA B 1 112 ? -8.305 24.125 13.539 1 96.12 112 ALA B O 1
ATOM 2571 N N . ASP B 1 113 ? -6.445 23.016 14.25 1 95.25 113 ASP B N 1
ATOM 2572 C CA . ASP B 1 113 ? -7.035 21.703 14 1 95.25 113 ASP B CA 1
ATOM 2573 C C . ASP B 1 113 ? -8.188 21.438 14.961 1 95.25 113 ASP B C 1
ATOM 2575 O O . ASP B 1 113 ? -9.289 21.078 14.531 1 95.25 113 ASP B O 1
ATOM 2579 N N . ILE B 1 114 ? -8.102 21.672 16.25 1 93.94 114 ILE B N 1
ATOM 2580 C CA . ILE B 1 114 ? -9.109 21.328 17.234 1 93.94 114 ILE B CA 1
ATOM 2581 C C . ILE B 1 114 ? -10.273 22.312 17.156 1 93.94 114 ILE B C 1
ATOM 2583 O O . ILE B 1 114 ? -11.414 21.953 17.453 1 93.94 114 ILE B O 1
ATOM 2587 N N . TRP B 1 115 ? -10.039 23.5 16.719 1 95.94 115 TRP B N 1
ATOM 2588 C CA . TRP B 1 115 ? -11.07 24.531 16.719 1 95.94 115 TRP B CA 1
ATOM 2589 C C . TRP B 1 115 ? -11.68 24.688 15.336 1 95.94 115 TRP B C 1
ATOM 2591 O O . TRP B 1 115 ? -12.516 25.562 15.117 1 95.94 115 TRP B O 1
ATOM 2601 N N . GLY B 1 116 ? -11.242 23.922 14.406 1 96.94 116 GLY B N 1
ATOM 2602 C CA . GLY B 1 116 ? -11.812 23.953 13.07 1 96.94 116 GLY B CA 1
ATOM 2603 C C . GLY B 1 116 ? -11.555 25.266 12.352 1 96.94 116 GLY B C 1
ATOM 2604 O O . GLY B 1 116 ? -12.484 25.875 11.805 1 96.94 116 GLY B O 1
ATOM 2605 N N . ALA B 1 117 ? -10.359 25.719 12.375 1 97.06 117 ALA B N 1
ATOM 2606 C CA . ALA B 1 117 ? -9.977 26.969 11.734 1 97.06 117 ALA B CA 1
ATOM 2607 C C . ALA B 1 117 ? -9.234 26.703 10.43 1 97.06 117 ALA B C 1
ATOM 2609 O O . ALA B 1 117 ? -7.996 26.719 10.398 1 97.06 117 ALA B O 1
ATOM 2610 N N . THR B 1 118 ? -9.93 26.672 9.367 1 95.06 118 THR B N 1
ATOM 2611 C CA . THR B 1 118 ? -9.406 26.25 8.078 1 95.06 118 THR B CA 1
ATOM 2612 C C . THR B 1 118 ? -8.398 27.266 7.543 1 95.06 118 THR B C 1
ATOM 2614 O O . THR B 1 118 ? -7.367 26.906 6.988 1 95.06 118 THR B O 1
ATOM 2617 N N . THR B 1 119 ? -8.727 28.484 7.773 1 94.69 119 THR B N 1
ATOM 2618 C CA . THR B 1 119 ? -7.848 29.531 7.27 1 94.69 119 THR B CA 1
ATOM 2619 C C . THR B 1 119 ? -6.484 29.469 7.949 1 94.69 119 THR B C 1
ATOM 2621 O O . THR B 1 119 ? -5.449 29.562 7.285 1 94.69 119 THR B O 1
ATOM 2624 N N . VAL B 1 120 ? -6.488 29.328 9.211 1 96.38 120 VAL B N 1
ATOM 2625 C CA . VAL B 1 120 ? -5.242 29.25 9.969 1 96.38 120 VAL B CA 1
ATOM 2626 C C . VAL B 1 120 ? -4.484 27.984 9.609 1 96.38 120 VAL B C 1
ATOM 2628 O O . VAL B 1 120 ? -3.258 27.984 9.484 1 96.38 120 VAL B O 1
ATOM 2631 N N . ARG B 1 121 ? -5.18 26.922 9.438 1 95.81 121 ARG B N 1
ATOM 2632 C CA . ARG B 1 121 ? -4.574 25.672 9.023 1 95.81 121 ARG B CA 1
ATOM 2633 C C . ARG B 1 121 ? -3.814 25.828 7.707 1 95.81 121 ARG B C 1
ATOM 2635 O O . ARG B 1 121 ? -2.67 25.391 7.586 1 95.81 121 ARG B O 1
ATOM 2642 N N . LYS B 1 122 ? -4.48 26.469 6.805 1 94.75 122 LYS B N 1
ATOM 2643 C CA . LYS B 1 122 ? -3.873 26.672 5.496 1 94.75 122 LYS B CA 1
ATOM 2644 C C . LYS B 1 122 ? -2.617 27.531 5.602 1 94.75 122 LYS B C 1
ATOM 2646 O O . LYS B 1 122 ? -1.636 27.297 4.895 1 94.75 122 LYS B O 1
ATOM 2651 N N . GLN B 1 123 ? -2.699 28.516 6.434 1 95 123 GLN B N 1
ATOM 2652 C CA . GLN B 1 123 ? -1.531 29.359 6.648 1 95 123 GLN B CA 1
ATOM 2653 C C . GLN B 1 123 ? -0.367 28.562 7.223 1 95 123 GLN B C 1
ATOM 2655 O O . GLN B 1 123 ? 0.776 28.719 6.789 1 95 123 GLN B O 1
ATOM 2660 N N . CYS B 1 124 ? -0.651 27.719 8.164 1 96.5 124 CYS B N 1
ATOM 2661 C CA . CYS B 1 124 ? 0.377 26.859 8.75 1 96.5 124 CYS B CA 1
ATOM 2662 C C . CYS B 1 124 ? 0.961 25.922 7.703 1 96.5 124 CYS B C 1
ATOM 2664 O O . CYS B 1 124 ? 2.18 25.75 7.625 1 96.5 124 CYS B O 1
ATOM 2666 N N . GLU B 1 125 ? 0.078 25.328 6.938 1 95.81 125 GLU B N 1
ATOM 2667 C CA . GLU B 1 125 ? 0.523 24.406 5.891 1 95.81 125 GLU B CA 1
ATOM 2668 C C . GLU B 1 125 ? 1.429 25.125 4.887 1 95.81 125 GLU B C 1
ATOM 2670 O O . GLU B 1 125 ? 2.473 24.594 4.5 1 95.81 125 GLU B O 1
ATOM 2675 N N . LYS B 1 126 ? 1.02 26.297 4.48 1 94.81 126 LYS B N 1
ATOM 2676 C CA . LYS B 1 126 ? 1.819 27.094 3.555 1 94.81 126 LYS B CA 1
ATOM 2677 C C . LYS B 1 126 ? 3.197 27.406 4.137 1 94.81 126 LYS B C 1
ATOM 2679 O O . LYS B 1 126 ? 4.207 27.297 3.441 1 94.81 126 LYS B O 1
ATOM 2684 N N . PHE B 1 127 ? 3.264 27.812 5.336 1 96.75 127 PHE B N 1
ATOM 2685 C CA . PHE B 1 127 ? 4.531 28.062 6.008 1 96.75 127 PHE B CA 1
ATOM 2686 C C . PHE B 1 127 ? 5.414 26.828 6 1 96.75 127 PHE B C 1
ATOM 2688 O O . PHE B 1 127 ? 6.602 26.906 5.688 1 96.75 127 PHE B O 1
ATOM 2695 N N . LEU B 1 128 ? 4.781 25.641 6.309 1 96.69 128 LEU B N 1
ATOM 2696 C CA . LEU B 1 128 ? 5.52 24.375 6.395 1 96.69 128 LEU B CA 1
ATOM 2697 C C . LEU B 1 128 ? 6.008 23.938 5.02 1 96.69 128 LEU B C 1
ATOM 2699 O O . LEU B 1 128 ? 7.02 23.234 4.91 1 96.69 128 LEU B O 1
ATOM 2703 N N . MET B 1 129 ? 5.344 24.391 3.98 1 95.75 129 MET B N 1
ATOM 2704 C CA . MET B 1 129 ? 5.707 24.016 2.615 1 95.75 129 MET B CA 1
ATOM 2705 C C . MET B 1 129 ? 6.797 24.938 2.076 1 95.75 129 MET B C 1
ATOM 2707 O O . MET B 1 129 ? 7.691 24.484 1.356 1 95.75 129 MET B O 1
ATOM 2711 N N . MET B 1 130 ? 6.754 26.156 2.486 1 94.62 130 MET B N 1
ATOM 2712 C CA . MET B 1 130 ? 7.527 27.141 1.73 1 94.62 130 MET B CA 1
ATOM 2713 C C . MET B 1 130 ? 8.656 27.719 2.58 1 94.62 130 MET B C 1
ATOM 2715 O O . MET B 1 130 ? 9.703 28.094 2.053 1 94.62 130 MET B O 1
ATOM 2719 N N . GLU B 1 131 ? 8.508 27.812 3.836 1 94.38 131 GLU B N 1
ATOM 2720 C CA . GLU B 1 131 ? 9.398 28.688 4.586 1 94.38 131 GLU B CA 1
ATOM 2721 C C . GLU B 1 131 ? 10.133 27.922 5.684 1 94.38 131 GLU B C 1
ATOM 2723 O O . GLU B 1 131 ? 11.211 28.328 6.109 1 94.38 131 GLU B O 1
ATOM 2728 N N . THR B 1 132 ? 9.641 26.781 6.133 1 95.69 132 THR B N 1
ATOM 2729 C CA . THR B 1 132 ? 10.141 26.109 7.324 1 95.69 132 THR B CA 1
ATOM 2730 C C . THR B 1 132 ? 11.57 25.609 7.105 1 95.69 132 THR B C 1
ATOM 2732 O O . THR B 1 132 ? 11.953 25.297 5.977 1 95.69 132 THR B O 1
ATOM 2735 N N . LYS B 1 133 ? 12.32 25.562 8.156 1 94.75 133 LYS B N 1
ATOM 2736 C CA . LYS B 1 133 ? 13.656 24.969 8.148 1 94.75 133 LYS B CA 1
ATOM 2737 C C . LYS B 1 133 ? 13.656 23.578 8.781 1 94.75 133 LYS B C 1
ATOM 2739 O O . LYS B 1 133 ? 14.711 22.984 8.984 1 94.75 133 LYS B O 1
ATOM 2744 N N . LYS B 1 134 ? 12.5 23.141 9.086 1 94.06 134 LYS B N 1
ATOM 2745 C CA . LYS B 1 134 ? 12.383 21.797 9.672 1 94.06 134 LYS B CA 1
ATOM 2746 C C . LYS B 1 134 ? 12.828 20.719 8.688 1 94.06 134 LYS B C 1
ATOM 2748 O O . LYS B 1 134 ? 12.648 20.875 7.477 1 94.06 134 LYS B O 1
ATOM 2753 N N . ALA B 1 135 ? 13.422 19.688 9.227 1 92.44 135 ALA B N 1
ATOM 2754 C CA . ALA B 1 135 ? 13.852 18.547 8.414 1 92.44 135 ALA B CA 1
ATOM 2755 C C . ALA B 1 135 ? 12.656 17.844 7.793 1 92.44 135 ALA B C 1
ATOM 2757 O O . ALA B 1 135 ? 11.523 17.969 8.273 1 92.44 135 ALA B O 1
ATOM 2758 N N . THR B 1 136 ? 12.875 17.125 6.723 1 93.81 136 THR B N 1
ATOM 2759 C CA . THR B 1 136 ? 11.836 16.422 5.988 1 93.81 136 THR B CA 1
ATOM 2760 C C . THR B 1 136 ? 11.07 15.477 6.918 1 93.81 136 THR B C 1
ATOM 2762 O O . THR B 1 136 ? 9.844 15.406 6.859 1 93.81 136 THR B O 1
ATOM 2765 N N . LYS B 1 137 ? 11.781 14.805 7.723 1 92.12 137 LYS B N 1
ATOM 2766 C CA . LYS B 1 137 ? 11.156 13.867 8.648 1 92.12 137 LYS B CA 1
ATOM 2767 C C . LYS B 1 137 ? 10.141 14.562 9.547 1 92.12 137 LYS B C 1
ATOM 2769 O O . LYS B 1 137 ? 9.039 14.062 9.766 1 92.12 137 LYS B O 1
ATOM 2774 N N . GLU B 1 138 ? 10.531 15.688 10.086 1 93.44 138 GLU B N 1
ATOM 2775 C CA . GLU B 1 138 ? 9.648 16.453 10.953 1 93.44 138 GLU B CA 1
ATOM 2776 C C . GLU B 1 138 ? 8.43 16.969 10.188 1 93.44 138 GLU B C 1
ATOM 2778 O O . GLU B 1 138 ? 7.312 16.938 10.703 1 93.44 138 GLU B O 1
ATOM 2783 N N . LYS B 1 139 ? 8.688 17.469 9 1 95.12 139 LYS B N 1
ATOM 2784 C CA . LYS B 1 139 ? 7.586 17.938 8.156 1 95.12 139 LYS B CA 1
ATOM 2785 C C . LYS B 1 139 ? 6.57 16.812 7.926 1 95.12 139 LYS B C 1
ATOM 2787 O O . LYS B 1 139 ? 5.363 17.031 8.047 1 95.12 139 LYS B O 1
ATOM 2792 N N . LEU B 1 140 ? 7.105 15.672 7.668 1 94.25 140 LEU B N 1
ATOM 2793 C CA . LEU B 1 140 ? 6.238 14.539 7.367 1 94.25 140 LEU B CA 1
ATOM 2794 C C . LEU B 1 140 ? 5.465 14.102 8.602 1 94.25 140 LEU B C 1
ATOM 2796 O O . LEU B 1 140 ? 4.309 13.688 8.5 1 94.25 140 LEU B O 1
ATOM 2800 N N . GLU B 1 141 ? 6.047 14.18 9.719 1 92.44 141 GLU B N 1
ATOM 2801 C CA . GLU B 1 141 ? 5.355 13.859 10.961 1 92.44 141 GLU B CA 1
ATOM 2802 C C . GLU B 1 141 ? 4.18 14.797 11.203 1 92.44 141 GLU B C 1
ATOM 2804 O O . GLU B 1 141 ? 3.086 14.352 11.555 1 92.44 141 GLU B O 1
ATOM 2809 N N . ILE B 1 142 ? 4.438 16.047 11.008 1 94.19 142 ILE B N 1
ATOM 2810 C CA . ILE B 1 142 ? 3.377 17.031 11.164 1 94.19 142 ILE B CA 1
ATOM 2811 C C . ILE B 1 142 ? 2.271 16.766 10.141 1 94.19 142 ILE B C 1
ATOM 2813 O O . ILE B 1 142 ? 1.088 16.781 10.484 1 94.19 142 ILE B O 1
ATOM 2817 N N . ALA B 1 143 ? 2.664 16.531 8.922 1 95.06 143 ALA B N 1
ATOM 2818 C CA . ALA B 1 143 ? 1.715 16.297 7.84 1 95.06 143 ALA B CA 1
ATOM 2819 C C . ALA B 1 143 ? 0.827 15.094 8.148 1 95.06 143 ALA B C 1
ATOM 2821 O O . ALA B 1 143 ? -0.386 15.133 7.926 1 95.06 143 ALA B O 1
ATOM 2822 N N . LYS B 1 144 ? 1.458 14.039 8.609 1 91.31 144 LYS B N 1
ATOM 2823 C CA . LYS B 1 144 ? 0.718 12.836 8.969 1 91.31 144 LYS B CA 1
ATOM 2824 C C . LYS B 1 144 ? -0.226 13.086 10.141 1 91.31 144 LYS B C 1
ATOM 2826 O O . LYS B 1 144 ? -1.372 12.633 10.125 1 91.31 144 LYS B O 1
ATOM 2831 N N . GLN B 1 145 ? 0.21 13.789 11.078 1 93.44 145 GLN B N 1
ATOM 2832 C CA . GLN B 1 145 ? -0.563 14.055 12.289 1 93.44 145 GLN B CA 1
ATOM 2833 C C . GLN B 1 145 ? -1.845 14.812 11.969 1 93.44 145 GLN B C 1
ATOM 2835 O O . GLN B 1 145 ? -2.896 14.547 12.555 1 93.44 145 GLN B O 1
ATOM 2840 N N . TYR B 1 146 ? -1.72 15.68 11.055 1 94.94 146 TYR B N 1
ATOM 2841 C CA . TYR B 1 146 ? -2.857 16.562 10.82 1 94.94 146 TYR B CA 1
ATOM 2842 C C . TYR B 1 146 ? -3.469 16.312 9.445 1 94.94 146 TYR B C 1
ATOM 2844 O O . TYR B 1 146 ? -4.332 17.062 8.992 1 94.94 146 TYR B O 1
ATOM 2852 N N . GLY B 1 147 ? -2.99 15.328 8.773 1 93.19 147 GLY B N 1
ATOM 2853 C CA . GLY B 1 147 ? -3.568 14.938 7.496 1 93.19 147 GLY B CA 1
ATOM 2854 C C . GLY B 1 147 ? -3.357 15.977 6.406 1 93.19 147 GLY B C 1
ATOM 2855 O O . GLY B 1 147 ? -4.305 16.359 5.719 1 93.19 147 GLY B O 1
ATOM 2856 N N . MET B 1 148 ? -2.182 16.406 6.207 1 94.38 148 MET B N 1
ATOM 2857 C CA . MET B 1 148 ? -1.84 17.391 5.195 1 94.38 148 MET B CA 1
ATOM 2858 C C . MET B 1 148 ? -1.246 16.719 3.957 1 94.38 148 MET B C 1
ATOM 2860 O O . MET B 1 148 ? -0.025 16.656 3.809 1 94.38 148 MET B O 1
ATOM 2864 N N . ASP B 1 149 ? -2.082 16.406 2.994 1 93.56 149 ASP B N 1
ATOM 2865 C CA . ASP B 1 149 ? -1.658 15.625 1.837 1 93.56 149 ASP B CA 1
ATOM 2866 C C . ASP B 1 149 ? -0.699 16.422 0.957 1 93.56 149 ASP B C 1
ATOM 2868 O O . ASP B 1 149 ? 0.281 15.875 0.445 1 93.56 149 ASP B O 1
ATOM 2872 N N . GLU B 1 150 ? -1.022 17.641 0.836 1 94.19 150 GLU B N 1
ATOM 2873 C CA . GLU B 1 150 ? -0.168 18.469 -0.012 1 94.19 150 GLU B CA 1
ATOM 2874 C C . GLU B 1 150 ? 1.23 18.594 0.582 1 94.19 150 GLU B C 1
ATOM 2876 O O . GLU B 1 150 ? 2.225 18.594 -0.147 1 94.19 150 GLU B O 1
ATOM 2881 N N . LEU B 1 151 ? 1.293 18.734 1.831 1 95.75 151 LEU B N 1
ATOM 2882 C CA . LEU B 1 151 ? 2.588 18.828 2.498 1 95.75 151 LEU B CA 1
ATOM 2883 C C . LEU B 1 151 ? 3.363 17.531 2.367 1 95.75 151 LEU B C 1
ATOM 2885 O O . LEU B 1 151 ? 4.586 17.531 2.203 1 95.75 151 LEU B O 1
ATOM 2889 N N . VAL B 1 152 ? 2.703 16.391 2.428 1 95.88 152 VAL B N 1
ATOM 2890 C CA . VAL B 1 152 ? 3.346 15.094 2.256 1 95.88 152 VAL B CA 1
ATOM 2891 C C . VAL B 1 152 ? 3.998 15.016 0.878 1 95.88 152 VAL B C 1
ATOM 2893 O O . VAL B 1 152 ? 5.184 14.695 0.762 1 95.88 152 VAL B O 1
ATOM 2896 N N . LYS B 1 153 ? 3.217 15.32 -0.084 1 95.38 153 LYS B N 1
ATOM 2897 C CA . LYS B 1 153 ? 3.703 15.258 -1.459 1 95.38 153 LYS B CA 1
ATOM 2898 C C . LYS B 1 153 ? 4.938 16.125 -1.648 1 95.38 153 LYS B C 1
ATOM 2900 O O . LYS B 1 153 ? 5.941 15.688 -2.209 1 95.38 153 LYS B O 1
ATOM 2905 N N . LYS B 1 154 ? 4.801 17.297 -1.153 1 95.31 154 LYS B N 1
ATOM 2906 C CA . LYS B 1 154 ? 5.91 18.234 -1.297 1 95.31 154 LYS B CA 1
ATOM 2907 C C . LYS B 1 154 ? 7.141 17.75 -0.531 1 95.31 154 LYS B C 1
ATOM 2909 O O . LYS B 1 154 ? 8.258 17.766 -1.058 1 95.31 154 LYS B O 1
ATOM 2914 N N . ALA B 1 155 ? 6.926 17.344 0.688 1 95.88 155 ALA B N 1
ATOM 2915 C CA . ALA B 1 155 ? 8.031 16.875 1.522 1 95.88 155 ALA B CA 1
ATOM 2916 C C . ALA B 1 155 ? 8.734 15.68 0.894 1 95.88 155 ALA B C 1
ATOM 2918 O O . ALA B 1 155 ? 9.961 15.617 0.863 1 95.88 155 ALA B O 1
ATOM 2919 N N . VAL B 1 156 ? 8.031 14.734 0.336 1 95.94 156 VAL B N 1
ATOM 2920 C CA . VAL B 1 156 ? 8.594 13.531 -0.265 1 95.94 156 VAL B CA 1
ATOM 2921 C C . VAL B 1 156 ? 9.352 13.898 -1.538 1 95.94 156 VAL B C 1
ATOM 2923 O O . VAL B 1 156 ? 10.43 13.352 -1.808 1 95.94 156 VAL B O 1
ATOM 2926 N N . SER B 1 157 ? 8.82 14.797 -2.307 1 93.81 157 SER B N 1
ATOM 2927 C CA . SER B 1 157 ? 9.453 15.203 -3.559 1 93.81 157 SER B CA 1
ATOM 2928 C C . SER B 1 157 ? 10.797 15.875 -3.307 1 93.81 157 SER B C 1
ATOM 2930 O O . SER B 1 157 ? 11.633 15.961 -4.207 1 93.81 157 SER B O 1
ATOM 2932 N N . GLU B 1 158 ? 10.992 16.359 -2.127 1 93.69 158 GLU B N 1
ATOM 2933 C CA . GLU B 1 158 ? 12.219 17.078 -1.795 1 93.69 158 GLU B CA 1
ATOM 2934 C C . GLU B 1 158 ? 13.312 16.109 -1.33 1 93.69 158 GLU B C 1
ATOM 2936 O O . GLU B 1 158 ? 14.453 16.531 -1.123 1 93.69 158 GLU B O 1
ATOM 2941 N N . ILE B 1 159 ? 12.969 14.883 -1.158 1 93.62 159 ILE B N 1
ATOM 2942 C CA . ILE B 1 159 ? 13.969 13.883 -0.793 1 93.62 159 ILE B CA 1
ATOM 2943 C C . ILE B 1 159 ? 14.969 13.719 -1.934 1 93.62 159 ILE B C 1
ATOM 2945 O O . ILE B 1 159 ? 14.578 13.508 -3.086 1 93.62 159 ILE B O 1
ATOM 2949 N N . LYS B 1 160 ? 16.266 13.758 -1.593 1 88.94 160 LYS B N 1
ATOM 2950 C CA . LYS B 1 160 ? 17.266 13.797 -2.654 1 88.94 160 LYS B CA 1
ATOM 2951 C C . LYS B 1 160 ? 18.156 12.562 -2.617 1 88.94 160 LYS B C 1
ATOM 2953 O O . LYS B 1 160 ? 19 12.367 -3.5 1 88.94 160 LYS B O 1
ATOM 2958 N N . SER B 1 161 ? 18.031 11.773 -1.613 1 87.25 161 SER B N 1
ATOM 2959 C CA . SER B 1 161 ? 18.906 10.617 -1.499 1 87.25 161 SER B CA 1
ATOM 2960 C C . SER B 1 161 ? 18.203 9.445 -0.826 1 87.25 161 SER B C 1
ATOM 2962 O O . SER B 1 161 ? 17.219 9.633 -0.107 1 87.25 161 SER B O 1
ATOM 2964 N N . MET B 1 162 ? 18.781 8.297 -1.042 1 87.12 162 MET B N 1
ATOM 2965 C CA . MET B 1 162 ? 18.266 7.082 -0.406 1 87.12 162 MET B CA 1
ATOM 2966 C C . MET B 1 162 ? 18.469 7.137 1.104 1 87.12 162 MET B C 1
ATOM 2968 O O . MET B 1 162 ? 17.656 6.609 1.863 1 87.12 162 MET B O 1
ATOM 2972 N N . LYS B 1 163 ? 19.531 7.793 1.472 1 86.88 163 LYS B N 1
ATOM 2973 C CA . LYS B 1 163 ? 19.812 7.941 2.896 1 86.88 163 LYS B CA 1
ATOM 2974 C C . LYS B 1 163 ? 18.641 8.578 3.627 1 86.88 163 LYS B C 1
ATOM 2976 O O . LYS B 1 163 ? 18.281 8.156 4.73 1 86.88 163 LYS B O 1
ATOM 2981 N N . GLU B 1 164 ? 18.062 9.578 3.041 1 89.88 164 GLU B N 1
ATOM 2982 C CA . GLU B 1 164 ? 16.922 10.266 3.645 1 89.88 164 GLU B CA 1
ATOM 2983 C C . GLU B 1 164 ? 15.703 9.352 3.748 1 89.88 164 GLU B C 1
ATOM 2985 O O . GLU B 1 164 ? 14.93 9.438 4.703 1 89.88 164 GLU B O 1
ATOM 2990 N N . ILE B 1 165 ? 15.523 8.477 2.725 1 92.38 165 ILE B N 1
ATOM 2991 C CA . ILE B 1 165 ? 14.406 7.531 2.77 1 92.38 165 ILE B CA 1
ATOM 2992 C C . ILE B 1 165 ? 14.617 6.531 3.904 1 92.38 165 ILE B C 1
ATOM 2994 O O . ILE B 1 165 ? 13.688 6.219 4.645 1 92.38 165 ILE B O 1
ATOM 2998 N N . ILE B 1 166 ? 15.82 6.059 4.035 1 90.12 166 ILE B N 1
ATOM 2999 C CA . ILE B 1 166 ? 16.156 5.117 5.098 1 90.12 166 ILE B CA 1
ATOM 3000 C C . ILE B 1 166 ? 15.891 5.758 6.457 1 90.12 166 ILE B C 1
ATOM 3002 O O . ILE B 1 166 ? 15.414 5.09 7.379 1 90.12 166 ILE B O 1
ATOM 3006 N N . GLU B 1 167 ? 16.156 7.031 6.594 1 89.06 167 GLU B N 1
ATOM 3007 C CA . GLU B 1 167 ? 15.914 7.758 7.836 1 89.06 167 GLU B CA 1
ATOM 3008 C C . GLU B 1 167 ? 14.422 7.863 8.133 1 89.06 167 GLU B C 1
ATOM 3010 O O . GLU B 1 167 ? 14.016 7.879 9.297 1 89.06 167 GLU B O 1
ATOM 3015 N N . LEU B 1 168 ? 13.672 7.996 7.098 1 91.5 168 LEU B N 1
ATOM 3016 C CA . LEU B 1 168 ? 12.227 8.109 7.246 1 91.5 168 LEU B CA 1
ATOM 3017 C C . LEU B 1 168 ? 11.609 6.773 7.648 1 91.5 168 LEU B C 1
ATOM 3019 O O . LEU B 1 168 ? 10.586 6.738 8.328 1 91.5 168 LEU B O 1
ATOM 3023 N N . VAL B 1 169 ? 12.195 5.707 7.137 1 90.88 169 VAL B N 1
ATOM 3024 C CA . VAL B 1 169 ? 11.703 4.363 7.43 1 90.88 169 VAL B CA 1
ATOM 3025 C C . VAL B 1 169 ? 12.852 3.494 7.938 1 90.88 169 VAL B C 1
ATOM 3027 O O . VAL B 1 169 ? 13.312 2.584 7.242 1 90.88 169 VAL B O 1
ATOM 3030 N N . PRO B 1 170 ? 13.234 3.691 9.164 1 85.06 170 PRO B N 1
ATOM 3031 C CA . PRO B 1 170 ? 14.461 3.084 9.695 1 85.06 170 PRO B CA 1
ATOM 3032 C C . PRO B 1 170 ? 14.32 1.582 9.938 1 85.06 170 PRO B C 1
ATOM 3034 O O . PRO B 1 170 ? 15.32 0.871 10.023 1 85.06 170 PRO B O 1
ATOM 3037 N N . ASP B 1 171 ? 13.078 1.11 10.078 1 86.31 171 ASP B N 1
ATOM 3038 C CA . ASP B 1 171 ? 12.883 -0.317 10.32 1 86.31 171 ASP B CA 1
ATOM 3039 C C . ASP B 1 171 ? 11.648 -0.834 9.594 1 86.31 171 ASP B C 1
ATOM 3041 O O . ASP B 1 171 ? 10.906 -0.058 8.984 1 86.31 171 ASP B O 1
ATOM 3045 N N . ARG B 1 172 ? 11.555 -2.141 9.703 1 86.19 172 ARG B N 1
ATOM 3046 C CA . ARG B 1 172 ? 10.461 -2.811 9.008 1 86.19 172 ARG B CA 1
ATOM 3047 C C . ARG B 1 172 ? 9.117 -2.418 9.609 1 86.19 172 ARG B C 1
ATOM 3049 O O . ARG B 1 172 ? 8.133 -2.266 8.883 1 86.19 172 ARG B O 1
ATOM 3056 N N . LYS B 1 173 ? 9.109 -2.285 10.82 1 90.06 173 LYS B N 1
ATOM 3057 C CA . LYS B 1 173 ? 7.863 -1.919 11.492 1 90.06 173 LYS B CA 1
ATOM 3058 C C . LYS B 1 173 ? 7.344 -0.573 11 1 90.06 173 LYS B C 1
ATOM 3060 O O . LYS B 1 173 ? 6.148 -0.415 10.758 1 90.06 173 LYS B O 1
ATOM 3065 N N . SER B 1 174 ? 8.25 0.366 10.891 1 89.25 174 SER B N 1
ATOM 3066 C CA . SER B 1 174 ? 7.867 1.689 10.414 1 89.25 174 SER B CA 1
ATOM 3067 C C . SER B 1 174 ? 7.336 1.625 8.984 1 89.25 174 SER B C 1
ATOM 3069 O O . SER B 1 174 ? 6.41 2.357 8.625 1 89.25 174 SER B O 1
ATOM 3071 N N . LEU B 1 175 ? 7.926 0.786 8.242 1 91.56 175 LEU B N 1
ATOM 3072 C CA . LEU B 1 175 ? 7.516 0.615 6.855 1 91.56 175 LEU B CA 1
ATOM 3073 C C . LEU B 1 175 ? 6.113 0.027 6.77 1 91.56 175 LEU B C 1
ATOM 3075 O O . LEU B 1 175 ? 5.297 0.465 5.957 1 91.56 175 LEU B O 1
ATOM 3079 N N . GLU B 1 176 ? 5.809 -0.909 7.594 1 91.31 176 GLU B N 1
ATOM 3080 C CA . GLU B 1 176 ? 4.52 -1.596 7.617 1 91.31 176 GLU B CA 1
ATOM 3081 C C . GLU B 1 176 ? 3.395 -0.648 8.031 1 91.31 176 GLU B C 1
ATOM 3083 O O . GLU B 1 176 ? 2.24 -0.842 7.645 1 91.31 176 GLU B O 1
ATOM 3088 N N . LEU B 1 177 ? 3.775 0.29 8.766 1 91.94 177 LEU B N 1
ATOM 3089 C CA . LEU B 1 177 ? 2.783 1.233 9.273 1 91.94 177 LEU B CA 1
ATOM 3090 C C . LEU B 1 177 ? 2.391 2.24 8.195 1 91.94 177 LEU B C 1
ATOM 3092 O O . LEU B 1 177 ? 1.362 2.91 8.312 1 91.94 177 LEU B O 1
ATOM 3096 N N . LEU B 1 178 ? 3.154 2.375 7.176 1 93.69 178 LEU B N 1
ATOM 3097 C CA . LEU B 1 178 ? 2.859 3.324 6.109 1 93.69 178 LEU B CA 1
ATOM 3098 C C . LEU B 1 178 ? 1.671 2.852 5.277 1 93.69 178 LEU B C 1
ATOM 3100 O O . LEU B 1 178 ? 1.506 1.652 5.047 1 93.69 178 LEU B O 1
ATOM 3104 N N . GLU B 1 179 ? 0.836 3.809 4.902 1 93.94 179 GLU B N 1
ATOM 3105 C CA . GLU B 1 179 ? -0.279 3.51 4.012 1 93.94 179 GLU B CA 1
ATOM 3106 C C . GLU B 1 179 ? 0.188 3.416 2.561 1 93.94 179 GLU B C 1
ATOM 3108 O O . GLU B 1 179 ? 1.297 3.84 2.23 1 93.94 179 GLU B O 1
ATOM 3113 N N . LYS B 1 180 ? -0.646 2.891 1.697 1 95.75 180 LYS B N 1
ATOM 3114 C CA . LYS B 1 180 ? -0.292 2.594 0.312 1 95.75 180 LYS B CA 1
ATOM 3115 C C . LYS B 1 180 ? 0.182 3.85 -0.416 1 95.75 180 LYS B C 1
ATOM 3117 O O . LYS B 1 180 ? 1.216 3.83 -1.086 1 95.75 180 LYS B O 1
ATOM 3122 N N . PRO B 1 181 ? -0.491 4.973 -0.29 1 94.31 181 PRO B N 1
ATOM 3123 C CA . PRO B 1 181 ? -0.04 6.145 -1.044 1 94.31 181 PRO B CA 1
ATOM 3124 C C . PRO B 1 181 ? 1.369 6.59 -0.658 1 94.31 181 PRO B C 1
ATOM 3126 O O . PRO B 1 181 ? 2.15 6.996 -1.521 1 94.31 181 PRO B O 1
ATOM 3129 N N . MET B 1 182 ? 1.613 6.496 0.609 1 94.81 182 MET B N 1
ATOM 3130 C CA . MET B 1 182 ? 2.941 6.891 1.068 1 94.81 182 MET B CA 1
ATOM 3131 C C . MET B 1 182 ? 4.008 5.945 0.522 1 94.81 182 MET B C 1
ATOM 3133 O O . MET B 1 182 ? 5.07 6.387 0.087 1 94.81 182 MET B O 1
ATOM 3137 N N . LEU B 1 183 ? 3.748 4.688 0.542 1 96 183 LEU B N 1
ATOM 3138 C CA . LEU B 1 183 ? 4.68 3.703 0.004 1 96 183 LEU B CA 1
ATOM 3139 C C . LEU B 1 183 ? 4.938 3.951 -1.479 1 96 183 LEU B C 1
ATOM 3141 O O . LEU B 1 183 ? 6.078 3.869 -1.938 1 96 183 LEU B O 1
ATOM 3145 N N . GLU B 1 184 ? 3.889 4.191 -2.16 1 95.94 184 GLU B N 1
ATOM 3146 C CA . GLU B 1 184 ? 4.004 4.488 -3.586 1 95.94 184 GLU B CA 1
ATOM 3147 C C . GLU B 1 184 ? 4.906 5.695 -3.826 1 95.94 184 GLU B C 1
ATOM 3149 O O . GLU B 1 184 ? 5.762 5.672 -4.715 1 95.94 184 GLU B O 1
ATOM 3154 N N . MET B 1 185 ? 4.668 6.727 -3.035 1 95 185 MET B N 1
ATOM 3155 C CA . MET B 1 185 ? 5.434 7.957 -3.203 1 95 185 MET B CA 1
ATOM 3156 C C . MET B 1 185 ? 6.906 7.73 -2.883 1 95 185 MET B C 1
ATOM 3158 O O . MET B 1 185 ? 7.785 8.203 -3.607 1 95 185 MET B O 1
ATOM 3162 N N . LEU B 1 186 ? 7.168 7.059 -1.814 1 95 186 LEU B N 1
ATOM 3163 C CA . LEU B 1 186 ? 8.547 6.809 -1.419 1 95 186 LEU B CA 1
ATOM 3164 C C . LEU B 1 186 ? 9.258 5.938 -2.449 1 95 186 LEU B C 1
ATOM 3166 O O . LEU B 1 186 ? 10.414 6.188 -2.789 1 95 186 LEU B O 1
ATOM 3170 N N . LEU B 1 187 ? 8.562 4.922 -2.902 1 94.69 187 LEU B N 1
ATOM 3171 C CA . LEU B 1 187 ? 9.156 4.051 -3.916 1 94.69 187 LEU B CA 1
ATOM 3172 C C . LEU B 1 187 ? 9.398 4.816 -5.211 1 94.69 187 LEU B C 1
ATOM 3174 O O . LEU B 1 187 ? 10.453 4.672 -5.836 1 94.69 187 LEU B O 1
ATOM 3178 N N . THR B 1 188 ? 8.438 5.59 -5.629 1 93.62 188 THR B N 1
ATOM 3179 C CA . THR B 1 188 ? 8.609 6.426 -6.812 1 93.62 188 THR B CA 1
ATOM 3180 C C . THR B 1 188 ? 9.836 7.32 -6.676 1 93.62 188 THR B C 1
ATOM 3182 O O . THR B 1 188 ? 10.641 7.422 -7.602 1 93.62 188 THR B O 1
ATOM 3185 N N . GLN B 1 189 ? 9.922 7.918 -5.527 1 92.62 189 GLN B N 1
ATOM 3186 C CA . GLN B 1 189 ? 11.055 8.812 -5.289 1 92.62 189 GLN B CA 1
ATOM 3187 C C . GLN B 1 189 ? 12.375 8.039 -5.305 1 92.62 189 GLN B C 1
ATOM 3189 O O . GLN B 1 189 ? 13.367 8.516 -5.863 1 92.62 189 GLN B O 1
ATOM 3194 N N . ALA B 1 190 ? 12.406 6.883 -4.695 1 90.12 190 ALA B N 1
ATOM 3195 C CA . ALA B 1 190 ? 13.594 6.035 -4.668 1 90.12 190 ALA B CA 1
ATOM 3196 C C . ALA B 1 190 ? 14.047 5.684 -6.082 1 90.12 190 ALA B C 1
ATOM 3198 O O . ALA B 1 190 ? 15.25 5.656 -6.363 1 90.12 190 ALA B O 1
ATOM 3199 N N . LEU B 1 191 ? 13.117 5.438 -6.945 1 89.56 191 LEU B N 1
ATOM 3200 C CA . LEU B 1 191 ? 13.422 4.977 -8.297 1 89.56 191 LEU B CA 1
ATOM 3201 C C . LEU B 1 191 ? 13.898 6.133 -9.172 1 89.56 191 LEU B C 1
ATOM 3203 O O . LEU B 1 191 ? 14.438 5.91 -10.258 1 89.56 191 LEU B O 1
ATOM 3207 N N . ARG B 1 192 ? 13.766 7.328 -8.672 1 86.5 192 ARG B N 1
ATOM 3208 C CA . ARG B 1 192 ? 14.172 8.508 -9.422 1 86.5 192 ARG B CA 1
ATOM 3209 C C . ARG B 1 192 ? 15.656 8.805 -9.203 1 86.5 192 ARG B C 1
ATOM 3211 O O . ARG B 1 192 ? 16.25 9.578 -9.961 1 86.5 192 ARG B O 1
ATOM 3218 N N . PHE B 1 193 ? 16.156 8.211 -8.234 1 86.62 193 PHE B N 1
ATOM 3219 C CA . PHE B 1 193 ? 17.562 8.477 -7.949 1 86.62 193 PHE B CA 1
ATOM 3220 C C . PHE B 1 193 ? 18.469 7.793 -8.969 1 86.62 193 PHE B C 1
ATOM 3222 O O . PHE B 1 193 ? 18.141 6.711 -9.469 1 86.62 193 PHE B O 1
ATOM 3229 N N . PRO B 1 194 ? 19.531 8.469 -9.344 1 77 194 PRO B N 1
ATOM 3230 C CA . PRO B 1 194 ? 20.469 7.844 -10.266 1 77 194 PRO B CA 1
ATOM 3231 C C . PRO B 1 194 ? 21.188 6.645 -9.656 1 77 194 PRO B C 1
ATOM 3233 O O . PRO B 1 194 ? 21.5 6.652 -8.461 1 77 194 PRO B O 1
ATOM 3236 N N . PHE B 1 195 ? 21.094 5.566 -10.273 1 72.25 195 PHE B N 1
ATOM 3237 C CA . PHE B 1 195 ? 21.797 4.359 -9.867 1 72.25 195 PHE B CA 1
ATOM 3238 C C . PHE B 1 195 ? 22.797 3.926 -10.945 1 72.25 195 PHE B C 1
ATOM 3240 O O . PHE B 1 195 ? 22.594 4.215 -12.125 1 72.25 195 PHE B O 1
ATOM 3247 N N . PRO B 1 196 ? 23.906 3.543 -10.328 1 62.19 196 PRO B N 1
ATOM 3248 C CA . PRO B 1 196 ? 24.828 3.061 -11.367 1 62.19 196 PRO B CA 1
ATOM 3249 C C . PRO B 1 196 ? 24.156 2.061 -12.312 1 62.19 196 PRO B C 1
ATOM 3251 O O . PRO B 1 196 ? 23.484 1.134 -11.859 1 62.19 196 PRO B O 1
ATOM 3254 N N . GLY B 1 197 ? 24.188 2.297 -13.625 1 57.12 197 GLY B N 1
ATOM 3255 C CA . GLY B 1 197 ? 23.688 1.405 -14.656 1 57.12 197 GLY B CA 1
ATOM 3256 C C . GLY B 1 197 ? 22.25 1.692 -15.047 1 57.12 197 GLY B C 1
ATOM 3257 O O . GLY B 1 197 ? 21.703 1.069 -15.961 1 57.12 197 GLY B O 1
ATOM 3258 N N . CYS B 1 198 ? 21.516 2.285 -14.172 1 53.31 198 CYS B N 1
ATOM 3259 C CA . CYS B 1 198 ? 20.109 2.49 -14.484 1 53.31 198 CYS B CA 1
ATOM 3260 C C . CYS B 1 198 ? 19.891 3.838 -15.156 1 53.31 198 CYS B C 1
ATOM 3262 O O . CYS B 1 198 ? 20.25 4.879 -14.609 1 53.31 198 CYS B O 1
ATOM 3264 N N . VAL B 1 199 ? 19.969 3.904 -16.453 1 45.62 199 VAL B N 1
ATOM 3265 C CA . VAL B 1 199 ? 19.5 5.098 -17.141 1 45.62 199 VAL B CA 1
ATOM 3266 C C . VAL B 1 199 ? 18 5.281 -16.906 1 45.62 199 VAL B C 1
ATOM 3268 O O . VAL B 1 199 ? 17.203 4.406 -17.25 1 45.62 199 VAL B O 1
ATOM 3271 N N . LEU B 1 200 ? 17.547 5.754 -15.789 1 48.94 200 LEU B N 1
ATOM 3272 C CA . LEU B 1 200 ? 16.141 5.984 -15.445 1 48.94 200 LEU B CA 1
ATOM 3273 C C . LEU B 1 200 ? 15.352 6.453 -16.672 1 48.94 200 LEU B C 1
ATOM 3275 O O . LEU B 1 200 ? 15.75 7.414 -17.328 1 48.94 200 LEU B O 1
ATOM 3279 N N . SER B 1 201 ? 14.758 5.602 -17.297 1 41.53 201 SER B N 1
ATOM 3280 C CA . SER B 1 201 ? 13.852 6.102 -18.328 1 41.53 201 SER B CA 1
ATOM 3281 C C . SER B 1 201 ? 12.93 7.184 -17.781 1 41.53 201 SER B C 1
ATOM 3283 O O . SER B 1 201 ? 12.633 7.207 -16.578 1 41.53 201 SER B O 1
ATOM 3285 N N . ASN B 1 202 ? 12.828 8.359 -18.266 1 42.81 202 ASN B N 1
ATOM 3286 C CA . ASN B 1 202 ? 12.062 9.594 -18.125 1 42.81 202 ASN B CA 1
ATOM 3287 C C . ASN B 1 202 ? 10.625 9.312 -17.703 1 42.81 202 ASN B C 1
ATOM 3289 O O . ASN B 1 202 ? 9.898 10.234 -17.312 1 42.81 202 ASN B O 1
ATOM 3293 N N . GLU B 1 203 ? 10.102 8.109 -17.828 1 45.06 203 GLU B N 1
ATOM 3294 C CA . GLU B 1 203 ? 8.656 7.957 -17.75 1 45.06 203 GLU B CA 1
ATOM 3295 C C . GLU B 1 203 ? 8.188 7.906 -16.297 1 45.06 203 GLU B C 1
ATOM 3297 O O . GLU B 1 203 ? 7.008 8.117 -16 1 45.06 203 GLU B O 1
ATOM 3302 N N . LEU B 1 204 ? 8.836 7.367 -15.438 1 42.06 204 LEU B N 1
ATOM 3303 C CA . LEU B 1 204 ? 8.453 7.418 -14.031 1 42.06 204 LEU B CA 1
ATOM 3304 C C . LEU B 1 204 ? 8.406 8.859 -13.531 1 42.06 204 LEU B C 1
ATOM 3306 O O . LEU B 1 204 ? 7.863 9.133 -12.461 1 42.06 204 LEU B O 1
ATOM 3310 N N . MET B 1 205 ? 9.039 9.898 -14.211 1 39.5 205 MET B N 1
ATOM 3311 C CA . MET B 1 205 ? 9.234 11.289 -13.797 1 39.5 205 MET B CA 1
ATOM 3312 C C . MET B 1 205 ? 8.039 12.148 -14.195 1 39.5 205 MET B C 1
ATOM 3314 O O . MET B 1 205 ? 7.965 13.32 -13.836 1 39.5 205 MET B O 1
ATOM 3318 N N . LYS B 1 206 ? 7.348 11.695 -15.336 1 35.47 206 LYS B N 1
ATOM 3319 C CA . LYS B 1 206 ? 6.258 12.562 -15.773 1 35.47 206 LYS B CA 1
ATOM 3320 C C . LYS B 1 206 ? 4.98 12.281 -14.984 1 35.47 206 LYS B C 1
ATOM 3322 O O . LYS B 1 206 ? 4.664 11.125 -14.703 1 35.47 206 LYS B O 1
#

Organism: Caenorhabditis brenneri (NCBI:txid135651)